Protein AF-A0A845B8J0-F1 (afdb_monomer_lite)

Organism: NCBI:txid2545983

Foldseek 3Di:
DDDDDDDDDDDDDDDDDDDDDDDDDDDDDDDDDPDVVVVVVVVVVVVVVVVVVVVVVVVVVVVVVVVVVVVVVVVVVVVVVVVVVVVVVVVVVVVVVVVVVVVVVVVVVVVVVVVVVVVVVVVVVVVVVVVVVVVVVVVVVVVVVVVVVVVVVVVVVVVVVVVVVVVVVVVVVVVVVVVVVVVVVVVVVVVVVVVVVVVVVVVVVVVVVVVVVVVVVVVVVVVVVVVVVVVVVVVVVVVVVVVVVVVVVVVVVVVVVVVVVVVVVVVVVVVVVVVVVVVVVVVVVVVVVVVVVVVVVVVVVVVVVVVVVVVVVVVVVVVVVVVVVVVVVVVVVVVVVVVVVVVVVVVVVVVVVVVVVVVVVVVVVVVVVVVVVVVVVVVVVVVVVVVVVVVVVVVVVVVVVVVVVVVVVVVVVVCVPPPVDPDDDDDDDDDDYYDYDDDDDDDYYDDDYYYDYDYDYDDDDDDDDDDDDYDDDDDDDDDDD

Structure (mmCIF, N/CA/C/O backbone):
data_AF-A0A845B8J0-F1
#
_entry.id   AF-A0A845B8J0-F1
#
loop_
_atom_site.group_PDB
_atom_site.id
_atom_site.type_symbol
_atom_site.label_atom_id
_atom_site.label_alt_id
_atom_site.label_comp_id
_atom_site.label_asym_id
_atom_site.label_entity_id
_atom_site.label_seq_id
_atom_site.pdbx_PDB_ins_code
_atom_site.Cartn_x
_atom_site.Cartn_y
_atom_site.Cartn_z
_atom_site.occupancy
_atom_site.B_iso_or_equiv
_atom_site.auth_seq_id
_atom_site.auth_comp_id
_atom_site.auth_asym_id
_atom_site.auth_atom_id
_atom_site.pdbx_PDB_model_num
ATOM 1 N N . MET A 1 1 ? 54.772 18.405 -142.970 1.00 37.75 1 MET A N 1
ATOM 2 C CA . MET A 1 1 ? 55.050 19.681 -143.664 1.00 37.75 1 MET A CA 1
ATOM 3 C C . MET A 1 1 ? 56.483 19.589 -144.185 1.00 37.75 1 MET A C 1
ATOM 5 O O . MET A 1 1 ? 57.363 19.385 -143.367 1.00 37.75 1 MET A O 1
ATOM 9 N N . THR A 1 2 ? 56.708 19.277 -145.472 1.00 41.03 2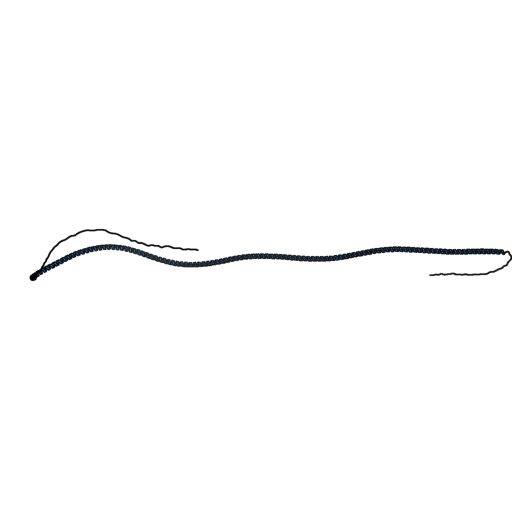 THR A N 1
ATOM 10 C CA . THR A 1 2 ? 56.729 20.192 -146.654 1.00 41.03 2 THR A CA 1
ATOM 11 C C . THR A 1 2 ? 57.967 21.106 -146.655 1.00 41.03 2 THR A C 1
ATOM 13 O O . THR A 1 2 ? 58.135 21.832 -145.686 1.00 41.03 2 THR A O 1
ATOM 16 N N . ALA A 1 3 ? 58.836 21.151 -147.679 1.00 41.59 3 ALA A N 1
ATOM 17 C CA . ALA A 1 3 ? 58.868 20.474 -148.996 1.00 41.59 3 ALA A CA 1
ATOM 18 C C . ALA A 1 3 ? 60.341 20.161 -149.427 1.00 41.59 3 ALA A C 1
ATOM 20 O O . ALA A 1 3 ? 61.255 20.481 -148.677 1.00 41.59 3 ALA A O 1
ATOM 21 N N . GLN A 1 4 ? 60.637 19.333 -150.449 1.00 42.75 4 GLN A N 1
ATOM 22 C CA . GLN A 1 4 ? 61.038 19.704 -151.844 1.00 42.75 4 GLN A CA 1
ATOM 23 C C . GLN A 1 4 ? 61.938 20.964 -151.936 1.00 42.75 4 GLN A C 1
ATOM 25 O O . GLN A 1 4 ? 61.665 21.944 -151.256 1.00 42.75 4 GLN A O 1
ATOM 30 N N . TRP A 1 5 ? 63.027 21.035 -152.721 1.00 42.34 5 TRP A N 1
ATOM 31 C CA . TRP A 1 5 ? 63.264 20.649 -154.137 1.00 42.34 5 TRP A CA 1
ATOM 32 C C . TRP A 1 5 ? 64.575 19.828 -154.324 1.00 42.34 5 TRP A C 1
ATOM 34 O O . TRP A 1 5 ? 65.455 19.907 -153.478 1.00 42.34 5 TRP A O 1
ATOM 44 N N . LEU A 1 6 ? 64.748 18.883 -155.272 1.00 43.59 6 LEU A N 1
ATOM 45 C CA . LEU A 1 6 ? 64.781 18.930 -156.762 1.00 43.59 6 LEU A CA 1
ATOM 46 C C . LEU A 1 6 ? 65.999 19.707 -157.340 1.00 43.59 6 LEU A C 1
ATOM 48 O O . LEU A 1 6 ? 66.120 20.894 -157.091 1.00 43.59 6 LEU A O 1
ATOM 52 N N . ARG A 1 7 ? 66.995 19.038 -157.971 1.00 35.97 7 ARG A N 1
ATOM 53 C CA . ARG A 1 7 ? 67.117 18.608 -159.409 1.00 35.97 7 ARG A CA 1
ATOM 54 C C . ARG A 1 7 ? 67.628 19.738 -160.351 1.00 35.97 7 ARG A C 1
ATOM 56 O O . ARG A 1 7 ? 67.207 20.862 -160.157 1.00 35.97 7 ARG A O 1
ATOM 63 N N . LYS A 1 8 ? 68.402 19.533 -161.445 1.00 34.25 8 LYS A N 1
ATOM 64 C CA . LYS A 1 8 ? 69.294 18.440 -161.950 1.00 34.25 8 LYS A CA 1
ATOM 65 C C . LYS A 1 8 ? 70.208 19.019 -163.116 1.00 34.25 8 LYS A C 1
ATOM 67 O O . LYS A 1 8 ? 70.608 20.154 -162.897 1.00 34.25 8 LYS A O 1
ATOM 72 N N . PRO A 1 9 ? 70.634 18.371 -164.250 1.00 63.19 9 PRO A N 1
ATOM 73 C CA . PRO A 1 9 ? 71.937 18.658 -164.915 1.00 63.19 9 PRO A CA 1
ATOM 74 C C . PRO A 1 9 ? 71.845 19.096 -166.421 1.00 63.19 9 PRO A C 1
ATOM 76 O O . PRO A 1 9 ? 70.956 19.877 -166.732 1.00 63.19 9 PRO A O 1
ATOM 79 N N . LEU A 1 10 ? 72.689 18.516 -167.319 1.00 37.22 10 LEU A N 1
ATOM 80 C CA . LEU A 1 10 ? 72.887 18.676 -168.799 1.00 37.22 10 LEU A CA 1
ATOM 81 C C . LEU A 1 10 ? 74.040 19.642 -169.225 1.00 37.22 10 LEU A C 1
ATOM 83 O O . LEU A 1 10 ? 74.292 20.597 -168.504 1.00 37.22 10 LEU A O 1
ATOM 87 N N . SER A 1 11 ? 74.766 19.492 -170.363 1.00 37.72 11 SER A N 1
ATOM 88 C CA . SER A 1 11 ? 74.989 18.330 -171.277 1.00 37.72 11 SER A CA 1
ATOM 89 C C . SER A 1 11 ? 76.085 18.521 -172.371 1.00 37.72 11 SER A C 1
ATOM 91 O O . SER A 1 11 ? 76.237 19.609 -172.905 1.00 37.72 11 SER A O 1
ATOM 93 N N . LEU A 1 12 ? 76.724 17.400 -172.763 1.00 36.91 12 LEU A N 1
ATOM 94 C CA . LEU A 1 12 ? 77.147 16.918 -174.114 1.00 36.91 12 LEU A CA 1
ATOM 95 C C . LEU A 1 12 ? 77.903 17.773 -175.195 1.00 36.91 12 LEU A C 1
ATOM 97 O O . LEU A 1 12 ? 77.286 18.560 -175.899 1.00 36.91 12 LEU A O 1
ATOM 101 N N . THR A 1 13 ? 79.111 17.283 -175.568 1.00 35.00 13 THR A N 1
ATOM 102 C CA . THR A 1 13 ? 79.609 16.965 -176.961 1.00 35.00 13 THR A CA 1
ATOM 103 C C . THR A 1 13 ? 79.869 18.098 -178.002 1.00 35.00 13 THR A C 1
ATOM 105 O O . THR A 1 13 ? 79.576 19.243 -177.700 1.00 35.00 13 THR A O 1
ATOM 108 N N . LEU A 1 14 ? 80.446 17.915 -179.222 1.00 37.06 14 LEU A N 1
ATOM 109 C CA . LEU A 1 14 ? 80.930 16.760 -180.045 1.00 37.06 14 LEU A CA 1
ATOM 110 C C . LEU A 1 14 ? 81.992 17.225 -181.110 1.00 37.06 14 LEU A C 1
ATOM 112 O O . LEU A 1 14 ? 81.955 18.396 -181.449 1.00 37.06 14 LEU A O 1
ATOM 116 N N . ALA A 1 15 ? 82.816 16.307 -181.679 1.00 35.22 15 ALA A N 1
ATOM 117 C CA . ALA A 1 15 ? 83.323 16.184 -183.095 1.00 35.22 15 ALA A CA 1
ATOM 118 C C . ALA A 1 15 ? 83.875 17.395 -183.934 1.00 35.22 15 ALA A C 1
ATOM 120 O O . ALA A 1 15 ? 83.558 18.538 -183.654 1.00 35.22 15 ALA A O 1
ATOM 121 N N . LEU A 1 16 ? 84.591 17.269 -185.081 1.00 45.09 16 LEU A N 1
ATOM 122 C CA . LEU A 1 16 ? 85.515 16.283 -185.729 1.00 45.09 16 LEU A CA 1
ATOM 123 C C . LEU A 1 16 ? 85.966 16.858 -187.124 1.00 45.09 16 LEU A C 1
ATOM 125 O O . LEU A 1 16 ? 85.193 17.606 -187.713 1.00 45.09 16 LEU A O 1
ATOM 129 N N . SER A 1 17 ? 87.098 16.410 -187.721 1.00 40.00 17 SER A N 1
ATOM 130 C CA . SER A 1 17 ? 87.455 16.429 -189.190 1.00 40.00 17 SER A CA 1
ATOM 131 C C . SER A 1 17 ? 87.693 17.781 -189.935 1.00 40.00 17 SER A C 1
ATOM 133 O O . SER A 1 17 ? 87.207 18.801 -189.472 1.00 40.00 17 SER A O 1
ATOM 135 N N . LEU A 1 18 ? 88.349 17.903 -191.122 1.00 46.78 18 LEU A N 1
ATOM 136 C CA . LEU A 1 18 ? 89.453 17.198 -191.859 1.00 46.78 18 LEU A CA 1
ATOM 137 C C . LEU A 1 18 ? 89.789 17.983 -193.188 1.00 46.78 18 LEU A C 1
ATOM 139 O O . LEU A 1 18 ? 88.925 18.719 -193.653 1.00 46.78 18 LEU A O 1
ATOM 143 N N . SER A 1 19 ? 90.948 17.741 -193.851 1.00 45.97 19 SER A N 1
ATOM 144 C CA . SER A 1 19 ? 91.262 18.033 -195.299 1.00 45.97 19 SER A CA 1
ATOM 145 C C . SER A 1 19 ? 91.548 19.508 -195.723 1.00 45.97 19 SER A C 1
ATOM 147 O O . SER A 1 19 ? 91.133 20.415 -195.017 1.00 45.97 19 SER A O 1
ATOM 149 N N . LEU A 1 20 ? 92.233 19.882 -196.837 1.00 42.78 20 LEU A N 1
ATOM 150 C CA . LEU A 1 20 ? 93.058 19.206 -197.888 1.00 42.78 20 LEU A CA 1
ATOM 151 C C . LEU A 1 20 ? 94.166 20.177 -198.447 1.00 42.78 20 LEU A C 1
ATOM 153 O O . LEU A 1 20 ? 94.406 21.210 -197.829 1.00 42.78 20 LEU A O 1
ATOM 157 N N . ALA A 1 21 ? 94.853 19.886 -199.577 1.00 52.12 21 ALA A N 1
ATOM 158 C CA . ALA A 1 21 ? 96.097 20.575 -200.016 1.00 52.12 21 ALA A CA 1
ATOM 159 C C . ALA A 1 21 ? 96.243 20.920 -201.531 1.00 52.12 21 ALA A C 1
ATOM 161 O O . ALA A 1 21 ? 95.619 20.279 -202.372 1.00 52.12 21 ALA A O 1
ATOM 162 N N . THR A 1 22 ? 97.155 21.865 -201.852 1.00 44.00 22 THR A N 1
ATOM 163 C CA . THR A 1 22 ? 97.703 22.285 -203.184 1.00 44.00 22 THR A CA 1
ATOM 164 C C . THR A 1 22 ? 98.947 23.195 -202.984 1.00 44.00 22 THR A C 1
ATOM 166 O O . THR A 1 22 ? 99.033 23.789 -201.915 1.00 44.00 22 THR A O 1
ATOM 169 N N . ALA A 1 23 ? 99.867 23.513 -203.920 1.00 44.72 23 ALA A N 1
ATOM 170 C CA . ALA A 1 23 ? 100.452 22.881 -205.130 1.00 44.72 23 ALA A CA 1
ATOM 171 C C . ALA A 1 23 ? 101.560 23.827 -205.723 1.00 44.72 23 ALA A C 1
ATOM 173 O O . ALA A 1 23 ? 101.481 25.031 -205.493 1.00 44.72 23 ALA A O 1
ATOM 174 N N . GLY A 1 24 ? 102.550 23.346 -206.509 1.00 34.59 24 GLY A N 1
ATOM 175 C CA . GLY A 1 24 ? 103.478 24.208 -207.298 1.00 34.59 24 GLY A CA 1
ATOM 176 C C . GLY A 1 24 ? 104.902 23.656 -207.571 1.00 34.59 24 GLY A C 1
ATOM 177 O O . GLY A 1 24 ? 105.481 22.994 -206.716 1.00 34.59 24 GLY A O 1
ATOM 178 N N . CYS A 1 25 ? 105.487 23.940 -208.748 1.00 39.56 25 CYS A N 1
ATOM 179 C CA . CYS A 1 25 ? 106.816 23.468 -209.223 1.00 39.56 25 CYS A CA 1
ATOM 180 C C . CYS A 1 25 ? 107.710 24.655 -209.684 1.00 39.56 25 CYS A C 1
ATOM 182 O O . CYS A 1 25 ? 107.174 25.736 -209.897 1.00 39.56 25 CYS A O 1
ATOM 184 N N . GLY A 1 26 ? 109.034 24.555 -209.913 1.00 34.03 26 GLY A N 1
ATOM 185 C CA . GLY A 1 26 ? 110.012 23.463 -209.723 1.00 34.03 26 GLY A CA 1
ATOM 186 C C . GLY A 1 26 ? 111.363 23.730 -210.448 1.00 34.03 26 GLY A C 1
ATOM 187 O O . GLY A 1 26 ? 111.505 24.769 -211.076 1.00 34.03 26 GLY A O 1
ATOM 188 N N . ILE A 1 27 ? 112.291 22.750 -210.402 1.00 42.03 27 ILE A N 1
ATOM 189 C CA . ILE A 1 27 ? 113.369 22.430 -211.391 1.00 42.03 27 ILE A CA 1
ATOM 190 C C . ILE A 1 27 ? 114.502 23.472 -211.645 1.00 42.03 27 ILE A C 1
ATOM 192 O O . ILE A 1 27 ? 114.238 24.558 -212.143 1.00 42.03 27 ILE A O 1
ATOM 196 N N . THR A 1 28 ? 115.810 23.189 -211.446 1.00 42.31 28 THR A N 1
ATOM 197 C CA . THR A 1 28 ? 116.534 22.083 -210.739 1.00 42.31 28 THR A CA 1
ATOM 198 C C . THR A 1 28 ? 117.655 22.588 -209.785 1.00 42.31 28 THR A C 1
ATOM 200 O O . THR A 1 28 ? 117.278 22.960 -208.680 1.00 42.31 28 THR A O 1
ATOM 203 N N . ILE A 1 29 ? 118.995 22.640 -209.985 1.00 37.69 29 ILE A N 1
ATOM 204 C CA . ILE A 1 29 ? 120.000 22.322 -211.046 1.00 37.69 29 ILE A CA 1
ATOM 205 C C . ILE A 1 29 ? 121.294 21.753 -210.358 1.00 37.69 29 ILE A C 1
ATOM 207 O O . ILE A 1 29 ? 121.442 21.850 -209.141 1.00 37.69 29 ILE A O 1
ATOM 211 N N . GLU A 1 30 ? 122.213 21.124 -211.110 1.00 34.41 30 GLU A N 1
ATOM 212 C CA . GLU A 1 30 ? 123.516 20.543 -210.683 1.00 34.41 30 GLU A CA 1
ATOM 213 C C . GLU A 1 30 ? 124.599 21.580 -210.239 1.00 34.41 30 GLU A C 1
ATOM 215 O O . GLU A 1 30 ? 124.538 22.729 -210.662 1.00 34.41 30 GLU A O 1
ATOM 220 N N . ARG A 1 31 ? 125.650 21.278 -209.437 1.00 45.62 31 ARG A N 1
ATOM 221 C CA . ARG A 1 31 ? 126.139 19.992 -208.868 1.00 45.62 31 ARG A CA 1
ATOM 222 C C . ARG A 1 31 ? 126.934 20.147 -207.536 1.00 45.62 31 ARG A C 1
ATOM 224 O O . ARG A 1 31 ? 127.690 21.093 -207.337 1.00 45.62 31 ARG A O 1
ATOM 231 N N . THR A 1 32 ? 126.827 19.133 -206.669 1.00 50.75 32 THR A N 1
ATOM 232 C CA . THR A 1 32 ? 127.817 18.652 -205.658 1.00 50.75 32 THR A CA 1
ATOM 233 C C . THR A 1 32 ? 128.305 19.478 -204.445 1.00 50.75 32 THR A C 1
ATOM 235 O O . THR A 1 32 ? 128.959 18.872 -203.604 1.00 50.75 32 THR A O 1
ATOM 238 N N . ALA A 1 33 ? 127.992 20.766 -204.242 1.00 50.78 33 ALA A N 1
ATOM 239 C CA . ALA A 1 33 ? 128.523 21.506 -203.067 1.00 50.78 33 ALA A CA 1
ATOM 240 C C . ALA A 1 33 ? 127.580 21.633 -201.842 1.00 50.78 33 ALA A C 1
ATOM 242 O O . ALA A 1 33 ? 128.042 21.722 -200.707 1.00 50.78 33 ALA A O 1
ATOM 243 N N . THR A 1 34 ? 126.260 21.678 -202.042 1.00 53.84 34 THR A N 1
ATOM 244 C CA . THR A 1 34 ? 125.302 22.212 -201.045 1.00 53.84 34 THR A CA 1
ATOM 245 C C . THR A 1 34 ? 124.528 21.170 -200.227 1.00 53.84 34 THR A C 1
ATOM 247 O O . THR A 1 34 ? 123.725 21.547 -199.373 1.00 53.84 34 THR A O 1
ATOM 250 N N . VAL A 1 35 ? 124.753 19.870 -200.456 1.00 57.25 35 VAL A N 1
ATOM 251 C CA . VAL A 1 35 ? 123.979 18.783 -199.820 1.00 57.25 35 VAL A CA 1
ATOM 252 C C . VAL A 1 35 ? 124.444 18.511 -198.384 1.00 57.25 35 VAL A C 1
ATOM 254 O O . VAL A 1 35 ? 123.647 18.656 -197.458 1.00 57.25 35 VAL A O 1
ATOM 257 N N . ASN A 1 36 ? 125.737 18.235 -198.170 1.00 56.22 36 ASN A N 1
ATOM 258 C CA . ASN A 1 36 ? 126.291 17.850 -196.857 1.00 56.22 36 ASN A CA 1
ATOM 259 C C . ASN A 1 36 ? 126.011 18.877 -195.737 1.00 56.22 36 ASN A C 1
ATOM 261 O O . ASN A 1 36 ? 125.877 18.513 -194.569 1.00 56.22 36 ASN A O 1
ATOM 265 N N . ALA A 1 37 ? 125.889 20.164 -196.083 1.00 56.22 37 ALA A N 1
ATOM 266 C CA . ALA A 1 37 ? 125.570 21.228 -195.129 1.00 56.22 37 ALA A CA 1
ATOM 267 C C . ALA A 1 37 ? 124.138 21.130 -194.559 1.00 56.22 37 ALA A C 1
ATOM 269 O O . ALA A 1 37 ? 123.887 21.588 -193.444 1.00 56.22 37 ALA A O 1
ATOM 270 N N . ARG A 1 38 ? 123.191 20.532 -195.298 1.00 58.62 38 ARG A N 1
ATOM 271 C CA . ARG A 1 38 ? 121.798 20.363 -194.846 1.00 58.62 38 ARG A CA 1
ATOM 272 C C . ARG A 1 38 ? 121.626 19.166 -193.916 1.00 58.62 38 ARG A C 1
ATOM 274 O O . ARG A 1 38 ? 120.865 19.262 -192.960 1.00 58.62 38 ARG A O 1
ATOM 281 N N . GLU A 1 39 ? 122.360 18.081 -194.141 1.00 61.97 39 GLU A N 1
ATOM 282 C CA . GLU A 1 39 ? 122.271 16.868 -193.315 1.00 61.97 39 GLU A CA 1
ATOM 283 C C . GLU A 1 39 ? 122.804 17.103 -191.892 1.00 61.97 39 GLU A C 1
ATOM 285 O O . GLU A 1 39 ? 122.157 16.724 -190.917 1.00 61.97 39 GLU A O 1
ATOM 290 N N . GLN A 1 40 ? 123.916 17.838 -191.743 1.00 61.34 40 GLN A N 1
ATOM 291 C CA . GLN A 1 40 ? 124.403 18.251 -190.418 1.00 61.34 40 GLN A CA 1
ATOM 292 C C . GLN A 1 40 ? 123.428 19.192 -189.692 1.00 61.34 40 GLN A C 1
ATOM 294 O O . GLN A 1 40 ? 123.273 19.095 -188.471 1.00 61.34 40 GLN A O 1
ATOM 299 N N . ALA A 1 41 ? 122.745 20.080 -190.422 1.00 63.16 41 ALA A N 1
ATOM 300 C CA . ALA A 1 41 ? 121.713 20.938 -189.847 1.00 63.16 41 ALA A CA 1
ATOM 301 C C . ALA A 1 41 ? 120.505 20.119 -189.357 1.00 63.16 41 ALA A C 1
ATOM 303 O O . ALA A 1 41 ? 120.009 20.378 -188.260 1.00 63.16 41 ALA A O 1
ATOM 304 N N . LEU A 1 42 ? 120.086 19.096 -190.116 1.00 66.56 42 LEU A N 1
ATOM 305 C CA . LEU A 1 42 ? 118.988 18.201 -189.742 1.00 66.56 42 LEU A CA 1
ATOM 306 C C . LEU A 1 42 ? 119.327 17.389 -188.483 1.00 66.56 42 LEU A C 1
ATOM 308 O O . LEU A 1 42 ? 118.612 17.494 -187.492 1.00 66.56 42 LEU A O 1
ATOM 312 N N . ALA A 1 43 ? 120.478 16.711 -188.450 1.00 69.44 43 ALA A N 1
ATOM 313 C CA . ALA A 1 43 ? 120.919 15.939 -187.282 1.00 69.44 43 ALA A CA 1
ATOM 314 C C . ALA A 1 43 ? 121.113 16.807 -186.017 1.00 69.44 43 ALA A C 1
ATOM 316 O O . ALA A 1 43 ? 120.961 16.340 -184.885 1.00 69.44 43 ALA A O 1
ATOM 317 N N . THR A 1 44 ? 121.433 18.095 -186.186 1.00 71.81 44 THR A N 1
ATOM 318 C CA . THR A 1 44 ? 121.506 19.064 -185.077 1.00 71.81 44 THR A CA 1
ATOM 319 C C . THR A 1 44 ? 120.114 19.514 -184.615 1.00 71.81 44 THR A C 1
ATOM 321 O O . THR A 1 44 ? 119.909 19.738 -183.419 1.00 71.81 44 THR A O 1
ATOM 324 N N . ALA A 1 45 ? 119.145 19.617 -185.528 1.00 68.31 45 ALA A N 1
ATOM 325 C CA . ALA A 1 45 ? 117.747 19.878 -185.199 1.00 68.31 45 ALA A CA 1
ATOM 326 C C . ALA A 1 45 ? 117.097 18.676 -184.493 1.00 68.31 45 ALA A C 1
ATOM 328 O O . ALA A 1 45 ? 116.483 18.864 -183.449 1.00 68.31 45 ALA A O 1
ATOM 329 N N . GLU A 1 46 ? 117.308 17.451 -184.974 1.00 75.44 46 GLU A N 1
ATOM 330 C CA . GLU A 1 46 ? 116.799 16.208 -184.370 1.00 75.44 46 GLU A CA 1
ATOM 331 C C . GLU A 1 46 ? 117.296 16.025 -182.930 1.00 75.44 46 GLU A C 1
ATOM 333 O O . GLU A 1 46 ? 116.504 15.779 -182.023 1.00 75.44 46 GLU A O 1
ATOM 338 N N . ARG A 1 47 ? 118.592 16.260 -182.669 1.00 73.69 47 ARG A N 1
ATOM 339 C CA . ARG A 1 47 ? 119.133 16.257 -181.296 1.00 73.69 47 ARG A CA 1
ATOM 340 C C . ARG A 1 47 ? 118.498 17.331 -180.411 1.00 73.69 47 ARG A C 1
ATOM 342 O O . ARG A 1 47 ? 118.287 17.090 -179.224 1.00 73.69 47 ARG A O 1
ATOM 349 N N . ARG A 1 48 ? 118.172 18.508 -180.961 1.00 73.69 48 ARG A N 1
ATOM 350 C CA . ARG A 1 48 ? 117.433 19.555 -180.232 1.00 73.69 48 ARG A CA 1
ATOM 351 C C . ARG A 1 48 ? 115.983 19.155 -179.965 1.00 73.69 48 ARG A C 1
ATOM 353 O O . ARG A 1 48 ? 115.518 19.426 -178.866 1.00 73.69 48 ARG A O 1
ATOM 360 N N . VAL A 1 49 ? 115.308 18.493 -180.907 1.00 74.81 49 VAL A N 1
ATOM 361 C CA . VAL A 1 49 ? 113.960 17.935 -180.714 1.00 74.81 49 VAL A CA 1
ATOM 362 C C . VAL A 1 49 ? 113.986 16.901 -179.591 1.00 74.81 49 VAL A C 1
ATOM 364 O O . VAL A 1 49 ? 113.326 17.130 -178.588 1.00 74.81 49 VAL A O 1
ATOM 367 N N . ALA A 1 50 ? 114.854 15.888 -179.652 1.00 74.50 50 ALA A N 1
ATOM 368 C CA . ALA A 1 50 ? 114.981 14.883 -178.591 1.00 74.50 50 ALA A CA 1
ATOM 369 C C . ALA A 1 50 ? 115.328 15.491 -177.211 1.00 74.50 50 ALA A C 1
ATOM 371 O O . ALA A 1 50 ? 114.799 15.069 -176.185 1.00 74.50 50 ALA A O 1
ATOM 372 N N . THR A 1 51 ? 116.171 16.532 -177.167 1.00 78.69 51 THR A N 1
ATOM 373 C CA . THR A 1 51 ? 116.487 17.254 -175.914 1.00 78.69 51 THR A CA 1
ATOM 374 C C . THR A 1 51 ? 115.284 18.048 -175.383 1.00 78.69 51 THR A C 1
ATOM 376 O O . THR A 1 51 ? 115.098 18.167 -174.171 1.00 78.69 51 THR A O 1
ATOM 379 N N . LEU A 1 52 ? 114.460 18.612 -176.273 1.00 75.31 52 LEU A N 1
ATOM 380 C CA . LEU A 1 52 ? 113.227 19.310 -175.906 1.00 75.31 52 LEU A CA 1
ATOM 381 C C . LEU A 1 52 ? 112.134 18.329 -175.479 1.00 75.31 52 LEU A C 1
ATOM 383 O O . LEU A 1 52 ? 111.474 18.596 -174.486 1.00 75.31 52 LEU A O 1
ATOM 387 N N . GLU A 1 53 ? 111.989 17.187 -176.148 1.00 76.62 53 GLU A N 1
ATOM 388 C CA . GLU A 1 53 ? 111.081 16.099 -175.767 1.00 76.62 53 GLU A CA 1
ATOM 389 C C . GLU A 1 53 ? 111.447 15.530 -174.393 1.00 76.62 53 GLU A C 1
ATOM 391 O O . GLU A 1 53 ? 110.573 15.395 -173.541 1.00 76.62 53 GLU A O 1
ATOM 396 N N . GLN A 1 54 ? 112.738 15.303 -174.116 1.00 79.19 54 GLN A N 1
ATOM 397 C CA . GLN A 1 54 ? 113.197 14.897 -172.785 1.00 79.19 54 GLN A CA 1
ATOM 398 C C . GLN A 1 54 ? 112.858 15.954 -171.720 1.00 79.19 54 GLN A C 1
ATOM 400 O O . GLN A 1 54 ? 112.365 15.604 -170.649 1.00 79.19 54 GLN A O 1
ATOM 405 N N . ARG A 1 55 ? 113.053 17.248 -172.015 1.00 78.38 55 ARG A N 1
ATOM 406 C CA . ARG A 1 55 ? 112.646 18.341 -171.112 1.00 78.38 55 ARG A CA 1
ATOM 407 C C . ARG A 1 55 ? 111.133 18.469 -170.960 1.00 78.38 55 ARG A C 1
ATOM 409 O O . ARG A 1 55 ? 110.680 18.844 -169.886 1.00 78.38 55 ARG A O 1
ATOM 416 N N . VAL A 1 56 ? 110.347 18.179 -171.995 1.00 79.69 56 VAL A N 1
ATOM 417 C CA . VAL A 1 56 ? 108.881 18.152 -171.913 1.00 79.69 56 VAL A CA 1
ATOM 418 C C . VAL A 1 56 ? 108.440 16.988 -171.035 1.00 79.69 56 VAL A C 1
ATOM 420 O O . VAL A 1 56 ? 107.690 17.231 -170.103 1.00 79.69 56 VAL A O 1
ATOM 423 N N . ALA A 1 57 ? 108.985 15.783 -171.211 1.00 76.69 57 ALA A N 1
ATOM 424 C CA . ALA A 1 57 ? 108.710 14.643 -170.333 1.00 76.69 57 ALA A CA 1
ATOM 425 C C . ALA A 1 57 ? 109.136 14.902 -168.870 1.00 76.69 57 ALA A C 1
ATOM 427 O O . ALA A 1 57 ? 108.442 14.506 -167.936 1.00 76.69 57 ALA A O 1
ATOM 428 N N . GLU A 1 58 ? 110.244 15.613 -168.644 1.00 79.75 58 GLU A N 1
ATOM 429 C CA . GLU A 1 58 ? 110.702 16.029 -167.309 1.00 79.75 58 GLU A CA 1
ATOM 430 C C . GLU A 1 58 ? 109.799 17.120 -166.689 1.00 79.75 58 GLU A C 1
ATOM 432 O O . GLU A 1 58 ? 109.495 17.079 -165.492 1.00 79.75 58 GLU A O 1
ATOM 437 N N . MET A 1 59 ? 109.284 18.052 -167.502 1.00 78.19 59 MET A N 1
ATOM 438 C CA . MET A 1 59 ? 108.266 19.030 -167.091 1.00 78.19 59 MET A CA 1
ATOM 439 C C . MET A 1 59 ? 106.890 18.392 -166.863 1.00 78.19 59 MET A C 1
ATOM 441 O O . MET A 1 59 ? 106.194 18.779 -165.932 1.00 78.19 59 MET A O 1
ATOM 445 N N . GLU A 1 60 ? 106.490 17.395 -167.649 1.00 80.19 60 GLU A N 1
ATOM 446 C CA . GLU A 1 60 ? 105.254 16.632 -167.450 1.00 80.19 60 GLU A CA 1
ATOM 447 C C . GLU A 1 60 ? 105.343 15.754 -166.200 1.00 80.19 60 GLU A C 1
ATOM 449 O O . GLU A 1 60 ? 104.388 15.700 -165.429 1.00 80.19 60 GLU A O 1
ATOM 454 N N . SER A 1 61 ? 106.506 15.149 -165.943 1.00 81.19 61 SER A N 1
ATOM 455 C CA . SER A 1 61 ? 106.814 14.421 -164.708 1.00 81.19 61 SER A CA 1
ATOM 456 C C . SER A 1 61 ? 106.755 15.336 -163.480 1.00 81.19 61 SER A C 1
ATOM 458 O O . SER A 1 61 ? 106.062 15.029 -162.509 1.00 81.19 61 SER A O 1
ATOM 460 N N . THR A 1 62 ? 107.387 16.514 -163.525 1.00 80.50 62 THR A N 1
ATOM 461 C CA . THR A 1 62 ? 107.307 17.482 -162.415 1.00 80.50 62 THR A CA 1
ATOM 462 C C . THR A 1 62 ? 105.923 18.121 -162.277 1.00 80.50 62 THR A C 1
ATOM 464 O O . THR A 1 62 ? 105.490 18.357 -161.152 1.00 80.50 62 THR A O 1
ATOM 467 N N . LEU A 1 63 ? 105.168 18.318 -163.362 1.00 80.62 63 LEU A N 1
ATOM 468 C CA . LEU A 1 63 ? 103.770 18.762 -163.313 1.00 80.62 63 LEU A CA 1
ATOM 469 C C . LEU A 1 63 ? 102.841 17.669 -162.757 1.00 80.62 63 LEU A C 1
ATOM 471 O O . LEU A 1 63 ? 101.897 17.978 -162.030 1.00 80.62 63 LEU A O 1
ATOM 475 N N . ALA A 1 64 ? 103.104 16.393 -163.051 1.00 78.75 64 ALA A N 1
ATOM 476 C CA . ALA A 1 64 ? 102.417 15.259 -162.439 1.00 78.75 64 ALA A CA 1
ATOM 477 C C . ALA A 1 64 ? 102.742 15.160 -160.941 1.00 78.75 64 ALA A C 1
ATOM 479 O O . ALA A 1 64 ? 101.824 15.033 -160.137 1.00 78.75 64 ALA A O 1
ATOM 480 N N . ALA A 1 65 ? 104.008 15.331 -160.549 1.00 80.56 65 ALA A N 1
ATOM 481 C CA . ALA A 1 65 ? 104.419 15.390 -159.147 1.00 80.56 65 ALA A CA 1
ATOM 482 C C . ALA A 1 65 ? 103.814 16.597 -158.404 1.00 80.56 65 ALA A C 1
ATOM 484 O O . ALA A 1 65 ? 103.391 16.456 -157.261 1.00 80.56 65 ALA A O 1
ATOM 485 N N . GLN A 1 66 ? 103.691 17.766 -159.046 1.00 83.12 66 GLN A N 1
ATOM 486 C CA . GLN A 1 66 ? 102.988 18.925 -158.480 1.00 83.12 66 GLN A CA 1
ATOM 487 C C . GLN A 1 66 ? 101.479 18.685 -158.350 1.00 83.12 66 GLN A C 1
ATOM 489 O O . GLN A 1 66 ? 100.890 19.072 -157.344 1.00 83.12 66 GLN A O 1
ATOM 494 N N . ARG A 1 67 ? 100.845 18.018 -159.324 1.00 82.12 67 ARG A N 1
ATOM 495 C CA . ARG A 1 67 ? 99.435 17.599 -159.231 1.00 82.12 67 ARG A CA 1
ATOM 496 C C . ARG A 1 67 ? 99.222 16.575 -158.117 1.00 82.12 67 ARG A C 1
ATOM 498 O O . ARG A 1 67 ? 98.239 16.696 -157.396 1.00 82.12 67 ARG A O 1
ATOM 505 N N . GLN A 1 68 ? 100.144 15.627 -157.944 1.00 86.25 68 GLN A N 1
ATOM 506 C CA . GLN A 1 68 ? 100.118 14.672 -156.837 1.00 86.25 68 GLN A CA 1
ATOM 507 C C . GLN A 1 68 ? 100.286 15.395 -155.496 1.00 86.25 68 GLN A C 1
ATOM 509 O O . GLN A 1 68 ? 99.432 15.260 -154.635 1.00 86.25 68 GLN A O 1
ATOM 514 N N . ALA A 1 69 ? 101.291 16.264 -155.354 1.00 83.06 69 ALA A N 1
ATOM 515 C CA . ALA A 1 69 ? 101.500 17.049 -154.137 1.00 83.06 69 ALA A CA 1
ATOM 516 C C . ALA A 1 69 ? 100.317 17.984 -153.813 1.00 83.06 69 ALA A C 1
ATOM 518 O O . ALA A 1 69 ? 100.012 18.199 -152.643 1.00 83.06 69 ALA A O 1
ATOM 519 N N . ALA A 1 70 ? 99.619 18.516 -154.823 1.00 84.06 70 ALA A N 1
ATOM 520 C CA . ALA A 1 70 ? 98.377 19.263 -154.631 1.00 84.06 70 ALA A CA 1
ATOM 521 C C . ALA A 1 70 ? 97.234 18.359 -154.133 1.00 84.06 70 ALA A C 1
ATOM 523 O O . ALA A 1 70 ? 96.555 18.722 -153.179 1.00 84.06 70 ALA A O 1
ATOM 524 N N . GLN A 1 71 ? 97.065 17.162 -154.708 1.00 86.00 71 GLN A N 1
ATOM 525 C CA . GLN A 1 71 ? 96.092 16.168 -154.231 1.00 86.00 71 GLN A CA 1
ATOM 526 C C . GLN A 1 71 ? 96.411 15.677 -152.811 1.00 86.00 71 GLN A C 1
ATOM 528 O O . GLN A 1 71 ? 95.498 15.519 -152.003 1.00 86.00 71 GLN A O 1
ATOM 533 N N . ASP A 1 72 ? 97.688 15.496 -152.477 1.00 87.56 72 ASP A N 1
ATOM 534 C CA . ASP A 1 72 ? 98.147 15.106 -151.144 1.00 87.56 72 ASP A CA 1
ATOM 535 C C . ASP A 1 72 ? 97.923 16.244 -150.130 1.00 87.56 72 ASP A C 1
ATOM 537 O O . ASP A 1 72 ? 97.501 15.993 -149.001 1.00 87.56 72 ASP A O 1
ATOM 541 N N . LEU A 1 73 ? 98.125 17.508 -150.529 1.00 87.12 73 LEU A N 1
ATOM 542 C CA . LEU A 1 73 ? 97.779 18.685 -149.723 1.00 87.12 73 LEU A CA 1
ATOM 543 C C . LEU A 1 73 ? 96.265 18.831 -149.529 1.00 87.12 73 LEU A C 1
ATOM 545 O O . LEU A 1 73 ? 95.833 19.133 -148.418 1.00 87.12 73 LEU A O 1
ATOM 549 N N . ASP A 1 74 ? 95.451 18.585 -150.554 1.00 88.88 74 ASP A N 1
ATOM 550 C CA . ASP A 1 74 ? 93.989 18.577 -150.437 1.00 88.88 74 ASP A CA 1
ATOM 551 C C . ASP A 1 74 ? 93.503 17.422 -149.547 1.00 88.88 74 ASP A C 1
ATOM 553 O O . ASP A 1 74 ? 92.624 17.618 -148.704 1.00 88.88 74 ASP A O 1
ATOM 557 N N . ALA A 1 75 ? 94.127 16.244 -149.638 1.00 88.50 75 ALA A N 1
ATOM 558 C CA . ALA A 1 75 ? 93.865 15.111 -148.754 1.00 88.50 75 ALA A CA 1
ATOM 559 C C . ALA A 1 75 ? 94.263 15.411 -147.298 1.00 88.50 75 ALA A C 1
ATOM 561 O O . ALA A 1 75 ? 93.49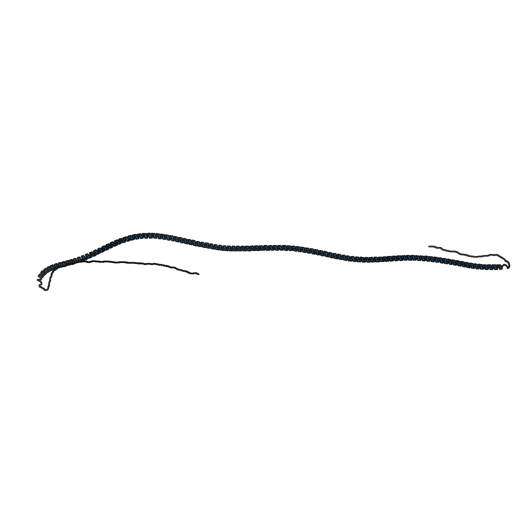0 15.125 -146.382 1.00 88.50 75 ALA A O 1
ATOM 562 N N . LEU A 1 76 ? 95.419 16.042 -147.065 1.00 89.69 76 LEU A N 1
ATOM 563 C CA . LEU A 1 76 ? 95.846 16.499 -145.738 1.00 89.69 76 LEU A CA 1
ATOM 564 C C . LEU A 1 76 ? 94.930 17.602 -145.194 1.00 89.69 76 LEU A C 1
ATOM 566 O O . LEU A 1 76 ? 94.566 17.562 -144.020 1.00 89.69 76 LEU A O 1
ATOM 570 N N . ASN A 1 77 ? 94.488 18.548 -146.026 1.00 90.75 77 ASN A N 1
ATOM 571 C CA . ASN A 1 77 ? 93.506 19.565 -145.644 1.00 90.75 77 ASN A CA 1
ATOM 572 C C . ASN A 1 77 ? 92.154 18.933 -145.279 1.00 90.75 77 ASN A C 1
ATOM 574 O O . ASN A 1 77 ? 91.556 19.318 -144.272 1.00 90.75 77 ASN A O 1
ATOM 578 N N . ALA A 1 78 ? 91.697 17.929 -146.033 1.00 89.25 78 ALA A N 1
ATOM 579 C CA . ALA A 1 78 ? 90.483 17.173 -145.736 1.00 89.25 78 ALA A CA 1
ATOM 580 C C . ALA A 1 78 ? 90.604 16.374 -144.426 1.00 89.25 78 ALA A C 1
ATOM 582 O O . ALA A 1 78 ? 89.717 16.462 -143.575 1.00 89.25 78 ALA A O 1
ATOM 583 N N . GLN A 1 79 ? 91.720 15.669 -144.205 1.00 92.31 79 GLN A N 1
ATOM 584 C CA . GLN A 1 79 ? 92.005 14.975 -142.943 1.00 92.31 79 GLN A CA 1
ATOM 585 C C . GLN A 1 79 ? 92.084 15.950 -141.762 1.00 92.31 79 GLN A C 1
ATOM 587 O O . GLN A 1 79 ? 91.518 15.693 -140.702 1.00 92.31 79 GLN A O 1
A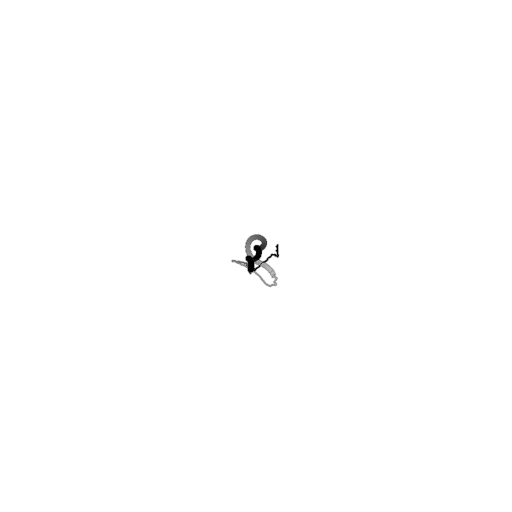TOM 592 N N . LEU A 1 80 ? 92.740 17.098 -141.922 1.00 92.88 80 LEU A N 1
ATOM 593 C CA . LEU A 1 80 ? 92.909 18.076 -140.849 1.00 92.88 80 LEU A CA 1
ATOM 594 C C . LEU A 1 80 ? 91.585 18.805 -140.549 1.00 92.88 80 LEU A C 1
ATOM 596 O O . LEU A 1 80 ? 91.281 19.075 -139.385 1.00 92.88 80 LEU A O 1
ATOM 600 N N . ALA A 1 81 ? 90.734 19.030 -141.555 1.00 91.19 81 ALA A N 1
ATOM 601 C CA . ALA A 1 81 ? 89.343 19.438 -141.362 1.00 91.19 81 ALA A CA 1
ATOM 602 C C . ALA A 1 81 ? 88.518 18.353 -140.642 1.00 91.19 81 ALA A C 1
ATOM 604 O O . ALA A 1 81 ? 87.789 18.670 -139.702 1.00 91.19 81 ALA A O 1
ATOM 605 N N . GLN A 1 82 ? 88.675 17.075 -141.000 1.00 93.38 82 GLN A N 1
ATOM 606 C CA . GLN A 1 82 ? 88.032 15.948 -140.316 1.00 93.38 82 GLN A CA 1
ATOM 607 C C . GLN A 1 82 ? 88.468 15.852 -138.843 1.00 93.38 82 GLN A C 1
ATOM 609 O O . GLN A 1 82 ? 87.614 15.698 -137.972 1.00 93.38 82 GLN A O 1
ATOM 614 N N . VAL A 1 83 ? 89.759 16.023 -138.540 1.00 93.50 83 VAL A N 1
ATOM 615 C CA . VAL A 1 83 ? 90.301 16.041 -137.169 1.00 93.50 83 VAL A CA 1
ATOM 616 C C . VAL A 1 83 ? 89.804 17.258 -136.384 1.00 93.50 83 VAL A C 1
ATOM 618 O O . VAL A 1 83 ? 89.394 17.103 -135.234 1.00 93.50 83 VAL A O 1
ATOM 621 N N . ARG A 1 84 ? 89.753 18.457 -136.987 1.00 94.38 84 ARG A N 1
ATOM 622 C CA . ARG A 1 84 ? 89.125 19.648 -136.375 1.00 94.38 84 ARG A CA 1
ATOM 623 C C . ARG A 1 84 ? 87.647 19.402 -136.060 1.00 94.38 84 ARG A C 1
ATOM 625 O O . ARG A 1 84 ? 87.201 19.702 -134.954 1.00 94.38 84 ARG A O 1
ATOM 632 N N . ASN A 1 85 ? 86.901 18.811 -136.992 1.00 92.94 85 ASN A N 1
ATOM 633 C CA . ASN A 1 85 ? 85.486 18.492 -136.813 1.00 92.94 85 ASN A CA 1
ATOM 634 C C . ASN A 1 85 ? 85.280 17.449 -135.706 1.00 92.94 85 ASN A C 1
ATOM 636 O O . ASN A 1 85 ? 84.474 17.684 -134.805 1.00 92.94 85 ASN A O 1
ATOM 640 N N . ALA A 1 86 ? 86.052 16.358 -135.714 1.00 92.81 86 ALA A N 1
ATOM 641 C CA . ALA A 1 86 ? 86.027 15.317 -134.688 1.00 92.81 86 ALA A CA 1
ATOM 642 C C . ALA A 1 86 ? 86.397 15.866 -133.301 1.00 92.81 86 ALA A C 1
ATOM 644 O O . ALA A 1 86 ? 85.701 15.579 -132.329 1.00 92.81 86 ALA A O 1
ATOM 645 N N . ARG A 1 87 ? 87.420 16.727 -133.210 1.00 94.62 87 ARG A N 1
ATOM 646 C CA . ARG A 1 87 ? 87.770 17.440 -131.974 1.00 94.62 87 ARG A CA 1
ATOM 647 C C . ARG A 1 87 ? 86.633 18.347 -131.499 1.00 94.62 87 ARG A C 1
ATOM 649 O O . ARG A 1 87 ? 86.279 18.298 -130.329 1.00 94.62 87 ARG A O 1
ATOM 656 N N . SER A 1 88 ? 86.003 19.113 -132.393 1.00 93.50 88 SER A N 1
ATOM 657 C CA . SER A 1 88 ? 84.848 19.945 -132.020 1.00 93.50 88 SER A CA 1
ATOM 658 C C . SER A 1 88 ? 83.658 19.104 -131.532 1.00 93.50 88 SER A C 1
ATOM 660 O O . SER A 1 88 ? 82.897 19.543 -130.674 1.00 93.50 88 SER A O 1
ATOM 662 N N . ALA A 1 89 ? 83.504 17.878 -132.045 1.00 93.38 89 ALA A N 1
ATOM 663 C CA . ALA A 1 89 ? 82.478 16.942 -131.605 1.00 93.38 89 ALA A CA 1
ATOM 664 C C . ALA A 1 89 ? 82.803 16.325 -130.234 1.00 93.38 89 ALA A C 1
ATOM 666 O O . ALA A 1 89 ? 81.902 16.217 -129.406 1.00 93.38 89 ALA A O 1
ATOM 667 N N . THR A 1 90 ? 84.064 15.978 -129.945 1.00 94.62 90 THR A N 1
ATOM 668 C CA . THR A 1 90 ? 84.459 15.479 -128.615 1.00 94.62 90 THR A CA 1
ATOM 669 C C . THR A 1 90 ? 84.492 16.581 -127.558 1.00 94.62 90 THR A C 1
ATOM 671 O O . THR A 1 90 ? 84.143 16.318 -126.410 1.00 94.62 90 THR A O 1
ATOM 674 N N . GLU A 1 91 ? 84.818 17.824 -127.921 1.00 95.19 91 GLU A N 1
ATOM 675 C CA . GLU A 1 91 ? 84.700 18.989 -127.034 1.00 95.19 91 GLU A CA 1
ATOM 676 C C . GLU A 1 91 ? 83.229 19.280 -126.683 1.00 95.19 91 GLU A C 1
ATOM 678 O O . GLU A 1 91 ? 82.923 19.457 -125.502 1.00 95.19 91 GLU A O 1
ATOM 683 N N . ARG A 1 92 ? 82.299 19.213 -127.653 1.00 94.50 92 ARG A N 1
ATOM 684 C CA . ARG A 1 92 ? 80.844 19.270 -127.385 1.00 94.50 92 ARG A CA 1
ATOM 685 C C . ARG A 1 92 ? 80.375 18.105 -126.514 1.00 94.50 92 ARG A C 1
ATOM 687 O O . ARG A 1 92 ? 79.802 18.345 -125.462 1.00 94.50 92 ARG A O 1
ATOM 694 N N . ALA A 1 93 ? 80.700 16.862 -126.873 1.00 93.75 93 ALA A N 1
ATOM 695 C CA . ALA A 1 93 ? 80.301 15.687 -126.093 1.00 93.75 93 ALA A CA 1
ATOM 696 C C . ALA A 1 93 ? 80.857 15.714 -124.654 1.00 93.75 93 ALA A C 1
ATOM 698 O O . ALA A 1 93 ? 80.205 15.238 -123.725 1.00 93.75 93 ALA A O 1
ATOM 699 N N . ARG A 1 94 ? 82.041 16.308 -124.440 1.00 94.31 94 ARG A N 1
ATOM 700 C CA . ARG A 1 94 ? 82.608 16.545 -123.105 1.00 94.31 94 ARG A CA 1
ATOM 701 C C . ARG A 1 94 ? 81.870 17.652 -122.348 1.00 94.31 94 ARG A C 1
ATOM 703 O O . ARG A 1 94 ? 81.706 17.513 -121.138 1.00 94.31 94 ARG A O 1
ATOM 710 N N . ALA A 1 95 ? 81.417 18.709 -123.022 1.00 93.88 95 ALA A N 1
ATOM 711 C CA . ALA A 1 95 ? 80.556 19.731 -122.424 1.00 93.88 95 ALA A CA 1
ATOM 712 C C . ALA A 1 95 ? 79.184 19.148 -122.036 1.00 93.88 95 ALA A C 1
ATOM 714 O O . ALA A 1 95 ? 78.772 19.299 -120.888 1.00 93.88 95 ALA A O 1
ATOM 715 N N . ASP A 1 96 ? 78.546 18.382 -122.927 1.00 94.69 96 ASP A N 1
ATOM 716 C CA . ASP A 1 96 ? 77.285 17.675 -122.663 1.00 94.69 96 ASP A CA 1
ATOM 717 C C . ASP A 1 96 ? 77.427 16.700 -121.481 1.00 94.69 96 ASP A C 1
ATOM 719 O O . ASP A 1 96 ? 76.573 16.646 -120.595 1.00 94.69 96 ASP A O 1
ATOM 723 N N . ALA A 1 97 ? 78.527 15.939 -121.429 1.00 92.94 97 ALA A N 1
ATOM 724 C CA . ALA A 1 97 ? 78.824 15.038 -120.318 1.00 92.94 97 ALA A CA 1
ATOM 725 C C . ALA A 1 97 ? 79.075 15.797 -119.004 1.00 92.94 97 ALA A C 1
ATOM 727 O O . ALA A 1 97 ? 78.576 15.382 -117.959 1.00 92.94 97 ALA A O 1
ATOM 728 N N . ALA A 1 98 ? 79.792 16.925 -119.039 1.00 94.31 98 ALA A N 1
ATOM 729 C CA . ALA A 1 98 ? 79.998 17.773 -117.867 1.00 94.31 98 ALA A CA 1
ATOM 730 C C . ALA A 1 98 ? 78.679 18.385 -117.363 1.00 94.31 98 ALA A C 1
ATOM 732 O O . ALA A 1 98 ? 78.437 18.389 -116.157 1.00 94.31 98 ALA A O 1
ATOM 733 N N . GLN A 1 99 ? 77.795 18.819 -118.266 1.00 94.25 99 GLN A N 1
ATOM 734 C CA . GLN A 1 99 ? 76.459 19.314 -117.929 1.00 94.25 99 GLN A CA 1
ATOM 735 C C . GLN A 1 99 ? 75.578 18.208 -117.328 1.00 94.25 99 GLN A C 1
ATOM 737 O O . GLN A 1 99 ? 74.906 18.447 -116.327 1.00 94.25 99 GLN A O 1
ATOM 742 N N . ARG A 1 100 ? 75.627 16.978 -117.861 1.00 95.50 100 ARG A N 1
ATOM 743 C CA . ARG A 1 100 ? 74.942 15.814 -117.266 1.00 95.50 100 ARG A CA 1
ATOM 744 C C . ARG A 1 100 ? 75.475 15.484 -115.871 1.00 95.50 100 ARG A C 1
ATOM 746 O O . ARG A 1 100 ? 74.682 15.263 -114.966 1.00 95.50 100 ARG A O 1
ATOM 753 N N . VAL A 1 101 ? 76.794 15.502 -115.667 1.00 95.75 101 VAL A N 1
ATOM 754 C CA . VAL A 1 101 ? 77.407 15.297 -114.340 1.00 95.75 101 VAL A CA 1
ATOM 755 C C . VAL A 1 101 ? 77.034 16.423 -113.368 1.00 95.75 101 VAL A C 1
ATOM 757 O O . VAL A 1 101 ? 76.830 16.153 -112.188 1.00 95.75 101 VAL A O 1
ATOM 760 N N . ALA A 1 102 ? 76.899 17.667 -113.836 1.00 94.62 102 ALA A N 1
ATOM 761 C CA . ALA A 1 102 ? 76.406 18.776 -113.020 1.00 94.62 102 ALA A CA 1
ATOM 762 C C . ALA A 1 102 ? 74.923 18.602 -112.638 1.00 94.62 102 ALA A C 1
ATOM 764 O O . ALA A 1 102 ? 74.591 18.768 -111.466 1.00 94.62 102 ALA A O 1
ATOM 765 N N . SER A 1 103 ? 74.064 18.199 -113.584 1.00 95.38 103 SER A N 1
ATOM 766 C CA . SER A 1 103 ? 72.647 17.888 -113.327 1.00 95.38 103 SER A CA 1
ATOM 767 C C . SER A 1 103 ? 72.509 16.769 -112.297 1.00 95.38 103 SER A C 1
ATOM 769 O O . SER A 1 103 ? 71.924 16.980 -111.241 1.00 95.38 103 SER A O 1
ATOM 771 N N . LEU A 1 104 ? 73.175 15.632 -112.524 1.00 95.81 104 LEU A N 1
ATOM 772 C CA . LEU A 1 104 ? 73.143 14.486 -111.614 1.00 95.81 104 LEU A CA 1
ATOM 773 C C . LEU A 1 104 ? 73.675 14.833 -110.216 1.00 95.81 104 LEU A C 1
ATOM 775 O O . LEU A 1 104 ? 73.138 14.345 -109.230 1.00 95.81 104 LEU A O 1
ATOM 779 N N . ARG A 1 105 ? 74.685 15.706 -110.092 1.00 95.94 105 ARG A N 1
ATOM 780 C CA . ARG A 1 105 ? 75.149 16.199 -108.780 1.00 95.94 105 ARG A CA 1
ATOM 781 C C . ARG A 1 105 ? 74.123 17.095 -108.087 1.00 95.94 105 ARG A C 1
ATOM 783 O O . ARG A 1 105 ? 73.969 16.985 -106.876 1.00 95.94 105 ARG A O 1
ATOM 790 N N . ALA A 1 106 ? 73.424 17.955 -108.827 1.00 95.06 106 ALA A N 1
ATOM 791 C CA . ALA A 1 106 ? 72.347 18.780 -108.279 1.00 95.06 106 ALA A CA 1
ATOM 792 C C . ALA A 1 106 ? 71.127 17.931 -107.873 1.00 95.06 106 ALA A C 1
ATOM 794 O O . ALA A 1 106 ? 70.538 18.166 -106.822 1.00 95.06 106 ALA A O 1
ATOM 795 N N . GLU A 1 107 ? 70.788 16.911 -108.664 1.00 95.94 107 GLU A N 1
ATOM 796 C CA . GLU A 1 107 ? 69.748 15.925 -108.362 1.00 95.94 107 GLU A CA 1
ATOM 797 C C . GLU A 1 107 ? 70.105 15.102 -107.116 1.00 95.94 107 GLU A C 1
ATOM 799 O O . GLU A 1 107 ? 69.285 15.012 -106.205 1.00 95.94 107 GLU A O 1
ATOM 804 N N . ILE A 1 108 ? 71.339 14.585 -107.023 1.00 95.56 108 ILE A N 1
ATOM 805 C CA . ILE A 1 108 ? 71.843 13.869 -105.840 1.00 95.56 108 ILE A CA 1
ATOM 806 C C . ILE A 1 108 ? 71.754 14.764 -104.602 1.00 95.56 108 ILE A C 1
ATOM 808 O O . ILE A 1 108 ? 71.063 14.390 -103.657 1.00 95.56 108 ILE A O 1
ATOM 812 N N . ALA A 1 109 ? 72.325 15.973 -104.632 1.00 95.50 109 ALA A N 1
ATOM 813 C CA . ALA A 1 109 ? 72.274 16.903 -103.501 1.00 95.50 109 ALA A CA 1
ATOM 814 C C . ALA A 1 109 ? 70.829 17.257 -103.089 1.00 95.50 109 ALA A C 1
ATOM 816 O O . ALA A 1 109 ? 70.516 17.333 -101.901 1.00 95.50 109 ALA A O 1
ATOM 817 N N . ALA A 1 110 ? 69.912 17.407 -104.053 1.00 95.50 110 ALA A N 1
ATOM 818 C CA . ALA A 1 110 ? 68.493 17.613 -103.771 1.00 95.50 110 ALA A CA 1
ATOM 819 C C . ALA A 1 110 ? 67.820 16.368 -103.158 1.00 95.50 110 ALA A C 1
ATOM 821 O O . ALA A 1 110 ? 66.940 16.508 -102.307 1.00 95.50 110 ALA A O 1
ATOM 822 N N . THR A 1 111 ? 68.214 15.149 -103.547 1.00 95.62 111 THR A N 1
ATOM 823 C CA . THR A 1 111 ? 67.730 13.912 -102.906 1.00 95.62 111 THR A CA 1
ATOM 824 C C . THR A 1 111 ? 68.323 13.689 -101.517 1.00 95.62 111 THR A C 1
ATOM 826 O O . THR A 1 111 ? 67.584 13.288 -100.625 1.00 95.62 111 THR A O 1
ATOM 829 N N . GLU A 1 112 ? 69.594 14.025 -101.290 1.00 96.31 112 GLU A N 1
ATOM 830 C CA . GLU A 1 112 ? 70.248 13.987 -99.976 1.00 96.31 112 GLU A CA 1
ATOM 831 C C . GLU A 1 112 ? 69.606 14.997 -99.016 1.00 96.31 112 GLU A C 1
ATOM 833 O O . GLU A 1 112 ? 69.270 14.649 -97.884 1.00 96.31 112 GLU A O 1
ATOM 838 N N . GLN A 1 113 ? 69.331 16.221 -99.483 1.00 95.69 113 GLN A N 1
ATOM 839 C CA . GLN A 1 113 ? 68.596 17.221 -98.708 1.00 95.69 113 GLN A CA 1
ATOM 840 C C . GLN A 1 113 ? 67.180 16.734 -98.361 1.00 95.69 113 GLN A C 1
ATOM 842 O O . GLN A 1 113 ? 66.776 16.816 -97.203 1.00 95.69 113 GLN A O 1
ATOM 847 N N . ARG A 1 114 ? 66.440 16.172 -99.331 1.00 95.62 114 ARG A N 1
ATOM 848 C CA . ARG A 1 114 ? 65.109 15.583 -99.088 1.00 95.62 114 ARG A CA 1
ATOM 849 C C . ARG A 1 114 ? 65.164 14.425 -98.091 1.00 95.62 114 ARG A C 1
ATOM 851 O O . ARG A 1 114 ? 64.312 14.363 -97.212 1.00 95.62 114 ARG A O 1
ATOM 858 N N . LEU A 1 115 ? 66.151 13.535 -98.202 1.00 96.75 115 LEU A N 1
ATOM 859 C CA . LEU A 1 115 ? 66.337 12.408 -97.287 1.00 96.75 115 LEU A CA 1
ATOM 860 C C . LEU A 1 115 ? 66.661 12.889 -95.866 1.00 96.75 115 LEU A C 1
ATOM 862 O O . LEU A 1 115 ? 66.085 12.379 -94.912 1.00 96.75 115 LEU A O 1
ATOM 866 N N . SER A 1 116 ? 67.503 13.916 -95.731 1.00 96.25 116 SER A N 1
ATOM 867 C CA . SER A 1 116 ? 67.807 14.566 -94.451 1.00 96.25 116 SER A CA 1
ATOM 868 C C . SER A 1 116 ? 66.554 15.180 -93.811 1.00 96.25 116 SER A C 1
ATOM 870 O O . SER A 1 116 ? 66.243 14.887 -92.657 1.00 96.25 116 SER A O 1
ATOM 872 N N . THR A 1 117 ? 65.753 15.937 -94.575 1.00 96.25 117 THR A N 1
ATOM 873 C CA . THR A 1 117 ? 64.467 16.479 -94.098 1.00 96.25 117 THR A CA 1
ATOM 874 C C . THR A 1 117 ? 63.470 15.377 -93.714 1.00 96.25 117 THR A C 1
ATOM 876 O O . THR A 1 117 ? 62.760 15.516 -92.720 1.00 96.25 117 THR A O 1
ATOM 879 N N . LEU A 1 118 ? 63.425 14.264 -94.456 1.00 96.19 118 LEU A N 1
ATOM 880 C CA . LEU A 1 118 ? 62.576 13.113 -94.130 1.00 96.19 118 LEU A CA 1
ATOM 881 C C . LEU A 1 118 ? 63.054 12.364 -92.874 1.00 96.19 118 LEU A C 1
ATOM 883 O O . LEU A 1 118 ? 62.210 11.956 -92.079 1.00 96.19 118 LEU A O 1
ATOM 887 N N . SER A 1 119 ? 64.368 12.233 -92.651 1.00 95.69 119 SER A N 1
ATOM 888 C CA . SER A 1 119 ? 64.929 11.655 -91.417 1.00 95.69 119 SER A CA 1
ATOM 889 C C . SER A 1 119 ? 64.568 12.513 -90.208 1.00 95.69 119 SER A C 1
ATOM 891 O O . SER A 1 119 ? 63.928 12.026 -89.283 1.00 95.69 119 SER A O 1
ATOM 893 N N . GLN A 1 120 ? 64.834 13.822 -90.275 1.00 96.06 120 GLN A N 1
ATOM 894 C CA . GLN A 1 120 ? 64.489 14.781 -89.217 1.00 96.06 120 GLN A CA 1
ATOM 895 C C . GLN A 1 120 ? 62.980 14.801 -88.919 1.00 96.06 120 GLN A C 1
ATOM 897 O O . GLN A 1 120 ? 62.573 14.862 -87.757 1.00 96.06 120 GLN A O 1
ATOM 902 N N . GLY A 1 121 ? 62.135 14.701 -89.952 1.00 96.81 121 GLY A N 1
ATOM 903 C CA . GLY A 1 121 ? 60.686 14.551 -89.797 1.00 96.81 121 GLY A CA 1
ATOM 904 C C . GLY A 1 121 ? 60.293 13.238 -89.111 1.00 96.81 121 GLY A C 1
ATOM 905 O O . GLY A 1 121 ? 59.480 13.251 -88.189 1.00 96.81 121 GLY A O 1
ATOM 906 N N . SER A 1 122 ? 60.907 12.118 -89.505 1.00 96.06 122 SER A N 1
ATOM 907 C CA . SER A 1 122 ? 60.690 10.802 -88.889 1.00 96.06 122 SER A CA 1
ATOM 908 C C . SER A 1 122 ? 61.137 10.769 -87.426 1.00 96.06 122 SER A C 1
ATOM 910 O O . SER A 1 122 ? 60.399 10.279 -86.580 1.00 96.06 122 SER A O 1
ATOM 912 N N . GLU A 1 123 ? 62.308 11.314 -87.102 1.00 96.44 123 GLU A N 1
ATOM 913 C CA . GLU A 1 123 ? 62.827 11.436 -85.732 1.00 96.44 123 GLU A CA 1
ATOM 914 C C . GLU A 1 123 ? 61.907 12.311 -84.863 1.00 96.44 123 GLU A C 1
ATOM 916 O O . GLU A 1 123 ? 61.596 11.962 -83.721 1.00 96.44 123 GLU A O 1
ATOM 921 N N . THR A 1 124 ? 61.393 13.411 -85.425 1.00 96.62 124 THR A N 1
ATOM 922 C CA . THR A 1 124 ? 60.441 14.306 -84.745 1.00 96.62 124 THR A CA 1
ATOM 923 C C . THR A 1 124 ? 59.113 13.604 -84.451 1.00 96.62 124 THR A C 1
ATOM 925 O O . THR A 1 124 ? 58.617 13.676 -83.324 1.00 96.62 124 THR A O 1
ATOM 928 N N . GLU A 1 125 ? 58.539 12.888 -85.422 1.00 96.00 125 GLU A N 1
ATOM 929 C CA . GLU A 1 125 ? 57.289 12.143 -85.223 1.00 96.00 125 GLU A CA 1
ATOM 930 C C . GLU A 1 125 ? 57.481 10.893 -84.347 1.00 96.00 125 GLU A C 1
ATOM 932 O O . GLU A 1 125 ? 56.601 10.582 -83.549 1.00 96.00 125 GLU A O 1
ATOM 937 N N . GLN A 1 126 ? 58.643 10.230 -84.368 1.00 96.62 126 GLN A N 1
ATOM 938 C CA . GLN A 1 126 ? 58.985 9.182 -83.394 1.00 96.62 126 GLN A CA 1
ATOM 939 C C . GLN A 1 126 ? 59.032 9.744 -81.965 1.00 96.62 126 GLN A C 1
ATOM 941 O O . GLN A 1 126 ? 58.388 9.196 -81.070 1.00 96.62 126 GLN A O 1
ATOM 946 N N . GLY A 1 127 ? 59.708 10.879 -81.751 1.00 96.56 127 GLY A N 1
ATOM 947 C CA . GLY A 1 127 ? 59.729 11.562 -80.453 1.00 96.56 127 GLY A CA 1
ATOM 948 C C . GLY A 1 127 ? 58.342 12.040 -80.001 1.00 96.56 127 GLY A C 1
ATOM 949 O O . GLY A 1 127 ? 58.027 12.011 -78.810 1.00 96.56 127 GLY A O 1
ATOM 950 N N . ARG A 1 128 ? 57.474 12.430 -80.942 1.00 96.56 128 ARG A N 1
ATOM 951 C CA . ARG A 1 128 ? 56.068 12.774 -80.682 1.00 96.56 128 ARG A CA 1
ATOM 952 C C . ARG A 1 128 ? 55.240 11.548 -80.290 1.00 96.56 128 ARG A C 1
ATOM 954 O O . ARG A 1 128 ? 54.496 11.619 -79.314 1.00 96.56 128 ARG A O 1
ATOM 961 N N . LEU A 1 129 ? 55.383 10.432 -81.005 1.00 96.75 129 LEU A N 1
ATOM 962 C CA . LEU A 1 129 ? 54.708 9.167 -80.701 1.00 96.75 129 LEU A CA 1
ATOM 963 C C . LEU A 1 129 ? 55.153 8.595 -79.350 1.00 96.75 129 LEU A C 1
ATOM 965 O O . LEU A 1 129 ? 54.304 8.126 -78.596 1.00 96.75 129 LEU A O 1
ATOM 969 N N . GLN A 1 130 ? 56.441 8.701 -78.999 1.00 97.25 130 GLN A N 1
ATOM 970 C CA . GLN A 1 130 ? 56.925 8.324 -77.669 1.00 97.25 130 GLN A CA 1
ATOM 971 C C . GLN A 1 130 ? 56.243 9.159 -76.576 1.00 97.25 130 GLN A C 1
ATOM 973 O O . GLN A 1 130 ? 55.682 8.585 -75.645 1.00 97.25 130 GLN A O 1
ATOM 978 N N . ARG A 1 131 ? 56.220 10.495 -76.706 1.00 97.50 131 ARG A N 1
ATOM 979 C CA . ARG A 1 131 ? 55.544 11.381 -75.737 1.00 97.50 131 ARG A CA 1
ATOM 980 C C . ARG A 1 131 ? 54.057 11.054 -75.600 1.00 97.50 131 ARG A C 1
ATOM 982 O O . ARG A 1 131 ? 53.572 10.928 -74.484 1.00 97.50 131 ARG A O 1
ATOM 989 N N . LEU A 1 132 ? 53.355 10.828 -76.714 1.00 96.81 132 LEU A N 1
ATOM 990 C CA . LEU A 1 132 ? 51.949 10.405 -76.700 1.00 96.81 132 LEU A CA 1
ATOM 991 C C . LEU A 1 132 ? 51.750 9.034 -76.029 1.00 96.81 132 LEU A C 1
ATOM 993 O O . LEU A 1 132 ? 50.734 8.826 -75.371 1.00 96.81 132 LEU A O 1
ATOM 997 N N . GLY A 1 133 ? 52.710 8.112 -76.154 1.00 97.06 133 GLY A N 1
ATOM 998 C CA . GLY A 1 133 ? 52.717 6.837 -75.431 1.00 97.06 133 GLY A CA 1
ATOM 999 C C . GLY A 1 133 ? 52.937 7.003 -73.923 1.00 97.06 133 GLY A C 1
ATOM 1000 O O . GLY A 1 133 ? 52.224 6.392 -73.128 1.00 97.06 133 GLY A O 1
ATOM 1001 N N . GLU A 1 134 ? 53.871 7.867 -73.520 1.00 97.56 134 GLU A N 1
ATOM 1002 C CA . GLU A 1 134 ? 54.108 8.212 -72.114 1.00 97.56 134 GLU A CA 1
ATOM 1003 C C . GLU A 1 134 ? 52.894 8.907 -71.481 1.00 97.56 134 GLU A C 1
ATOM 1005 O O . GLU A 1 134 ? 52.449 8.503 -70.409 1.00 97.56 134 GLU A O 1
ATOM 1010 N N . ASP A 1 135 ? 52.320 9.909 -72.150 1.00 97.12 135 ASP A N 1
ATOM 1011 C CA . ASP A 1 135 ? 51.144 10.643 -71.671 1.00 97.12 135 ASP A CA 1
ATOM 1012 C C . ASP A 1 135 ? 49.894 9.758 -71.626 1.00 97.12 135 ASP A C 1
ATOM 1014 O O . ASP A 1 135 ? 49.112 9.844 -70.677 1.00 97.12 135 ASP A O 1
ATOM 1018 N N . ARG A 1 136 ? 49.737 8.832 -72.583 1.00 97.94 136 ARG A N 1
ATOM 1019 C CA . ARG A 1 136 ? 48.708 7.787 -72.515 1.00 97.94 136 ARG A CA 1
ATOM 1020 C C . ARG A 1 136 ? 48.906 6.882 -71.298 1.00 97.94 136 ARG A C 1
ATOM 1022 O O . ARG A 1 136 ? 47.941 6.636 -70.584 1.00 97.94 136 ARG A O 1
ATOM 1029 N N . SER A 1 137 ? 50.127 6.410 -71.046 1.00 97.62 137 SER A N 1
ATOM 1030 C CA . SER A 1 137 ? 50.438 5.542 -69.900 1.00 97.62 137 SER A CA 1
ATOM 1031 C C . SER A 1 137 ? 50.177 6.249 -68.561 1.00 97.62 137 SER A C 1
ATOM 1033 O O . SER A 1 137 ? 49.546 5.685 -67.665 1.00 97.62 137 SER A O 1
ATOM 1035 N N . ARG A 1 138 ? 50.553 7.535 -68.454 1.00 98.06 138 ARG A N 1
ATOM 1036 C CA . ARG A 1 138 ? 50.196 8.409 -67.320 1.00 98.06 138 ARG A CA 1
ATOM 1037 C C . ARG A 1 138 ? 48.676 8.496 -67.148 1.00 98.06 138 ARG A C 1
ATOM 1039 O O . ARG A 1 138 ? 48.183 8.254 -66.053 1.00 98.06 138 ARG A O 1
ATOM 1046 N N . ALA A 1 139 ? 47.931 8.769 -68.221 1.00 96.31 139 ALA A N 1
ATOM 1047 C CA . ALA A 1 139 ? 46.472 8.874 -68.178 1.00 96.31 139 ALA A CA 1
ATOM 1048 C C . ALA A 1 139 ? 45.774 7.547 -67.819 1.00 96.31 139 ALA A C 1
ATOM 1050 O O . ALA A 1 139 ? 44.796 7.557 -67.074 1.00 96.31 139 ALA A O 1
ATOM 1051 N N . GLU A 1 140 ? 46.268 6.403 -68.303 1.00 97.69 140 GLU A N 1
ATOM 1052 C CA . GLU A 1 140 ? 45.745 5.075 -67.951 1.00 97.69 140 GLU A CA 1
ATOM 1053 C C . GLU A 1 140 ? 46.006 4.739 -66.469 1.00 97.69 140 GLU A C 1
ATOM 1055 O O . GLU A 1 140 ? 45.102 4.240 -65.793 1.00 97.69 140 GLU A O 1
ATOM 1060 N N . SER A 1 141 ? 47.182 5.097 -65.939 1.00 97.44 141 SER A N 1
ATOM 1061 C CA . SER A 1 141 ? 47.529 4.978 -64.512 1.00 97.44 141 SER A CA 1
ATOM 1062 C C . SER A 1 141 ? 46.666 5.879 -63.615 1.00 97.44 141 SER A C 1
ATOM 1064 O O . SER A 1 141 ? 46.066 5.410 -62.645 1.00 97.44 141 SER A O 1
ATOM 1066 N N . ASP A 1 142 ? 46.512 7.158 -63.974 1.00 97.19 142 ASP A N 1
ATOM 1067 C CA . ASP A 1 142 ? 45.646 8.113 -63.269 1.00 97.19 142 ASP A CA 1
ATOM 1068 C C . ASP A 1 142 ? 44.185 7.644 -63.241 1.00 97.19 142 ASP A C 1
ATOM 1070 O O . ASP A 1 142 ? 43.485 7.800 -62.238 1.00 97.19 142 ASP A O 1
ATOM 1074 N N . LEU A 1 143 ? 43.704 7.062 -64.342 1.00 97.75 143 LEU A N 1
ATOM 1075 C CA . LEU A 1 143 ? 42.338 6.560 -64.464 1.00 97.75 143 LEU A CA 1
ATOM 1076 C C . LEU A 1 143 ? 42.138 5.282 -63.630 1.00 97.75 143 LEU A C 1
ATOM 1078 O O . LEU A 1 143 ? 41.098 5.147 -62.984 1.00 97.75 143 LEU A O 1
ATOM 1082 N N . ALA A 1 144 ? 43.132 4.389 -63.566 1.00 97.00 144 ALA A N 1
ATOM 1083 C CA . ALA A 1 144 ? 43.130 3.253 -62.640 1.00 97.00 144 ALA A CA 1
ATOM 1084 C C . ALA A 1 144 ? 43.087 3.721 -61.173 1.00 97.00 144 ALA A C 1
ATOM 1086 O O . ALA A 1 144 ? 42.155 3.373 -60.451 1.00 97.00 144 ALA A O 1
ATOM 1087 N N . SER A 1 145 ? 43.993 4.619 -60.774 1.00 97.88 145 SER A N 1
ATOM 1088 C CA . SER A 1 145 ? 44.030 5.218 -59.430 1.00 97.88 145 SER A CA 1
ATOM 1089 C C . SER A 1 145 ? 42.696 5.880 -59.038 1.00 97.88 145 SER A C 1
ATOM 1091 O O . SER A 1 145 ? 42.189 5.691 -57.929 1.00 97.88 145 SER A O 1
ATOM 1093 N N . ARG A 1 146 ? 42.048 6.590 -59.974 1.00 97.62 146 ARG A N 1
ATOM 1094 C CA . ARG A 1 146 ? 40.710 7.176 -59.770 1.00 97.62 146 ARG A CA 1
ATOM 1095 C C . ARG A 1 146 ? 39.608 6.123 -59.612 1.00 97.62 146 ARG A C 1
ATOM 1097 O O . ARG A 1 146 ? 38.711 6.338 -58.799 1.00 97.62 146 ARG A O 1
ATOM 1104 N N . ARG A 1 147 ? 39.651 5.002 -60.344 1.00 98.12 147 ARG A N 1
ATOM 1105 C CA . ARG A 1 147 ? 38.706 3.878 -60.162 1.00 98.12 147 ARG A CA 1
ATOM 1106 C C . ARG A 1 147 ? 38.866 3.238 -58.787 1.00 98.12 147 ARG A C 1
ATOM 1108 O O . ARG A 1 147 ? 37.866 3.029 -58.103 1.00 98.12 147 ARG A O 1
ATOM 1115 N N . ASP A 1 148 ? 40.102 3.003 -58.357 1.00 97.62 148 ASP A N 1
ATOM 1116 C CA . ASP A 1 148 ? 40.389 2.428 -57.042 1.00 97.62 148 ASP A CA 1
ATOM 1117 C C . ASP A 1 148 ? 39.905 3.362 -55.925 1.00 97.62 148 ASP A C 1
ATOM 1119 O O . ASP A 1 148 ? 39.182 2.927 -55.026 1.00 97.62 148 ASP A O 1
ATOM 1123 N N . ALA A 1 149 ? 40.194 4.665 -56.025 1.00 97.50 149 ALA A N 1
ATOM 1124 C CA . ALA A 1 149 ? 39.700 5.675 -55.090 1.00 97.50 149 ALA A CA 1
ATOM 1125 C C . ALA A 1 149 ? 38.161 5.741 -55.041 1.00 97.50 149 ALA A C 1
ATOM 1127 O O . ALA A 1 149 ? 37.589 5.793 -53.951 1.00 97.50 149 ALA A O 1
ATOM 1128 N N . LEU A 1 150 ? 37.477 5.682 -56.192 1.00 97.69 150 LEU A N 1
ATOM 1129 C CA . LEU A 1 150 ? 36.012 5.621 -56.251 1.00 97.69 150 LEU A CA 1
ATOM 1130 C C . LEU A 1 150 ? 35.470 4.355 -55.573 1.00 97.69 150 LEU A C 1
ATOM 1132 O O . LEU A 1 150 ? 34.566 4.460 -54.749 1.00 97.69 150 LEU A O 1
ATOM 1136 N N . SER A 1 151 ? 36.064 3.184 -55.827 1.00 97.69 151 SER A N 1
ATOM 1137 C CA . SER A 1 151 ? 35.641 1.928 -55.187 1.00 97.69 151 SER A CA 1
ATOM 1138 C C . SER A 1 151 ? 35.789 1.965 -53.656 1.00 97.69 151 SER A C 1
ATOM 1140 O O . SER A 1 151 ? 34.916 1.485 -52.931 1.00 97.69 151 SER A O 1
ATOM 1142 N N . GLN A 1 152 ? 36.843 2.614 -53.144 1.00 98.06 152 GLN A N 1
ATOM 1143 C CA . GLN A 1 152 ? 37.043 2.823 -51.708 1.00 98.06 152 GLN A CA 1
ATOM 1144 C C . GLN A 1 152 ? 36.033 3.818 -51.119 1.00 98.06 152 GLN A C 1
ATOM 1146 O O . GLN A 1 152 ? 35.574 3.625 -49.992 1.00 98.06 152 GLN A O 1
ATOM 1151 N N . ILE A 1 153 ? 35.665 4.867 -51.861 1.00 97.69 153 ILE A N 1
ATOM 1152 C CA . ILE A 1 153 ? 34.624 5.823 -51.455 1.00 97.69 153 ILE A CA 1
ATOM 1153 C C . ILE A 1 153 ? 33.252 5.137 -51.424 1.00 97.69 153 ILE A C 1
ATOM 1155 O O . ILE A 1 153 ? 32.533 5.288 -50.440 1.00 97.69 153 ILE A O 1
ATOM 1159 N N . GLU A 1 154 ? 32.910 4.324 -52.427 1.00 97.44 154 GLU A N 1
ATOM 1160 C CA . GLU A 1 154 ? 31.678 3.526 -52.432 1.00 97.44 154 GLU A CA 1
ATOM 1161 C C . GLU A 1 154 ? 31.622 2.529 -51.269 1.00 97.44 154 GLU A C 1
ATOM 1163 O O . GLU A 1 154 ? 30.591 2.421 -50.604 1.00 97.44 154 GLU A O 1
ATOM 1168 N N . ALA A 1 155 ? 32.720 1.824 -50.982 1.00 97.50 155 ALA A N 1
ATOM 1169 C CA . ALA A 1 155 ? 32.794 0.902 -49.850 1.00 97.50 155 ALA A CA 1
ATOM 1170 C C . ALA A 1 155 ? 32.577 1.629 -48.509 1.00 97.50 155 ALA A C 1
ATOM 1172 O O . ALA A 1 155 ? 31.773 1.184 -47.688 1.00 97.50 155 ALA A O 1
ATOM 1173 N N . ARG A 1 156 ? 33.225 2.787 -48.316 1.00 97.81 156 ARG A N 1
ATOM 1174 C CA . ARG A 1 156 ? 33.037 3.642 -47.129 1.00 97.81 156 ARG A CA 1
ATOM 1175 C C . ARG A 1 156 ? 31.616 4.199 -47.034 1.00 97.81 156 ARG A C 1
ATOM 1177 O O . ARG A 1 156 ? 31.074 4.257 -45.935 1.00 97.81 156 ARG A O 1
ATOM 1184 N N . LEU A 1 157 ? 30.996 4.570 -48.156 1.00 97.69 157 LEU A N 1
ATOM 1185 C CA . LEU A 1 157 ? 29.611 5.048 -48.193 1.00 97.69 157 LEU A CA 1
ATOM 1186 C C . LEU A 1 157 ? 28.628 3.946 -47.777 1.00 97.69 157 LEU A C 1
ATOM 1188 O O . LEU A 1 157 ? 27.781 4.193 -46.923 1.00 97.69 157 LEU A O 1
ATOM 1192 N N . ARG A 1 158 ? 28.783 2.722 -48.302 1.00 98.25 158 ARG A N 1
ATOM 1193 C CA . ARG A 1 158 ? 27.957 1.564 -47.909 1.00 98.25 158 ARG A CA 1
ATOM 1194 C C . ARG A 1 158 ? 28.134 1.223 -46.425 1.00 98.25 158 ARG A C 1
ATOM 1196 O O . ARG A 1 158 ? 27.148 0.989 -45.734 1.00 98.25 158 ARG A O 1
ATOM 1203 N N . GLN A 1 159 ? 29.367 1.268 -45.913 1.00 97.81 159 GLN A N 1
ATOM 1204 C CA . GLN A 1 159 ? 29.648 1.081 -44.484 1.00 97.81 159 GLN A CA 1
ATOM 1205 C C . GLN A 1 159 ? 28.997 2.178 -43.621 1.00 97.81 159 GLN A C 1
ATOM 1207 O O . GLN A 1 159 ? 28.410 1.879 -42.581 1.00 97.81 159 GLN A O 1
ATOM 1212 N N . ALA A 1 160 ? 29.055 3.441 -44.057 1.00 96.00 160 ALA A N 1
ATOM 1213 C CA . ALA A 1 160 ? 28.414 4.557 -43.366 1.00 96.00 160 ALA A CA 1
ATOM 1214 C C . ALA A 1 160 ? 26.881 4.410 -43.349 1.00 96.00 160 ALA A C 1
ATOM 1216 O O . ALA A 1 160 ? 26.276 4.565 -42.289 1.00 96.00 160 ALA A O 1
ATOM 1217 N N . GLN A 1 161 ? 26.269 4.030 -44.477 1.00 97.69 161 GLN A N 1
ATOM 1218 C CA . GLN A 1 161 ? 24.832 3.743 -44.587 1.00 97.69 161 GLN A CA 1
ATOM 1219 C C . GLN A 1 161 ? 24.405 2.630 -43.620 1.00 97.69 161 GLN A C 1
ATOM 1221 O O . GLN A 1 161 ? 23.534 2.859 -42.785 1.00 97.69 161 GLN A O 1
ATOM 1226 N N . GLN A 1 162 ? 25.095 1.485 -43.629 1.00 97.62 162 GLN A N 1
ATOM 1227 C CA . GLN A 1 162 ? 24.835 0.377 -42.699 1.00 97.62 162 GLN A CA 1
ATOM 1228 C C . GLN A 1 162 ? 24.983 0.796 -41.226 1.00 97.62 162 GLN A C 1
ATOM 1230 O O . GLN A 1 162 ? 24.186 0.393 -40.378 1.00 97.62 162 GLN A O 1
ATOM 1235 N N . SER A 1 163 ? 25.971 1.640 -40.902 1.00 97.50 163 SER A N 1
ATOM 1236 C CA . SER A 1 163 ? 26.144 2.156 -39.537 1.00 97.50 163 SER A CA 1
ATOM 1237 C C . SER A 1 163 ? 25.026 3.120 -39.115 1.00 97.50 163 SER A C 1
ATOM 1239 O O . SER A 1 163 ? 24.606 3.095 -37.958 1.00 97.50 163 SER A O 1
ATOM 1241 N N . ALA A 1 164 ? 24.496 3.919 -40.048 1.00 96.06 164 ALA A N 1
ATOM 1242 C CA . ALA A 1 164 ? 23.376 4.823 -39.806 1.00 96.06 164 ALA A CA 1
ATOM 1243 C C . ALA A 1 164 ? 22.052 4.057 -39.640 1.00 96.06 164 ALA A C 1
ATOM 1245 O O . ALA A 1 164 ? 21.284 4.359 -38.729 1.00 96.06 164 ALA A O 1
ATOM 1246 N N . GLU A 1 165 ? 21.814 3.023 -40.451 1.00 97.31 165 GLU A N 1
ATOM 1247 C CA . GLU A 1 165 ? 20.667 2.114 -40.315 1.00 97.31 165 GLU A CA 1
ATOM 1248 C C . GLU A 1 165 ? 20.689 1.381 -38.964 1.00 97.31 165 GLU A C 1
ATOM 1250 O O . GLU A 1 165 ? 19.685 1.364 -38.248 1.00 97.31 165 GLU A O 1
ATOM 1255 N N . ALA A 1 166 ? 21.849 0.852 -38.558 1.00 97.19 166 ALA A N 1
ATOM 1256 C CA . ALA A 1 166 ? 22.024 0.214 -37.253 1.00 97.19 166 ALA A CA 1
ATOM 1257 C C . ALA A 1 166 ? 21.808 1.196 -36.084 1.00 97.19 166 ALA A C 1
ATOM 1259 O O . ALA A 1 166 ? 21.133 0.858 -35.108 1.00 97.19 166 ALA A O 1
ATOM 1260 N N . ALA A 1 167 ? 22.323 2.426 -36.191 1.00 95.75 167 ALA A N 1
ATOM 1261 C CA . ALA A 1 167 ? 22.104 3.474 -35.195 1.00 95.75 167 ALA A CA 1
ATOM 1262 C C . ALA A 1 167 ? 20.625 3.892 -35.105 1.00 95.75 167 ALA A C 1
ATOM 1264 O O . ALA A 1 167 ? 20.108 4.073 -34.003 1.00 95.75 167 ALA A O 1
ATOM 1265 N N . GLN A 1 168 ? 19.920 3.985 -36.237 1.00 97.69 168 GLN A N 1
ATOM 1266 C CA . GLN A 1 168 ? 18.491 4.302 -36.284 1.00 97.69 168 GLN A CA 1
ATOM 1267 C C . GLN A 1 168 ? 17.630 3.177 -35.685 1.00 97.69 168 GLN A C 1
ATOM 1269 O O . GLN A 1 168 ? 16.651 3.453 -34.983 1.00 97.69 168 GLN A O 1
ATOM 1274 N N . ALA A 1 169 ? 18.001 1.912 -35.904 1.00 96.88 169 ALA A N 1
ATOM 1275 C CA . ALA A 1 169 ? 17.339 0.761 -35.292 1.00 96.88 169 ALA A CA 1
ATOM 1276 C C . ALA A 1 169 ? 17.524 0.737 -33.762 1.00 96.88 169 ALA A C 1
ATOM 1278 O O . ALA A 1 169 ? 16.550 0.582 -33.023 1.00 96.88 169 ALA A O 1
ATOM 1279 N N . GLU A 1 170 ? 18.746 0.965 -33.270 1.00 97.44 170 GLU A N 1
ATOM 1280 C CA . GLU A 1 170 ? 19.037 1.050 -31.832 1.00 97.44 170 GLU A CA 1
ATOM 1281 C C . GLU A 1 170 ? 18.377 2.281 -31.180 1.00 97.44 170 GLU A C 1
ATOM 1283 O O . GLU A 1 170 ? 17.839 2.172 -30.078 1.00 97.44 170 GLU A O 1
ATOM 1288 N N . LEU A 1 171 ? 18.323 3.432 -31.862 1.00 97.06 171 LEU A N 1
ATOM 1289 C CA . LEU A 1 171 ? 17.577 4.608 -31.397 1.00 97.06 171 LEU A CA 1
ATOM 1290 C C . LEU A 1 171 ? 16.079 4.298 -31.263 1.00 97.06 171 LEU A C 1
ATOM 1292 O O . LEU A 1 171 ? 15.482 4.587 -30.228 1.00 97.06 171 LEU A O 1
ATOM 1296 N N . SER A 1 172 ? 15.488 3.644 -32.265 1.00 97.81 172 SER A N 1
ATOM 1297 C CA . SER A 1 172 ? 14.078 3.228 -32.241 1.00 97.81 172 SER A CA 1
ATOM 1298 C C . SER A 1 172 ? 13.797 2.256 -31.087 1.00 97.81 172 SER A C 1
ATOM 1300 O O . SER A 1 172 ? 12.820 2.418 -30.352 1.00 97.81 172 SER A O 1
ATOM 1302 N N . ARG A 1 173 ? 14.698 1.290 -30.862 1.00 98.31 173 ARG A N 1
ATOM 1303 C CA . ARG A 1 173 ? 14.642 0.338 -29.743 1.00 98.31 173 ARG A CA 1
ATOM 1304 C C . ARG A 1 173 ? 14.748 1.031 -28.381 1.00 98.31 173 ARG A C 1
ATOM 1306 O O . ARG A 1 173 ? 14.006 0.683 -27.462 1.00 98.31 173 ARG A O 1
ATOM 1313 N N . ARG A 1 174 ? 15.634 2.023 -28.240 1.00 97.38 174 ARG A N 1
ATOM 1314 C CA . ARG A 1 174 ? 15.763 2.832 -27.015 1.00 97.38 174 ARG A CA 1
ATOM 1315 C C . ARG A 1 174 ? 14.515 3.662 -26.754 1.00 97.38 174 ARG A C 1
ATOM 1317 O O . ARG A 1 174 ? 14.040 3.658 -25.624 1.00 97.38 174 ARG A O 1
ATOM 1324 N N . THR A 1 175 ? 13.943 4.297 -27.775 1.00 97.50 175 THR A N 1
ATOM 1325 C CA . THR A 1 175 ? 12.687 5.052 -27.645 1.00 97.50 175 THR A CA 1
ATOM 1326 C C . THR A 1 175 ? 11.533 4.150 -27.194 1.00 97.50 175 THR A C 1
ATOM 1328 O O . THR A 1 175 ? 10.808 4.517 -26.271 1.00 97.50 175 THR A O 1
ATOM 1331 N N . ALA A 1 176 ? 11.405 2.939 -27.753 1.00 97.44 176 ALA A N 1
ATOM 1332 C CA . ALA A 1 176 ? 10.420 1.955 -27.293 1.00 97.44 176 ALA A CA 1
ATOM 1333 C C . ALA A 1 176 ? 10.648 1.536 -25.825 1.00 97.44 176 ALA A C 1
ATOM 1335 O O . ALA A 1 176 ? 9.714 1.560 -25.025 1.00 97.44 176 ALA A O 1
ATOM 1336 N N . SER A 1 177 ? 11.896 1.238 -25.445 1.00 97.38 177 SER A N 1
ATOM 1337 C CA . SER A 1 177 ? 12.277 0.880 -24.068 1.00 97.38 177 SER A CA 1
ATOM 1338 C C . SER A 1 177 ? 11.993 2.002 -23.054 1.00 97.38 177 SER A C 1
ATOM 1340 O O . SER A 1 177 ? 11.495 1.746 -21.957 1.00 97.38 177 SER A O 1
ATOM 1342 N N . VAL A 1 178 ? 12.226 3.266 -23.430 1.00 97.75 178 VAL A N 1
ATOM 1343 C CA . VAL A 1 178 ? 11.868 4.437 -22.610 1.00 97.75 178 VAL A CA 1
ATOM 1344 C C . VAL A 1 178 ? 10.349 4.567 -22.465 1.00 97.75 178 VAL A C 1
ATOM 1346 O O . VAL A 1 178 ? 9.875 4.798 -21.354 1.00 97.75 178 VAL A O 1
ATOM 1349 N N . GLY A 1 179 ? 9.577 4.355 -23.536 1.00 97.44 179 GLY A N 1
ATOM 1350 C CA . GLY A 1 179 ? 8.111 4.334 -23.475 1.00 97.44 179 GLY A CA 1
ATOM 1351 C C . GLY A 1 179 ? 7.569 3.220 -22.569 1.00 97.44 179 GLY A C 1
ATOM 1352 O O . GLY A 1 179 ? 6.695 3.461 -21.738 1.00 97.44 179 GLY A O 1
ATOM 1353 N N . GLU A 1 180 ? 8.137 2.013 -22.645 1.00 97.25 180 GLU A N 1
ATOM 1354 C CA . GLU A 1 180 ? 7.826 0.930 -21.705 1.00 97.25 180 GLU A CA 1
ATOM 1355 C C . GLU A 1 180 ? 8.139 1.306 -20.252 1.00 97.25 180 GLU A C 1
ATOM 1357 O O . GLU A 1 180 ? 7.327 1.042 -19.365 1.00 97.25 180 GLU A O 1
ATOM 1362 N N . ALA A 1 181 ? 9.305 1.906 -19.994 1.00 96.12 181 ALA A N 1
ATOM 1363 C CA . ALA A 1 181 ? 9.708 2.325 -18.655 1.00 96.12 181 ALA A CA 1
ATOM 1364 C C . ALA A 1 181 ? 8.781 3.418 -18.094 1.00 96.12 181 ALA A C 1
ATOM 1366 O O . ALA A 1 181 ? 8.399 3.355 -16.927 1.00 96.12 181 ALA A O 1
ATOM 1367 N N . GLN A 1 182 ? 8.353 4.370 -18.929 1.00 97.81 182 GLN A N 1
ATOM 1368 C CA . GLN A 1 182 ? 7.367 5.393 -18.568 1.00 97.81 182 GLN A CA 1
ATOM 1369 C C . GLN A 1 182 ? 5.998 4.780 -18.242 1.00 97.81 182 GLN A C 1
ATOM 1371 O O . GLN A 1 182 ? 5.404 5.135 -17.225 1.00 97.81 182 GLN A O 1
ATOM 1376 N N . ASN A 1 183 ? 5.522 3.817 -19.037 1.00 97.56 183 ASN A N 1
ATOM 1377 C CA . ASN A 1 183 ? 4.263 3.114 -18.771 1.00 97.56 183 ASN A CA 1
ATOM 1378 C C . ASN A 1 183 ? 4.324 2.305 -17.461 1.00 97.56 183 ASN A C 1
ATOM 1380 O O . ASN A 1 183 ? 3.404 2.377 -16.647 1.00 97.56 183 ASN A O 1
ATOM 1384 N N . LYS A 1 184 ? 5.433 1.589 -17.221 1.00 97.12 184 LYS A N 1
ATOM 1385 C CA . LYS A 1 184 ? 5.690 0.849 -15.971 1.00 97.12 184 LYS A CA 1
ATOM 1386 C C . LYS A 1 184 ? 5.745 1.786 -14.755 1.00 97.12 184 LYS A C 1
ATOM 1388 O O . LYS A 1 184 ? 5.201 1.447 -13.709 1.00 97.12 184 LYS A O 1
ATOM 1393 N N . LEU A 1 185 ? 6.338 2.975 -14.902 1.00 97.06 185 LEU A N 1
ATOM 1394 C CA . LEU A 1 185 ? 6.381 3.999 -13.854 1.00 97.06 185 LEU A CA 1
ATOM 1395 C C . LEU A 1 185 ? 4.988 4.570 -13.544 1.00 97.06 185 LEU A C 1
ATOM 1397 O O . LEU A 1 185 ? 4.618 4.640 -12.378 1.00 97.06 185 LEU A O 1
ATOM 1401 N N . GLN A 1 186 ? 4.198 4.935 -14.562 1.00 97.69 186 GLN A N 1
ATOM 1402 C CA . GLN A 1 186 ? 2.828 5.434 -14.363 1.00 97.69 186 GLN A CA 1
ATOM 1403 C C . GLN A 1 186 ? 1.939 4.411 -13.646 1.00 97.69 186 GLN A C 1
ATOM 1405 O O . GLN A 1 186 ? 1.153 4.780 -12.775 1.00 97.69 186 GLN A O 1
ATOM 1410 N N . GLU A 1 187 ? 2.068 3.131 -13.995 1.00 97.69 187 GLU A N 1
ATOM 1411 C CA . GLU A 1 187 ? 1.306 2.062 -13.354 1.00 97.69 187 GLU A CA 1
ATOM 1412 C C . GLU A 1 187 ? 1.736 1.844 -11.894 1.00 97.69 187 GLU A C 1
ATOM 1414 O O . GLU A 1 187 ? 0.884 1.764 -11.010 1.00 97.69 187 GLU A O 1
ATOM 1419 N N . ALA A 1 188 ? 3.042 1.867 -11.604 1.00 96.75 188 ALA A N 1
ATOM 1420 C CA . ALA A 1 188 ? 3.542 1.828 -10.229 1.00 96.75 188 ALA A CA 1
ATOM 1421 C C . ALA A 1 188 ? 3.034 3.018 -9.387 1.00 96.75 188 ALA A C 1
ATOM 1423 O O . ALA A 1 188 ? 2.614 2.821 -8.246 1.00 96.75 188 ALA A O 1
ATOM 1424 N N . THR A 1 189 ? 2.994 4.233 -9.949 1.00 97.12 189 THR A N 1
ATOM 1425 C CA . THR A 1 189 ? 2.421 5.414 -9.279 1.00 97.12 189 THR A CA 1
ATOM 1426 C C . THR A 1 189 ? 0.948 5.200 -8.920 1.00 97.12 189 THR A C 1
ATOM 1428 O O . THR A 1 189 ? 0.578 5.391 -7.763 1.00 97.12 189 THR A O 1
ATOM 1431 N N . ARG A 1 190 ? 0.117 4.711 -9.854 1.00 97.94 190 ARG A N 1
ATOM 1432 C CA . ARG A 1 190 ? -1.306 4.414 -9.584 1.00 97.94 190 ARG A CA 1
ATOM 1433 C C . ARG A 1 190 ? -1.489 3.370 -8.485 1.00 97.94 190 ARG A C 1
ATOM 1435 O O . ARG A 1 190 ? -2.381 3.501 -7.651 1.00 97.94 190 ARG A O 1
ATOM 1442 N N . GLN A 1 191 ? -0.652 2.334 -8.462 1.00 97.19 191 GLN A N 1
ATOM 1443 C CA . GLN A 1 191 ? -0.707 1.294 -7.430 1.00 97.19 191 GLN A CA 1
ATOM 1444 C C . GLN A 1 191 ? -0.313 1.837 -6.047 1.00 97.19 191 GLN A C 1
ATOM 1446 O O . GLN A 1 191 ? -0.905 1.437 -5.040 1.00 97.19 191 GLN A O 1
ATOM 1451 N N . ILE A 1 192 ? 0.618 2.795 -5.986 1.00 97.19 192 ILE A N 1
ATOM 1452 C CA . ILE A 1 192 ? 0.955 3.531 -4.759 1.00 97.19 192 ILE A CA 1
ATOM 1453 C C . ILE A 1 192 ? -0.227 4.409 -4.319 1.00 97.19 192 ILE A C 1
ATOM 1455 O O . ILE A 1 192 ? -0.647 4.302 -3.172 1.00 97.19 192 ILE A O 1
ATOM 1459 N N . GLU A 1 193 ? -0.837 5.190 -5.216 1.00 97.50 193 GLU A N 1
ATOM 1460 C CA . GLU A 1 193 ? -2.010 6.036 -4.920 1.00 97.50 193 GLU A CA 1
ATOM 1461 C C . GLU A 1 193 ? -3.207 5.224 -4.386 1.00 97.50 193 GLU A C 1
ATOM 1463 O O . GLU A 1 193 ? -3.825 5.586 -3.377 1.00 97.50 193 GLU A O 1
ATOM 1468 N N . GLN A 1 194 ? -3.505 4.081 -5.014 1.00 97.88 194 GLN A N 1
ATOM 1469 C CA . GLN A 1 194 ? -4.530 3.137 -4.553 1.00 97.88 194 GLN A CA 1
ATOM 1470 C C . GLN A 1 194 ? -4.190 2.562 -3.170 1.00 97.88 194 GLN A C 1
ATOM 1472 O O . GLN A 1 194 ? -5.058 2.491 -2.296 1.00 97.88 194 GLN A O 1
ATOM 1477 N N . SER A 1 195 ? -2.927 2.189 -2.943 1.00 96.56 195 SER A N 1
ATOM 1478 C CA . SER A 1 195 ? -2.461 1.652 -1.659 1.00 96.56 195 SER A CA 1
ATOM 1479 C C . SER A 1 195 ? -2.535 2.697 -0.542 1.00 96.56 195 SER A C 1
ATOM 1481 O O . SER A 1 195 ? -3.034 2.396 0.540 1.00 96.56 195 SER A O 1
ATOM 1483 N N . THR A 1 196 ? -2.136 3.944 -0.809 1.00 97.69 196 THR A N 1
ATOM 1484 C CA . THR A 1 196 ? -2.266 5.078 0.119 1.00 97.69 196 THR A CA 1
ATOM 1485 C C . THR A 1 196 ? -3.732 5.354 0.457 1.00 97.69 196 THR A C 1
ATOM 1487 O O . THR A 1 196 ? -4.074 5.495 1.631 1.00 97.69 196 THR A O 1
ATOM 1490 N N . THR A 1 197 ? -4.618 5.349 -0.543 1.00 97.62 197 THR A N 1
ATOM 1491 C CA . THR A 1 197 ? -6.070 5.517 -0.347 1.00 97.62 197 THR A CA 1
ATOM 1492 C C . THR A 1 197 ? -6.645 4.401 0.534 1.00 97.62 197 THR A C 1
ATOM 1494 O O . THR A 1 197 ? -7.435 4.662 1.443 1.00 97.62 197 THR A O 1
ATOM 1497 N N . ARG A 1 198 ? -6.206 3.152 0.323 1.00 97.81 198 ARG A N 1
ATOM 1498 C CA . ARG A 1 198 ? -6.609 1.995 1.135 1.00 97.81 198 ARG A CA 1
ATOM 1499 C C . ARG A 1 198 ? -6.090 2.076 2.573 1.00 97.81 198 ARG A C 1
ATOM 1501 O O . ARG A 1 198 ? -6.836 1.736 3.487 1.00 97.81 198 ARG A O 1
ATOM 1508 N N . LEU A 1 199 ? -4.859 2.544 2.786 1.00 97.81 199 LEU A N 1
ATOM 1509 C CA . LEU A 1 199 ? -4.303 2.763 4.126 1.00 97.81 199 LEU A CA 1
ATOM 1510 C C . LEU A 1 199 ? -5.094 3.834 4.890 1.00 97.81 199 LEU A C 1
ATOM 1512 O O . LEU A 1 199 ? -5.530 3.567 6.004 1.00 97.81 199 LEU A O 1
ATOM 1516 N N . GLN A 1 200 ? -5.389 4.980 4.267 1.00 97.38 200 GLN A N 1
ATOM 1517 C CA . GLN A 1 200 ? -6.226 6.026 4.876 1.00 97.38 200 GLN A CA 1
ATOM 1518 C C . GLN A 1 200 ? -7.649 5.537 5.200 1.00 97.38 200 GLN A C 1
ATOM 1520 O O . GLN A 1 200 ? -8.244 5.957 6.193 1.00 97.38 200 GLN A O 1
ATOM 1525 N N . ALA A 1 201 ? -8.220 4.648 4.381 1.00 97.44 201 ALA A N 1
ATOM 1526 C CA . ALA A 1 201 ? -9.518 4.038 4.670 1.00 97.44 201 ALA A CA 1
ATOM 1527 C C . ALA A 1 201 ? -9.456 3.094 5.887 1.00 97.44 201 ALA A C 1
ATOM 1529 O O . ALA A 1 201 ? -10.336 3.154 6.746 1.00 97.44 201 ALA A O 1
ATOM 1530 N N . LEU A 1 202 ? -8.406 2.272 5.992 1.00 97.12 202 LEU A N 1
ATOM 1531 C CA . LEU A 1 202 ? -8.170 1.381 7.135 1.00 97.12 202 LEU A CA 1
ATOM 1532 C C . LEU A 1 202 ? -7.881 2.158 8.429 1.00 97.12 202 LEU A C 1
ATOM 1534 O O . LEU A 1 202 ? -8.383 1.787 9.483 1.00 97.12 202 LEU A O 1
ATOM 1538 N N . GLU A 1 203 ? -7.135 3.259 8.355 1.00 97.62 203 GLU A N 1
ATOM 1539 C CA . GLU A 1 203 ? -6.842 4.147 9.487 1.00 97.62 203 GLU A CA 1
ATOM 1540 C C . GLU A 1 203 ? -8.118 4.808 10.036 1.00 97.62 203 GLU A C 1
ATOM 1542 O O . GLU A 1 203 ? -8.343 4.825 11.248 1.00 97.62 203 GLU A O 1
ATOM 1547 N N . ARG A 1 204 ? -9.023 5.259 9.153 1.00 97.38 204 ARG A N 1
ATOM 1548 C CA . ARG A 1 204 ? -10.354 5.758 9.549 1.00 97.38 204 ARG A CA 1
ATOM 1549 C C . ARG A 1 204 ? -11.208 4.658 10.181 1.00 97.38 204 ARG A C 1
ATOM 1551 O O . ARG A 1 204 ? -11.830 4.903 11.208 1.00 97.38 204 ARG A O 1
ATOM 1558 N N . GLN A 1 205 ? -11.213 3.452 9.607 1.00 97.69 205 GLN A N 1
ATOM 1559 C CA . GLN A 1 205 ? -11.927 2.299 10.175 1.00 97.69 205 GLN A CA 1
ATOM 1560 C C . GLN A 1 205 ? -11.384 1.899 11.552 1.00 97.69 205 GLN A C 1
ATOM 1562 O O . GLN A 1 205 ? -12.170 1.605 12.446 1.00 97.69 205 GLN A O 1
ATOM 1567 N N . TRP A 1 206 ? -10.063 1.918 11.746 1.00 96.75 206 TRP A N 1
ATOM 1568 C CA . TRP A 1 206 ? -9.446 1.640 13.042 1.00 96.75 206 TRP A CA 1
ATOM 1569 C C . TRP A 1 206 ? -9.806 2.715 14.073 1.00 96.75 206 TRP A C 1
ATOM 1571 O O . TRP A 1 206 ? -10.250 2.378 15.164 1.00 96.75 206 TRP A O 1
ATOM 1581 N N . THR A 1 207 ? -9.728 3.994 13.692 1.00 97.38 207 THR A N 1
ATOM 1582 C CA . THR A 1 207 ? -10.144 5.126 14.539 1.00 97.38 207 THR A CA 1
ATOM 1583 C C . THR A 1 207 ? -11.609 5.003 14.983 1.00 97.38 207 THR A C 1
ATOM 1585 O O . THR A 1 207 ? -11.911 5.143 16.168 1.00 97.38 207 THR A O 1
ATOM 1588 N N . GLU A 1 208 ? -12.512 4.683 14.051 1.00 97.00 208 GLU A N 1
ATOM 1589 C CA . GLU A 1 208 ? -13.937 4.450 14.319 1.00 97.00 208 GLU A CA 1
ATOM 1590 C C . GLU A 1 208 ? -14.148 3.256 15.265 1.00 97.00 208 GLU A C 1
ATOM 1592 O O . GLU A 1 208 ? -14.844 3.380 16.271 1.00 97.00 208 GLU A O 1
ATOM 1597 N N . LEU A 1 209 ? -13.497 2.115 15.008 1.00 96.50 209 LEU A N 1
ATOM 1598 C CA . LEU A 1 209 ? -13.577 0.927 15.868 1.00 96.50 209 LEU A CA 1
ATOM 1599 C C . LEU A 1 209 ? -13.038 1.190 17.282 1.00 96.50 209 LEU A C 1
ATOM 1601 O O . LEU A 1 209 ? -13.630 0.718 18.252 1.00 96.50 209 LEU A O 1
ATOM 1605 N N . THR A 1 210 ? -11.962 1.968 17.425 1.00 96.44 210 THR A N 1
ATOM 1606 C CA . THR A 1 210 ? -11.445 2.401 18.731 1.00 96.44 210 THR A CA 1
ATOM 1607 C C . THR A 1 210 ? -12.453 3.296 19.456 1.00 96.44 210 THR A C 1
ATOM 1609 O O . THR A 1 210 ? -12.731 3.060 20.631 1.00 96.44 210 THR A O 1
ATOM 1612 N N . GLY A 1 211 ? -13.072 4.258 18.763 1.00 96.94 211 GLY A N 1
ATOM 1613 C CA . GLY A 1 211 ? -14.138 5.097 19.325 1.00 96.94 211 GLY A CA 1
ATOM 1614 C C . GLY A 1 211 ? -15.365 4.292 19.770 1.00 96.94 211 GLY A C 1
ATOM 1615 O O . GLY A 1 211 ? -15.877 4.492 20.875 1.00 96.94 211 GLY A O 1
ATOM 1616 N N . GLN A 1 212 ? -15.798 3.323 18.958 1.00 96.88 212 GLN A N 1
ATOM 1617 C CA . GLN A 1 212 ? -16.875 2.393 19.306 1.00 96.88 212 GLN A CA 1
ATOM 1618 C C . GLN A 1 212 ? -16.508 1.533 20.523 1.00 96.88 212 GLN A C 1
ATOM 1620 O O . GLN A 1 212 ? -17.328 1.393 21.431 1.00 96.88 212 GLN A O 1
ATOM 1625 N N . ALA A 1 213 ? -15.283 1.004 20.593 1.00 95.88 213 ALA A N 1
ATOM 1626 C CA . ALA A 1 213 ? -14.811 0.227 21.739 1.00 95.88 213 ALA A CA 1
ATOM 1627 C C . ALA A 1 213 ? -14.837 1.058 23.034 1.00 95.88 213 ALA A C 1
ATOM 1629 O O . ALA A 1 213 ? -15.424 0.620 24.024 1.00 95.88 213 ALA A O 1
ATOM 1630 N N . SER A 1 214 ? -14.312 2.289 23.007 1.00 96.00 214 SER A N 1
ATOM 1631 C CA . SER A 1 214 ? -14.374 3.213 24.148 1.00 96.00 214 SER A CA 1
ATOM 1632 C C . SER A 1 214 ? -15.813 3.552 24.557 1.00 96.00 214 SER A C 1
ATOM 1634 O O . SER A 1 214 ? -16.109 3.607 25.750 1.00 96.00 214 SER A O 1
ATOM 1636 N N . GLN A 1 215 ? -16.738 3.725 23.605 1.00 97.12 215 GLN A N 1
ATOM 1637 C CA . GLN A 1 215 ? -18.153 3.957 23.918 1.00 97.12 215 GLN A CA 1
ATOM 1638 C C . GLN A 1 215 ? -18.810 2.730 24.577 1.00 97.12 215 GLN A C 1
ATOM 1640 O O . GLN A 1 215 ? -19.607 2.882 25.505 1.00 97.12 215 GLN A O 1
ATOM 1645 N N . GLN A 1 216 ? -18.489 1.511 24.132 1.00 96.00 216 GLN A N 1
ATOM 1646 C CA . GLN A 1 216 ? -19.010 0.288 24.751 1.00 96.00 216 GLN A CA 1
ATOM 1647 C C . GLN A 1 216 ? -18.404 0.054 26.144 1.00 96.00 216 GLN A C 1
ATOM 1649 O O . GLN A 1 216 ? -19.121 -0.366 27.049 1.00 96.00 216 GLN A O 1
ATOM 1654 N N . GLU A 1 217 ? -17.130 0.388 26.366 1.00 97.44 217 GLU A N 1
ATOM 1655 C CA . GLU A 1 217 ? -16.511 0.339 27.697 1.00 97.44 217 GLU A CA 1
ATOM 1656 C C . GLU A 1 217 ? -17.144 1.355 28.664 1.00 97.44 217 GLU A C 1
ATOM 1658 O O . GLU A 1 217 ? -17.481 1.004 29.797 1.00 97.44 217 GLU A O 1
ATOM 1663 N N . GLN A 1 218 ? -17.414 2.584 28.206 1.00 96.44 218 GLN A N 1
ATOM 1664 C CA . GLN A 1 218 ? -18.177 3.575 28.975 1.00 96.44 218 GLN A CA 1
ATOM 1665 C C . GLN A 1 218 ? -19.576 3.057 29.344 1.00 96.44 218 GLN A C 1
ATOM 1667 O O . GLN A 1 218 ? -19.969 3.144 30.508 1.00 96.44 218 GLN A O 1
ATOM 1672 N N . ARG A 1 219 ? -20.303 2.447 28.396 1.00 96.75 219 ARG A N 1
ATOM 1673 C CA . ARG A 1 219 ? -21.612 1.815 28.656 1.00 96.75 219 ARG A CA 1
ATOM 1674 C C . ARG A 1 219 ? -21.522 0.662 29.654 1.00 96.75 219 ARG A C 1
ATOM 1676 O O . ARG A 1 219 ? -22.392 0.543 30.509 1.00 96.75 219 ARG A O 1
ATOM 1683 N N . LEU A 1 220 ? -20.490 -0.179 29.577 1.00 97.25 220 LEU A N 1
ATOM 1684 C CA . LEU A 1 220 ? -20.277 -1.263 30.542 1.00 97.25 220 LEU A CA 1
ATOM 1685 C C . LEU A 1 220 ? -19.993 -0.725 31.950 1.00 97.25 220 LEU A C 1
ATOM 1687 O O . LEU A 1 220 ? -20.465 -1.307 32.924 1.00 97.25 220 LEU A O 1
ATOM 1691 N N . ASN A 1 221 ? -19.270 0.388 32.072 1.00 96.38 221 ASN A N 1
ATOM 1692 C CA . ASN A 1 221 ? -18.990 1.017 33.363 1.00 96.38 221 ASN A CA 1
ATOM 1693 C C . ASN A 1 221 ? -20.218 1.741 33.950 1.00 96.38 221 ASN A C 1
ATOM 1695 O O . ASN A 1 221 ? -20.475 1.597 35.142 1.00 96.38 221 ASN A O 1
ATOM 1699 N N . ASP A 1 222 ? -21.033 2.403 33.126 1.00 96.25 222 ASP A N 1
ATOM 1700 C CA . ASP A 1 222 ? -22.352 2.929 33.519 1.00 96.25 222 ASP A CA 1
ATOM 1701 C C . ASP A 1 222 ? -23.297 1.796 33.976 1.00 96.25 222 ASP A C 1
ATOM 1703 O O . ASP A 1 222 ? -23.860 1.841 35.068 1.00 96.25 222 ASP A O 1
ATOM 1707 N N . LEU A 1 223 ? -23.396 0.701 33.211 1.00 96.12 223 LEU A N 1
ATOM 1708 C CA . LEU A 1 223 ? -24.189 -0.475 33.595 1.00 96.12 223 LEU A CA 1
ATOM 1709 C C . LEU A 1 223 ? -23.699 -1.132 34.898 1.00 96.12 223 LEU A C 1
ATOM 1711 O O . LEU A 1 223 ? -24.530 -1.580 35.690 1.00 96.12 223 LEU A O 1
ATOM 1715 N N . ARG A 1 224 ? -22.383 -1.161 35.158 1.00 96.62 224 ARG A N 1
ATOM 1716 C CA . ARG A 1 224 ? -21.812 -1.605 36.445 1.00 96.62 224 ARG A CA 1
ATOM 1717 C C . ARG A 1 224 ? -22.243 -0.687 37.590 1.00 96.62 224 ARG A C 1
ATOM 1719 O O . ARG A 1 224 ? -22.831 -1.176 38.548 1.00 96.62 224 ARG A O 1
ATOM 1726 N N . GLN A 1 225 ? -22.053 0.628 37.454 1.00 96.19 225 GLN A N 1
ATOM 1727 C CA . GLN A 1 225 ? -22.459 1.611 38.469 1.00 96.19 225 GLN A CA 1
ATOM 1728 C C . GLN A 1 225 ? -23.963 1.539 38.778 1.00 96.19 225 GLN A C 1
ATOM 1730 O O . GLN A 1 225 ? -24.357 1.565 39.944 1.00 96.19 225 GLN A O 1
ATOM 1735 N N . ARG A 1 226 ? -24.812 1.366 37.755 1.00 96.06 226 ARG A N 1
ATOM 1736 C CA . ARG A 1 226 ? -26.255 1.133 37.935 1.00 96.06 226 ARG A CA 1
ATOM 1737 C C . ARG A 1 226 ? -26.544 -0.175 38.671 1.00 96.06 226 ARG A C 1
ATOM 1739 O O . ARG A 1 226 ? -27.394 -0.183 39.556 1.00 96.06 226 ARG A O 1
ATOM 1746 N N . ALA A 1 227 ? -25.856 -1.267 38.335 1.00 94.44 227 ALA A N 1
ATOM 1747 C CA . ALA A 1 227 ? -26.027 -2.550 39.017 1.00 94.44 227 ALA A CA 1
ATOM 1748 C C . ALA A 1 227 ? -25.610 -2.479 40.497 1.00 94.44 227 ALA A C 1
ATOM 1750 O O . ALA A 1 227 ? -26.297 -3.042 41.347 1.00 94.44 227 ALA A O 1
ATOM 1751 N N . ASP A 1 228 ? -24.540 -1.752 40.818 1.00 95.12 228 ASP A N 1
ATOM 1752 C CA . ASP A 1 228 ? -24.090 -1.545 42.197 1.00 95.12 228 ASP A CA 1
ATOM 1753 C C . ASP A 1 228 ? -25.035 -0.624 42.985 1.00 95.12 228 ASP A C 1
ATOM 1755 O O . ASP A 1 228 ? -25.392 -0.948 44.117 1.00 95.12 228 ASP A O 1
ATOM 1759 N N . GLY A 1 229 ? -25.565 0.438 42.369 1.00 95.75 229 GLY A N 1
ATOM 1760 C CA . GLY A 1 229 ? -26.630 1.254 42.967 1.00 95.75 229 GLY A CA 1
ATOM 1761 C C . GLY A 1 229 ? -27.933 0.475 43.209 1.00 95.75 229 GLY A C 1
ATOM 1762 O O . GLY A 1 229 ? -28.591 0.662 44.231 1.00 95.75 229 GLY A O 1
ATOM 1763 N N . VAL A 1 230 ? -28.294 -0.455 42.315 1.00 95.69 230 VAL A N 1
ATOM 1764 C CA . VAL A 1 230 ? -29.435 -1.369 42.517 1.00 95.69 230 VAL A CA 1
ATOM 1765 C C . VAL A 1 230 ? -29.169 -2.354 43.660 1.00 95.69 230 VAL A C 1
ATOM 1767 O O . VAL A 1 230 ? -30.074 -2.591 44.458 1.00 95.69 230 VAL A O 1
ATOM 1770 N N . ARG A 1 231 ? -27.944 -2.884 43.798 1.00 96.38 231 ARG A N 1
ATOM 1771 C CA . ARG A 1 231 ? -27.550 -3.728 44.945 1.00 96.38 231 ARG A CA 1
ATOM 1772 C C . ARG A 1 231 ? -27.641 -2.969 46.267 1.00 96.38 231 ARG A C 1
ATOM 1774 O O . ARG A 1 231 ? -28.180 -3.504 47.227 1.00 96.38 231 ARG A O 1
ATOM 1781 N N . GLU A 1 232 ? -27.153 -1.732 46.312 1.00 95.31 232 GLU A N 1
ATOM 1782 C CA . GLU A 1 232 ? -27.198 -0.902 47.521 1.00 95.31 232 GLU A CA 1
ATOM 1783 C C . GLU A 1 232 ? -28.638 -0.520 47.908 1.00 95.31 232 GLU A C 1
ATOM 1785 O O . GLU A 1 232 ? -28.994 -0.502 49.085 1.00 95.31 232 GLU A O 1
ATOM 1790 N N . ASN A 1 233 ? -29.509 -0.271 46.927 1.00 95.12 233 ASN A N 1
ATOM 1791 C CA . ASN A 1 233 ? -30.931 -0.055 47.192 1.00 95.12 233 ASN A CA 1
ATOM 1792 C C . ASN A 1 233 ? -31.640 -1.338 47.648 1.00 95.12 233 ASN A C 1
ATOM 1794 O O . ASN A 1 233 ? -32.478 -1.272 48.544 1.00 95.12 233 ASN A O 1
ATOM 1798 N N . LEU A 1 234 ? -31.275 -2.505 47.106 1.00 95.62 234 LEU A N 1
ATOM 1799 C CA . LEU A 1 234 ? -31.806 -3.788 47.567 1.00 95.62 234 LEU A CA 1
ATOM 1800 C C . LEU A 1 234 ? -31.433 -4.057 49.032 1.00 95.62 234 LEU A C 1
ATOM 1802 O O . LEU A 1 234 ? -32.317 -4.382 49.817 1.00 95.62 234 LEU A O 1
ATOM 1806 N N . THR A 1 235 ? -30.175 -3.854 49.439 1.00 95.31 235 THR A N 1
ATOM 1807 C CA . THR A 1 235 ? -29.769 -4.077 50.840 1.00 95.31 235 THR A CA 1
ATOM 1808 C C . THR A 1 235 ? -30.394 -3.067 51.810 1.00 95.31 235 THR A C 1
ATOM 1810 O O . THR A 1 235 ? -30.716 -3.432 52.943 1.00 95.31 235 THR A O 1
ATOM 1813 N N . ARG A 1 236 ? -30.648 -1.820 51.377 1.00 95.75 236 ARG A N 1
ATOM 1814 C CA . ARG A 1 236 ? -31.453 -0.837 52.133 1.00 95.75 236 ARG A CA 1
ATOM 1815 C C . ARG A 1 236 ? -32.900 -1.302 52.334 1.00 95.75 236 ARG A C 1
ATOM 1817 O O . ARG A 1 236 ? -33.418 -1.205 53.448 1.00 95.75 236 ARG A O 1
ATOM 1824 N N . GLU A 1 237 ? -33.551 -1.809 51.289 1.00 94.81 237 GLU A N 1
ATOM 1825 C CA . GLU A 1 237 ? -34.924 -2.330 51.368 1.00 94.81 237 GLU A CA 1
ATOM 1826 C C . GLU A 1 237 ? -34.999 -3.614 52.206 1.00 94.81 237 GLU A C 1
ATOM 1828 O O . GLU A 1 237 ? -35.885 -3.747 53.047 1.00 94.81 237 GLU A O 1
ATOM 1833 N N . GLU A 1 238 ? -34.034 -4.529 52.076 1.00 95.50 238 GLU A N 1
ATOM 1834 C CA . GLU A 1 238 ? -33.932 -5.729 52.917 1.00 95.50 238 GLU A CA 1
ATOM 1835 C C . GLU A 1 238 ? -33.766 -5.377 54.403 1.00 95.50 238 GLU A C 1
ATOM 1837 O O . GLU A 1 238 ? -34.462 -5.948 55.247 1.00 95.50 238 GLU A O 1
ATOM 1842 N N . ALA A 1 239 ? -32.918 -4.395 54.734 1.00 94.44 239 ALA A N 1
ATOM 1843 C CA . ALA A 1 239 ? -32.767 -3.888 56.099 1.00 94.44 239 ALA A CA 1
ATOM 1844 C C . ALA A 1 239 ? -34.056 -3.221 56.618 1.00 94.44 239 ALA A C 1
ATOM 1846 O O . ALA A 1 239 ? -34.500 -3.509 57.731 1.00 94.44 239 ALA A O 1
ATOM 1847 N N . THR A 1 240 ? -34.708 -2.395 55.795 1.00 95.94 240 THR A N 1
ATOM 1848 C CA . THR A 1 240 ? -35.994 -1.749 56.125 1.00 95.94 240 THR A CA 1
ATOM 1849 C C . THR A 1 240 ? -37.099 -2.786 56.361 1.00 95.94 240 THR A C 1
ATOM 1851 O O . THR A 1 240 ? -37.904 -2.664 57.287 1.00 95.94 240 THR A O 1
ATOM 1854 N N . LEU A 1 241 ? -37.130 -3.852 55.562 1.00 95.81 241 LEU A N 1
ATOM 1855 C CA . LEU A 1 241 ? -38.093 -4.942 55.673 1.00 95.81 241 LEU A CA 1
ATOM 1856 C C . LEU A 1 241 ? -37.795 -5.861 56.872 1.00 95.81 241 LEU A C 1
ATOM 1858 O O . LEU A 1 241 ? -38.727 -6.374 57.495 1.00 95.81 241 LEU A O 1
ATOM 1862 N N . ALA A 1 242 ? -36.524 -6.024 57.251 1.00 93.88 242 ALA A N 1
ATOM 1863 C CA . ALA A 1 242 ? -36.130 -6.671 58.501 1.00 93.88 242 ALA A CA 1
ATOM 1864 C C . ALA A 1 242 ? -36.577 -5.859 59.731 1.00 93.88 242 ALA A C 1
ATOM 1866 O O . ALA A 1 242 ? -37.190 -6.429 60.635 1.00 93.88 242 ALA A O 1
ATOM 1867 N N . GLN A 1 243 ? -36.376 -4.535 59.729 1.00 95.75 243 GLN A N 1
ATOM 1868 C CA . GLN A 1 243 ? -36.872 -3.646 60.785 1.00 95.75 243 GLN A CA 1
ATOM 1869 C C . GLN A 1 243 ? -38.400 -3.741 60.921 1.00 95.75 243 GLN A C 1
ATOM 1871 O O . GLN A 1 243 ? -38.901 -4.018 62.009 1.00 95.75 243 GLN A O 1
ATOM 1876 N N . ARG A 1 244 ? -39.153 -3.626 59.817 1.00 94.25 244 ARG A N 1
ATOM 1877 C CA . ARG A 1 244 ? -40.624 -3.753 59.840 1.00 94.25 244 ARG A CA 1
ATOM 1878 C C . ARG A 1 244 ? -41.107 -5.116 60.345 1.00 94.25 244 ARG A C 1
ATOM 1880 O O . ARG A 1 244 ? -42.139 -5.194 61.006 1.00 94.25 244 ARG A O 1
ATOM 1887 N N . ARG A 1 245 ? -40.374 -6.205 60.073 1.00 96.44 245 ARG A N 1
ATOM 1888 C CA . ARG A 1 245 ? -40.669 -7.532 60.651 1.00 96.44 245 ARG A CA 1
ATOM 1889 C C . ARG A 1 245 ? -40.483 -7.544 62.171 1.00 96.44 245 ARG A C 1
ATOM 1891 O O . ARG A 1 245 ? -41.317 -8.124 62.861 1.00 96.44 245 ARG A O 1
ATOM 1898 N N . GLN A 1 246 ? -39.442 -6.894 62.688 1.00 96.25 246 GLN A N 1
ATOM 1899 C CA . GLN A 1 246 ? -39.212 -6.756 64.128 1.00 96.25 246 GLN A CA 1
ATOM 1900 C C . GLN A 1 246 ? -40.287 -5.879 64.797 1.00 96.25 246 GLN A C 1
ATOM 1902 O O . GLN A 1 246 ? -40.817 -6.260 65.838 1.00 96.25 246 GLN A O 1
ATOM 1907 N N . GLU A 1 247 ? -40.670 -4.757 64.180 1.00 94.19 247 GLU A N 1
ATOM 1908 C CA . GLU A 1 247 ? -41.764 -3.889 64.646 1.00 94.19 247 GLU A CA 1
ATOM 1909 C C . GLU A 1 247 ? -43.101 -4.651 64.712 1.00 94.19 247 GLU A C 1
ATOM 1911 O O . GLU A 1 247 ? -43.806 -4.588 65.719 1.00 94.19 247 GLU A O 1
ATOM 1916 N N . LEU A 1 248 ? -43.426 -5.447 63.686 1.00 94.94 248 LEU A N 1
ATOM 1917 C CA . LEU A 1 248 ? -44.620 -6.303 63.680 1.00 94.94 248 LEU A CA 1
ATOM 1918 C C . LEU A 1 248 ? -44.577 -7.389 64.768 1.00 94.94 248 LEU A C 1
ATOM 1920 O O . LEU A 1 248 ? -45.596 -7.644 65.407 1.00 94.94 248 LEU A O 1
ATOM 1924 N N . GLN A 1 249 ? -43.416 -8.002 65.024 1.00 95.31 249 GLN A N 1
ATOM 1925 C CA . GLN A 1 249 ? -43.250 -8.966 66.120 1.00 95.31 249 GLN A CA 1
ATOM 1926 C C . GLN A 1 249 ? -43.447 -8.314 67.498 1.00 95.31 249 GLN A C 1
ATOM 1928 O O . GLN A 1 249 ? -44.098 -8.903 68.361 1.00 95.31 249 GLN A O 1
ATOM 1933 N N . GLN A 1 250 ? -42.937 -7.094 67.697 1.00 94.50 250 GLN A N 1
ATOM 1934 C CA . GLN A 1 250 ? -43.144 -6.319 6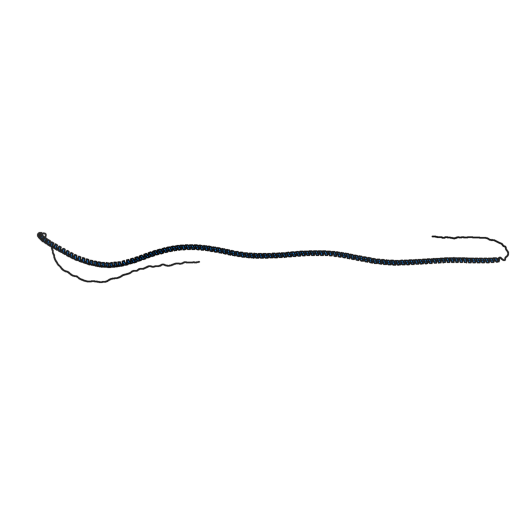8.924 1.00 94.50 250 GLN A CA 1
ATOM 1935 C C . GLN A 1 250 ? -44.626 -5.966 69.111 1.00 94.50 250 GLN A C 1
ATOM 1937 O O . GLN A 1 250 ? -45.202 -6.293 70.149 1.00 94.50 250 GLN A O 1
ATOM 1942 N N . LEU A 1 251 ? -45.279 -5.418 68.080 1.00 94.06 251 LEU A N 1
ATOM 1943 C CA . LEU A 1 251 ? -46.715 -5.117 68.097 1.00 94.06 251 LEU A CA 1
ATOM 1944 C C . LEU A 1 251 ? -47.567 -6.362 68.384 1.00 94.06 251 LEU A C 1
ATOM 1946 O O . LEU A 1 251 ? -48.521 -6.286 69.155 1.00 94.06 251 LEU A O 1
ATOM 1950 N N . GLN A 1 252 ? -47.226 -7.522 67.819 1.00 95.94 252 GLN A N 1
ATOM 1951 C CA . GLN A 1 252 ? -47.967 -8.761 68.065 1.00 95.94 252 GLN A CA 1
ATOM 1952 C C . GLN A 1 252 ? -47.740 -9.315 69.485 1.00 95.94 252 GLN A C 1
ATOM 1954 O O . GLN A 1 252 ? -48.675 -9.844 70.096 1.00 95.94 252 GLN A O 1
ATOM 1959 N N . ALA A 1 253 ? -46.544 -9.138 70.058 1.00 93.88 253 ALA A N 1
ATOM 1960 C CA . ALA A 1 253 ? -46.285 -9.431 71.467 1.00 93.88 253 ALA A CA 1
ATOM 1961 C C . ALA A 1 253 ? -47.071 -8.490 72.400 1.00 93.88 253 ALA A C 1
ATOM 1963 O O . ALA A 1 253 ? -47.667 -8.953 73.375 1.00 93.88 253 ALA A O 1
ATOM 1964 N N . ASP A 1 254 ? -47.152 -7.196 72.083 1.00 94.19 254 ASP A N 1
ATOM 1965 C CA . ASP A 1 254 ? -47.902 -6.220 72.879 1.00 94.19 254 ASP A CA 1
ATOM 1966 C C . ASP A 1 254 ? -49.423 -6.385 72.751 1.00 94.19 254 ASP A C 1
ATOM 1968 O O . ASP A 1 254 ? -50.120 -6.307 73.761 1.00 94.19 254 ASP A O 1
ATOM 1972 N N . ILE A 1 255 ? -49.951 -6.746 71.576 1.00 94.62 255 ILE A N 1
ATOM 1973 C CA . ILE A 1 255 ? -51.352 -7.180 71.415 1.00 94.62 255 ILE A CA 1
ATOM 1974 C C . ILE A 1 255 ? -51.636 -8.415 72.282 1.00 94.62 255 ILE A C 1
ATOM 1976 O O . ILE A 1 255 ? -52.679 -8.488 72.938 1.00 94.62 255 ILE A O 1
ATOM 1980 N N . THR A 1 256 ? -50.704 -9.372 72.343 1.00 94.75 256 THR A N 1
ATOM 1981 C CA . THR A 1 256 ? -50.840 -10.570 73.189 1.00 94.75 256 THR A CA 1
ATOM 1982 C C . THR A 1 256 ? -50.856 -10.197 74.678 1.00 94.75 256 THR A C 1
ATOM 1984 O O . THR A 1 256 ? -51.737 -10.646 75.413 1.00 94.75 256 THR A O 1
ATOM 1987 N N . ARG A 1 257 ? -49.954 -9.306 75.119 1.00 94.88 257 ARG A N 1
ATOM 1988 C CA . ARG A 1 257 ? -49.924 -8.763 76.491 1.00 94.88 257 ARG A CA 1
ATOM 1989 C C . ARG A 1 257 ? -51.198 -7.996 76.842 1.00 94.88 257 ARG A C 1
ATOM 1991 O O . ARG A 1 257 ? -51.780 -8.258 77.887 1.00 94.88 257 ARG A O 1
ATOM 1998 N N . GLN A 1 258 ? -51.662 -7.090 75.979 1.00 95.38 258 GLN A N 1
ATOM 1999 C CA . GLN A 1 258 ? -52.899 -6.333 76.204 1.00 95.38 258 GLN A CA 1
ATOM 2000 C C . GLN A 1 258 ? -54.128 -7.247 76.234 1.00 95.38 258 GLN A C 1
ATOM 2002 O O . GLN A 1 258 ? -55.035 -7.019 77.029 1.00 95.38 258 GLN A O 1
ATOM 2007 N N . THR A 1 259 ? -54.151 -8.313 75.430 1.00 95.50 259 THR A N 1
ATOM 2008 C CA . THR A 1 259 ? -55.222 -9.320 75.468 1.00 95.50 259 THR A CA 1
ATOM 2009 C C . THR A 1 259 ? -55.225 -10.081 76.797 1.00 95.50 259 THR A C 1
ATOM 2011 O O . THR A 1 259 ? -56.286 -10.249 77.398 1.00 95.50 259 THR A O 1
ATOM 2014 N N . ALA A 1 260 ? -54.049 -10.477 77.299 1.00 92.94 260 ALA A N 1
ATOM 2015 C CA . ALA A 1 260 ? -53.909 -11.113 78.608 1.00 92.94 260 ALA A CA 1
ATOM 2016 C C . ALA A 1 260 ? -54.309 -10.168 79.758 1.00 92.94 260 ALA A C 1
ATOM 2018 O O . ALA A 1 260 ? -55.162 -10.530 80.564 1.00 92.94 260 ALA A O 1
ATOM 2019 N N . ALA A 1 261 ? -53.790 -8.937 79.780 1.00 92.81 261 ALA A N 1
ATOM 2020 C CA . ALA A 1 261 ? -54.115 -7.930 80.793 1.00 92.81 261 ALA A CA 1
ATOM 2021 C C . ALA A 1 261 ? -55.602 -7.528 80.770 1.00 92.81 261 ALA A C 1
ATOM 2023 O O . ALA A 1 261 ? -56.217 -7.337 81.817 1.00 92.81 261 ALA A O 1
ATOM 2024 N N . ARG A 1 262 ? -56.228 -7.457 79.584 1.00 94.06 262 ARG A N 1
ATOM 2025 C CA . ARG A 1 262 ? -57.679 -7.253 79.452 1.00 94.06 262 ARG A CA 1
ATOM 2026 C C . ARG A 1 262 ? -58.467 -8.429 80.026 1.00 94.06 262 ARG A C 1
ATOM 2028 O O . ARG A 1 262 ? -59.502 -8.197 80.652 1.00 94.06 262 ARG A O 1
ATOM 2035 N N . LYS A 1 263 ? -58.012 -9.671 79.821 1.00 95.62 263 LYS A N 1
ATOM 2036 C CA . LYS A 1 263 ? -58.638 -10.843 80.445 1.00 95.62 263 LYS A CA 1
ATOM 2037 C C . LYS A 1 263 ? -58.504 -10.772 81.966 1.00 95.62 263 LYS A C 1
ATOM 2039 O O . LYS A 1 263 ? -59.520 -10.832 82.642 1.00 95.62 263 LYS A O 1
ATOM 2044 N N . GLU A 1 264 ? -57.300 -10.554 82.485 1.00 93.00 264 GLU A N 1
ATOM 2045 C CA . GLU A 1 264 ? -57.034 -10.420 83.924 1.00 93.00 264 GLU A CA 1
ATOM 2046 C C . GLU A 1 264 ? -57.891 -9.317 84.568 1.00 93.00 264 GLU A C 1
ATOM 2048 O O . GLU A 1 264 ? -58.527 -9.549 85.593 1.00 93.00 264 GLU A O 1
ATOM 2053 N N . ALA A 1 265 ? -58.021 -8.154 83.921 1.00 91.19 265 ALA A N 1
ATOM 2054 C CA . ALA A 1 265 ? -58.920 -7.089 84.364 1.00 91.19 265 ALA A CA 1
ATOM 2055 C C . ALA A 1 265 ? -60.409 -7.496 84.322 1.00 91.19 265 ALA A C 1
ATOM 2057 O O . ALA A 1 265 ? -61.180 -7.095 85.191 1.00 91.19 265 ALA A O 1
ATOM 2058 N N . THR A 1 266 ? -60.824 -8.309 83.344 1.00 94.62 266 THR A N 1
ATOM 2059 C CA . THR A 1 266 ? -62.200 -8.834 83.251 1.00 94.62 266 THR A CA 1
ATOM 2060 C C . THR A 1 266 ? -62.480 -9.844 84.368 1.00 94.62 266 THR A C 1
ATOM 2062 O O . THR A 1 266 ? -63.502 -9.742 85.046 1.00 94.62 266 THR A O 1
ATOM 2065 N N . ASP A 1 267 ? -61.547 -10.766 84.611 1.00 92.94 267 ASP A N 1
ATOM 2066 C CA . ASP A 1 267 ? -61.618 -11.767 85.679 1.00 92.94 267 ASP A CA 1
ATOM 2067 C C . ASP A 1 267 ? -61.597 -11.085 87.067 1.00 92.94 267 ASP A C 1
ATOM 2069 O O . ASP A 1 267 ? -62.370 -11.447 87.957 1.00 92.94 267 ASP A O 1
ATOM 2073 N N . ALA A 1 268 ? -60.801 -10.022 87.239 1.00 91.81 268 ALA A N 1
ATOM 2074 C CA . ALA A 1 268 ? -60.775 -9.198 88.449 1.00 91.81 268 ALA A CA 1
ATOM 2075 C C . ALA A 1 268 ? -62.087 -8.421 88.676 1.00 91.81 268 ALA A C 1
ATOM 2077 O O . ALA A 1 268 ? -62.570 -8.356 89.807 1.00 91.81 268 ALA A O 1
ATOM 2078 N N . VAL A 1 269 ? -62.706 -7.872 87.622 1.00 93.88 269 VAL A N 1
ATOM 2079 C CA . VAL A 1 269 ? -64.036 -7.234 87.701 1.00 93.88 269 VAL A CA 1
ATOM 2080 C C . VAL A 1 269 ? -65.119 -8.258 88.052 1.00 93.88 269 VAL A C 1
ATOM 2082 O O . VAL A 1 269 ? -65.989 -7.963 88.877 1.00 93.88 269 VAL A O 1
ATOM 2085 N N . ALA A 1 270 ? -65.054 -9.475 87.507 1.00 92.12 270 ALA A N 1
ATOM 2086 C CA . ALA A 1 270 ? -65.958 -10.560 87.883 1.00 92.12 270 ALA A CA 1
ATOM 2087 C C . ALA A 1 270 ? -65.790 -10.946 89.366 1.00 92.12 270 ALA A C 1
ATOM 2089 O O . ALA A 1 270 ? -66.779 -11.006 90.098 1.00 92.12 270 ALA A O 1
ATOM 2090 N N . ALA A 1 271 ? -64.552 -11.106 89.845 1.00 91.31 271 ALA A N 1
ATOM 2091 C CA . ALA A 1 271 ? -64.257 -11.405 91.248 1.00 91.31 271 ALA A CA 1
ATOM 2092 C C . ALA A 1 271 ? -64.680 -10.274 92.209 1.00 91.31 271 ALA A C 1
ATOM 2094 O O . ALA A 1 271 ? -65.215 -10.541 93.286 1.00 91.31 271 ALA A O 1
ATOM 2095 N N . ALA A 1 272 ? -64.503 -9.007 91.819 1.00 89.19 272 ALA A N 1
ATOM 2096 C CA . ALA A 1 272 ? -64.991 -7.856 92.580 1.00 89.19 272 ALA A CA 1
ATOM 2097 C C . ALA A 1 272 ? -66.529 -7.806 92.625 1.00 89.19 272 ALA A C 1
ATOM 2099 O O . ALA A 1 272 ? -67.108 -7.484 93.663 1.00 89.19 272 ALA A O 1
ATOM 2100 N N . THR A 1 273 ? -67.197 -8.179 91.530 1.00 94.25 273 THR A N 1
ATOM 2101 C CA . THR A 1 273 ? -68.665 -8.272 91.460 1.00 94.25 273 THR A CA 1
ATOM 2102 C C . THR A 1 273 ? -69.198 -9.409 92.337 1.00 94.25 273 THR A C 1
ATOM 2104 O O . THR A 1 273 ? -70.176 -9.215 93.056 1.00 94.25 273 THR A O 1
ATOM 2107 N N . ALA A 1 274 ? -68.520 -10.562 92.356 1.00 90.12 274 ALA A N 1
ATOM 2108 C CA . ALA A 1 274 ? -68.840 -11.672 93.253 1.00 90.12 274 ALA A CA 1
ATOM 2109 C C . ALA A 1 274 ? -68.683 -11.271 94.731 1.00 90.12 274 ALA A C 1
ATOM 2111 O O . ALA A 1 274 ? -69.642 -11.383 95.492 1.00 90.12 274 ALA A O 1
ATOM 2112 N N . ARG A 1 275 ? -67.535 -10.686 95.112 1.00 91.69 275 ARG A N 1
ATOM 2113 C CA . ARG A 1 275 ? -67.302 -10.147 96.467 1.00 91.69 275 ARG A CA 1
ATOM 2114 C C . ARG A 1 275 ? -68.329 -9.099 96.879 1.00 91.69 275 ARG A C 1
ATOM 2116 O O . ARG A 1 275 ? -68.731 -9.061 98.037 1.00 91.69 275 ARG A O 1
ATOM 2123 N N . ARG A 1 276 ? -68.783 -8.251 95.951 1.00 93.31 276 ARG A N 1
ATOM 2124 C CA . ARG A 1 276 ? -69.880 -7.317 96.224 1.00 93.31 276 ARG A CA 1
ATOM 2125 C C . ARG A 1 276 ? -71.175 -8.065 96.551 1.00 93.31 276 ARG A C 1
ATOM 2127 O O . ARG A 1 276 ? -71.809 -7.725 97.538 1.00 93.31 276 ARG A O 1
ATOM 2134 N N . GLY A 1 277 ? -71.535 -9.097 95.788 1.00 90.88 277 GLY A N 1
ATOM 2135 C CA . GLY A 1 277 ? -72.702 -9.936 96.087 1.00 90.88 277 GLY A CA 1
ATOM 2136 C C . GLY A 1 277 ? -72.599 -10.675 97.429 1.00 90.88 277 GLY A C 1
ATOM 2137 O O . GLY A 1 277 ? -73.588 -10.780 98.152 1.00 90.88 277 GLY A O 1
ATOM 2138 N N . GLU A 1 278 ? -71.403 -11.142 97.798 1.00 90.19 278 GLU A N 1
ATOM 2139 C CA . GLU A 1 278 ? -71.115 -11.716 99.121 1.00 90.19 278 GLU A CA 1
ATOM 2140 C C . GLU A 1 278 ? -71.313 -10.682 100.241 1.00 90.19 278 GLU A C 1
ATOM 2142 O O . GLU A 1 278 ? -71.986 -10.974 101.229 1.00 90.19 278 GLU A O 1
ATOM 2147 N N . LEU A 1 279 ? -70.792 -9.461 100.067 1.00 87.88 279 LEU A N 1
ATOM 2148 C CA . LEU A 1 279 ? -70.951 -8.355 101.017 1.00 87.88 279 LEU A CA 1
ATOM 2149 C C . LEU A 1 279 ? -72.409 -7.884 101.126 1.00 87.88 279 LEU A C 1
ATOM 2151 O O . LEU A 1 279 ? -72.902 -7.739 102.240 1.00 87.88 279 LEU A O 1
ATOM 2155 N N . ASP A 1 280 ? -73.125 -7.723 100.011 1.00 91.81 280 ASP A N 1
ATOM 2156 C CA . ASP A 1 280 ? -74.549 -7.361 99.991 1.00 91.81 280 ASP A CA 1
ATOM 2157 C C . ASP A 1 280 ? -75.397 -8.423 100.731 1.00 91.81 280 ASP A C 1
ATOM 2159 O O . ASP A 1 280 ? -76.339 -8.092 101.454 1.00 91.81 280 ASP A O 1
ATOM 2163 N N . ASN A 1 281 ? -75.044 -9.710 100.620 1.00 88.38 281 ASN A N 1
ATOM 2164 C CA . ASN A 1 281 ? -75.679 -10.789 101.386 1.00 88.38 281 ASN A CA 1
ATOM 2165 C C . ASN A 1 281 ? -75.274 -10.794 102.871 1.00 88.38 281 ASN A C 1
ATOM 2167 O O . ASN A 1 281 ? -76.122 -11.036 103.732 1.00 88.38 281 ASN A O 1
ATOM 2171 N N . ALA A 1 282 ? -74.011 -10.502 103.192 1.00 86.94 282 ALA A N 1
ATOM 2172 C CA . ALA A 1 282 ? -73.541 -10.371 104.570 1.00 86.94 282 ALA A CA 1
ATOM 2173 C C . ALA A 1 282 ? -74.202 -9.182 105.291 1.00 86.94 282 ALA A C 1
ATOM 2175 O O . ALA A 1 282 ? -74.555 -9.307 106.463 1.00 86.94 282 ALA A O 1
ATOM 2176 N N . ILE A 1 283 ? -74.438 -8.072 104.581 1.00 88.44 283 ILE A N 1
ATOM 2177 C CA . ILE A 1 283 ? -75.195 -6.911 105.063 1.00 88.44 283 ILE A CA 1
ATOM 2178 C C . ILE A 1 283 ? -76.637 -7.321 105.373 1.00 88.44 283 ILE A C 1
ATOM 2180 O O . ILE A 1 283 ? -77.046 -7.185 106.521 1.00 88.44 283 ILE A O 1
ATOM 2184 N N . ARG A 1 284 ? -77.366 -7.951 104.438 1.00 89.50 284 ARG A N 1
ATOM 2185 C CA . ARG A 1 284 ? -78.735 -8.460 104.694 1.00 89.50 284 ARG A CA 1
ATOM 2186 C C . ARG A 1 284 ? -78.808 -9.408 105.893 1.00 89.50 284 ARG A C 1
ATOM 2188 O O . ARG A 1 284 ? -79.753 -9.359 106.682 1.00 89.50 284 ARG A O 1
ATOM 2195 N N . ALA A 1 285 ? -77.809 -10.277 106.057 1.00 84.75 285 ALA A N 1
ATOM 2196 C CA . ALA A 1 285 ? -77.722 -11.178 107.203 1.00 84.75 285 ALA A CA 1
ATOM 2197 C C . ALA A 1 285 ? -77.439 -10.426 108.520 1.00 84.75 285 ALA A C 1
ATOM 2199 O O . ALA A 1 285 ? -77.977 -10.798 109.564 1.00 84.75 285 ALA A O 1
ATOM 2200 N N . ALA A 1 286 ? -76.633 -9.361 108.485 1.00 80.25 286 ALA A N 1
ATOM 2201 C CA . ALA A 1 286 ? -76.388 -8.483 109.625 1.00 80.25 286 ALA A CA 1
ATOM 2202 C C . ALA A 1 286 ? -77.623 -7.636 109.981 1.00 80.25 286 ALA A C 1
ATOM 2204 O O . ALA A 1 286 ? -77.966 -7.559 111.155 1.00 80.25 286 ALA A O 1
ATOM 2205 N N . GLU A 1 287 ? -78.339 -7.088 108.996 1.00 89.06 287 GLU A N 1
ATOM 2206 C CA . GLU A 1 287 ? -79.618 -6.381 109.165 1.00 89.06 287 GLU A CA 1
ATOM 2207 C C . GLU A 1 287 ? -80.682 -7.297 109.786 1.00 89.06 287 GLU A C 1
ATOM 2209 O O . GLU A 1 287 ? -81.333 -6.929 110.761 1.00 89.06 287 GLU A O 1
ATOM 2214 N N . THR A 1 288 ? -80.796 -8.537 109.296 1.00 86.50 288 THR A N 1
ATOM 2215 C CA . THR A 1 288 ? -81.712 -9.550 109.853 1.00 86.50 288 THR A CA 1
ATOM 2216 C C . THR A 1 288 ? -81.359 -9.888 111.307 1.00 86.50 288 THR A C 1
ATOM 2218 O O . THR A 1 288 ? -82.243 -9.984 112.160 1.00 86.50 288 THR A O 1
ATOM 2221 N N . ARG A 1 289 ? -80.063 -10.025 111.627 1.00 82.94 289 ARG A N 1
ATOM 2222 C CA . ARG A 1 289 ? -79.589 -10.213 113.010 1.00 82.94 289 ARG A CA 1
ATOM 2223 C C . ARG A 1 289 ? -79.851 -8.984 113.881 1.00 82.94 289 ARG A C 1
ATOM 2225 O O . ARG A 1 289 ? -80.229 -9.154 115.033 1.00 82.94 289 ARG A O 1
ATOM 2232 N N . LEU A 1 290 ? -79.683 -7.774 113.348 1.00 83.69 290 LEU A N 1
ATOM 2233 C CA . LEU A 1 290 ? -79.935 -6.522 114.060 1.00 83.69 290 LEU A CA 1
ATOM 2234 C C . LEU A 1 290 ? -81.421 -6.380 114.412 1.00 83.69 290 LEU A C 1
ATOM 2236 O O . LEU A 1 290 ? -81.734 -6.090 115.561 1.00 83.69 290 LEU A O 1
ATOM 2240 N N . ALA A 1 291 ? -82.324 -6.676 113.474 1.00 80.88 291 ALA A N 1
ATOM 2241 C CA . ALA A 1 291 ? -83.765 -6.708 113.724 1.00 80.88 291 ALA A CA 1
ATOM 2242 C C . ALA A 1 291 ? -84.145 -7.768 114.778 1.00 80.88 291 ALA A C 1
ATOM 2244 O O . ALA A 1 291 ? -84.936 -7.494 115.680 1.00 80.88 291 ALA A O 1
ATOM 2245 N N . GLY A 1 292 ? -83.529 -8.957 114.728 1.00 82.12 292 GLY A N 1
ATOM 2246 C CA . GLY A 1 292 ? -83.698 -9.985 115.762 1.00 82.12 292 GLY A CA 1
ATOM 2247 C C . GLY A 1 292 ? -83.200 -9.542 117.145 1.00 82.12 292 GLY A C 1
ATOM 2248 O O . GLY A 1 292 ? -83.880 -9.762 118.144 1.00 82.12 292 GLY A O 1
ATOM 2249 N N . LEU A 1 293 ? -82.051 -8.861 117.212 1.00 77.62 293 LEU A N 1
ATOM 2250 C CA . LEU A 1 293 ? -81.507 -8.288 118.449 1.00 77.62 293 LEU A CA 1
ATOM 2251 C C . LEU A 1 293 ? -82.367 -7.131 118.982 1.00 77.62 293 LEU A C 1
ATOM 2253 O O . LEU A 1 293 ? -82.531 -7.014 120.192 1.00 77.62 293 LEU A O 1
ATOM 2257 N N . GLN A 1 294 ? -82.961 -6.314 118.108 1.00 79.75 294 GLN A N 1
ATOM 2258 C CA . GLN A 1 294 ? -83.923 -5.275 118.491 1.00 79.75 294 GLN A CA 1
ATOM 2259 C C . GLN A 1 294 ? -85.187 -5.893 119.104 1.00 79.75 294 GLN A C 1
ATOM 2261 O O . GLN A 1 294 ? -85.579 -5.501 120.200 1.00 79.75 294 GLN A O 1
ATOM 2266 N N . GLN A 1 295 ? -85.764 -6.927 118.483 1.00 80.06 295 GLN A N 1
ATOM 2267 C CA . GLN A 1 295 ? -86.901 -7.661 119.057 1.00 80.06 295 GLN A CA 1
ATOM 2268 C C . GLN A 1 295 ? -86.553 -8.317 120.405 1.00 80.06 295 GLN A C 1
ATOM 2270 O O . GLN A 1 295 ? -87.357 -8.272 121.338 1.00 80.06 295 GLN A O 1
ATOM 2275 N N . GLN A 1 296 ? -85.346 -8.877 120.546 1.00 74.75 296 GLN A N 1
ATOM 2276 C CA . GLN A 1 296 ? -84.856 -9.403 121.826 1.00 74.75 296 GLN A CA 1
ATOM 2277 C C . GLN A 1 296 ? -84.682 -8.299 122.879 1.00 74.75 296 GLN A C 1
ATOM 2279 O O . GLN A 1 296 ? -85.051 -8.512 124.032 1.00 74.75 296 GLN A O 1
ATOM 2284 N N . ALA A 1 297 ? -84.189 -7.117 122.501 1.00 72.69 297 ALA A N 1
ATOM 2285 C CA . ALA A 1 297 ? -84.065 -5.970 123.398 1.00 72.69 297 ALA A CA 1
ATOM 2286 C C . ALA A 1 297 ? -85.438 -5.441 123.848 1.00 72.69 297 ALA A C 1
ATOM 2288 O O . ALA A 1 297 ? -85.636 -5.209 125.037 1.00 72.69 297 ALA A O 1
ATOM 2289 N N . GLU A 1 298 ? -86.423 -5.332 122.951 1.00 78.62 298 GLU A N 1
ATOM 2290 C CA . GLU A 1 298 ? -87.793 -4.957 123.324 1.00 78.62 298 GLU A CA 1
ATOM 2291 C C . GLU A 1 298 ? -88.486 -6.009 124.209 1.00 78.62 298 GLU A C 1
ATOM 2293 O O . GLU A 1 298 ? -89.345 -5.668 125.024 1.00 78.62 298 GLU A O 1
ATOM 2298 N N . ALA A 1 299 ? -88.173 -7.296 124.031 1.00 74.81 299 ALA A N 1
ATOM 2299 C CA . ALA A 1 299 ? -88.676 -8.367 124.889 1.00 74.81 299 ALA A CA 1
ATOM 2300 C C . ALA A 1 299 ? -88.003 -8.338 126.273 1.00 74.81 299 ALA A C 1
ATOM 2302 O O . ALA A 1 299 ? -88.679 -8.467 127.292 1.00 74.81 299 ALA A O 1
ATOM 2303 N N . ALA A 1 300 ? -86.689 -8.097 126.322 1.00 71.00 300 ALA A N 1
ATOM 2304 C CA . ALA A 1 300 ? -85.939 -7.916 127.561 1.00 71.00 300 ALA A CA 1
ATOM 2305 C C . ALA A 1 300 ? -86.405 -6.673 128.335 1.00 71.00 300 ALA A C 1
ATOM 2307 O O . ALA A 1 300 ? -86.600 -6.758 129.544 1.00 71.00 300 ALA A O 1
ATOM 2308 N N . GLN A 1 301 ? -86.665 -5.557 127.647 1.00 80.38 301 GLN A N 1
ATOM 2309 C CA . GLN A 1 301 ? -87.222 -4.338 128.238 1.00 80.38 301 GLN A CA 1
ATOM 2310 C C . GLN A 1 301 ? -88.600 -4.607 128.861 1.00 80.38 301 GLN A C 1
ATOM 2312 O O . GLN A 1 301 ? -88.794 -4.347 130.045 1.00 80.38 301 GLN A O 1
ATOM 2317 N N . ARG A 1 302 ? -89.518 -5.244 128.117 1.00 75.56 302 ARG A N 1
ATOM 2318 C CA . ARG A 1 302 ? -90.839 -5.651 128.638 1.00 75.56 302 ARG A CA 1
ATOM 2319 C C . ARG A 1 302 ? -90.741 -6.592 129.847 1.00 75.56 302 ARG A C 1
ATOM 2321 O O . ARG A 1 302 ? -91.515 -6.441 130.790 1.00 75.56 302 ARG A O 1
ATOM 2328 N N . ASN A 1 303 ? -89.776 -7.515 129.862 1.00 75.12 303 ASN A N 1
ATOM 2329 C CA . ASN A 1 303 ? -89.500 -8.352 131.034 1.00 75.12 303 ASN A CA 1
ATOM 2330 C C . ASN A 1 303 ? -88.964 -7.539 132.224 1.00 75.12 303 ASN A C 1
ATOM 2332 O O . ASN A 1 303 ? -89.394 -7.780 133.349 1.00 75.12 303 ASN A O 1
ATOM 2336 N N . LEU A 1 304 ? -88.057 -6.582 132.007 1.00 71.56 304 LEU A N 1
ATOM 2337 C CA . LEU A 1 304 ? -87.525 -5.720 133.069 1.00 71.56 304 LEU A CA 1
ATOM 2338 C C . LEU A 1 304 ? -88.615 -4.837 133.684 1.00 71.56 304 LEU A C 1
ATOM 2340 O O . LEU A 1 304 ? -88.688 -4.738 134.907 1.00 71.56 304 LEU A O 1
ATOM 2344 N N . ASP A 1 305 ? -89.494 -4.258 132.867 1.00 76.75 305 ASP A N 1
ATOM 2345 C CA . ASP A 1 305 ? -90.614 -3.445 133.346 1.00 76.75 305 ASP A CA 1
ATOM 2346 C C . ASP A 1 305 ? -91.640 -4.299 134.123 1.00 76.75 305 ASP A C 1
ATOM 2348 O O . ASP A 1 305 ? -92.117 -3.886 135.182 1.00 76.75 305 ASP A O 1
ATOM 2352 N N . GLY A 1 306 ? -91.894 -5.542 133.688 1.00 75.31 306 GLY A N 1
ATOM 2353 C CA . GLY A 1 306 ? -92.690 -6.517 134.445 1.00 75.31 306 GLY A CA 1
ATOM 2354 C C . GLY A 1 306 ? -92.054 -6.925 135.782 1.00 75.31 306 GLY A C 1
ATOM 2355 O O . GLY A 1 306 ? -92.722 -6.925 136.815 1.00 75.31 306 GLY A O 1
ATOM 2356 N N . ILE A 1 307 ? -90.745 -7.202 135.801 1.00 72.06 307 ILE A N 1
ATOM 2357 C CA . ILE A 1 307 ? -89.986 -7.490 137.033 1.00 72.06 307 ILE A CA 1
ATOM 2358 C C . ILE A 1 307 ? -90.038 -6.293 137.994 1.00 72.06 307 ILE A C 1
ATOM 2360 O O . ILE A 1 307 ? -90.180 -6.486 139.201 1.00 72.06 307 ILE A O 1
ATOM 2364 N N . ARG A 1 308 ? -89.973 -5.062 137.473 1.00 73.44 308 ARG A N 1
ATOM 2365 C CA . ARG A 1 308 ? -90.059 -3.827 138.262 1.00 73.44 308 ARG A CA 1
ATOM 2366 C C . ARG A 1 308 ? -91.426 -3.658 138.918 1.00 73.44 308 ARG A C 1
ATOM 2368 O O . ARG A 1 308 ? -91.482 -3.410 140.119 1.00 73.44 308 ARG A O 1
ATOM 2375 N N . SER A 1 309 ? -92.507 -3.882 138.168 1.00 72.25 309 SER A N 1
ATOM 2376 C CA . SER A 1 309 ? -93.872 -3.885 138.710 1.00 72.25 309 SER A CA 1
ATOM 2377 C C . SER A 1 309 ? -94.029 -4.915 139.837 1.00 72.25 309 SER A C 1
ATOM 2379 O O . SER A 1 309 ? -94.535 -4.591 140.911 1.00 72.25 309 SER A O 1
ATOM 2381 N N . ASN A 1 310 ? -93.524 -6.136 139.630 1.00 73.12 310 ASN A N 1
ATOM 2382 C CA . ASN A 1 310 ? -93.569 -7.198 140.638 1.00 73.12 310 ASN A CA 1
ATOM 2383 C C . ASN A 1 310 ? -92.736 -6.851 141.889 1.00 73.12 310 ASN A C 1
ATOM 2385 O O . ASN A 1 310 ? -93.108 -7.224 143.001 1.00 73.12 310 ASN A O 1
ATOM 2389 N N . ALA A 1 311 ? -91.619 -6.131 141.734 1.00 67.81 311 ALA A N 1
ATOM 2390 C CA . ALA A 1 311 ? -90.787 -5.685 142.851 1.00 67.81 311 ALA A CA 1
ATOM 2391 C C . ALA A 1 311 ? -91.478 -4.601 143.699 1.00 67.81 311 ALA A C 1
ATOM 2393 O O . ALA A 1 311 ? -91.440 -4.676 144.927 1.00 67.81 311 ALA A O 1
ATOM 2394 N N . GLU A 1 312 ? -92.158 -3.635 143.072 1.00 71.94 312 GLU A N 1
ATOM 2395 C CA . GLU A 1 312 ? -92.948 -2.623 143.789 1.00 71.94 312 GLU A CA 1
ATOM 2396 C C . GLU A 1 312 ? -94.127 -3.244 144.556 1.00 71.94 312 GLU A C 1
ATOM 2398 O O . GLU A 1 312 ? -94.408 -2.857 145.692 1.00 71.94 312 GLU A O 1
ATOM 2403 N N . GLU A 1 313 ? -94.799 -4.239 143.971 1.00 70.56 313 GLU A N 1
ATOM 2404 C CA . GLU A 1 313 ? -95.889 -4.973 144.625 1.00 70.56 313 GLU A CA 1
ATOM 2405 C C . GLU A 1 313 ? -95.383 -5.838 145.797 1.00 70.56 313 GLU A C 1
ATOM 2407 O O . GLU A 1 313 ? -95.966 -5.828 146.889 1.00 70.56 313 GLU A O 1
ATOM 2412 N N . ALA A 1 314 ? -94.240 -6.510 145.625 1.00 65.00 314 ALA A N 1
ATOM 2413 C CA . ALA A 1 314 ? -93.573 -7.247 146.696 1.00 65.00 314 ALA A CA 1
ATOM 2414 C C . ALA A 1 314 ? -93.134 -6.328 147.851 1.00 65.00 314 ALA A C 1
ATOM 2416 O O . ALA A 1 314 ? -93.304 -6.697 149.016 1.00 65.00 314 ALA A O 1
ATOM 2417 N N . GLN A 1 315 ? -92.628 -5.124 147.559 1.00 73.31 315 GLN A N 1
ATOM 2418 C CA . GLN A 1 315 ? -92.220 -4.168 148.591 1.00 73.31 315 GLN A CA 1
ATOM 2419 C C . GLN A 1 315 ? -93.418 -3.662 149.412 1.00 73.31 315 GLN A C 1
ATOM 2421 O O . GLN A 1 315 ? -93.373 -3.723 150.642 1.00 73.31 315 GLN A O 1
ATOM 2426 N N . ARG A 1 316 ? -94.528 -3.272 148.765 1.00 71.69 316 ARG A N 1
ATOM 2427 C CA . ARG A 1 316 ? -95.773 -2.894 149.470 1.00 71.69 316 ARG A CA 1
ATOM 2428 C C . ARG A 1 316 ? -96.281 -4.033 150.363 1.00 71.69 316 ARG A C 1
ATOM 2430 O O . ARG A 1 316 ? -96.694 -3.804 151.498 1.00 71.69 316 ARG A O 1
ATOM 2437 N N . THR A 1 317 ? -96.184 -5.275 149.884 1.00 74.06 317 THR A N 1
ATOM 2438 C CA . THR A 1 317 ? -96.557 -6.479 150.649 1.00 74.06 317 THR A CA 1
ATOM 2439 C C . THR A 1 317 ? -95.643 -6.708 151.864 1.00 74.06 317 THR A C 1
ATOM 2441 O O . THR A 1 317 ? -96.104 -7.168 152.913 1.00 74.06 317 THR A O 1
ATOM 2444 N N . ALA A 1 318 ? -94.352 -6.378 151.760 1.00 67.69 318 ALA A N 1
ATOM 2445 C CA . ALA A 1 318 ? -93.400 -6.466 152.867 1.00 67.69 318 ALA A CA 1
ATOM 2446 C C . ALA A 1 318 ? -93.664 -5.397 153.942 1.00 67.69 318 ALA A C 1
ATOM 2448 O O . ALA A 1 318 ? -93.732 -5.731 155.125 1.00 67.69 318 ALA A O 1
ATOM 2449 N N . GLU A 1 319 ? -93.896 -4.145 153.541 1.00 71.06 319 GLU A N 1
ATOM 2450 C CA . GLU A 1 319 ? -94.249 -3.034 154.439 1.00 71.06 319 GLU A CA 1
ATOM 2451 C C . GLU A 1 319 ? -95.552 -3.327 155.209 1.00 71.06 319 GLU A C 1
ATOM 2453 O O . GLU A 1 319 ? -95.623 -3.148 156.428 1.00 71.06 319 GLU A O 1
ATOM 2458 N N . GLN A 1 320 ? -96.555 -3.895 154.533 1.00 70.81 320 GLN A N 1
ATOM 2459 C CA . GLN A 1 320 ? -97.821 -4.298 155.153 1.00 70.81 320 GLN A CA 1
ATOM 2460 C C . GLN A 1 320 ? -97.649 -5.452 156.165 1.00 70.81 320 GLN A C 1
ATOM 2462 O O . GLN A 1 320 ? -98.290 -5.459 157.218 1.00 70.81 320 GLN A O 1
ATOM 2467 N N . ARG A 1 321 ? -96.741 -6.405 155.902 1.00 69.69 321 ARG A N 1
ATOM 2468 C CA . ARG A 1 321 ? -96.380 -7.473 156.858 1.00 69.69 321 ARG A CA 1
ATOM 2469 C C . ARG A 1 321 ? -95.553 -6.971 158.043 1.00 69.69 321 ARG A C 1
ATOM 2471 O O . ARG A 1 321 ? -95.677 -7.532 159.131 1.00 69.69 321 ARG A O 1
ATOM 2478 N N . GLN A 1 322 ? -94.737 -5.934 157.861 1.00 71.56 322 GLN A N 1
ATOM 2479 C CA . GLN A 1 322 ? -93.978 -5.312 158.948 1.00 71.56 322 GLN A CA 1
ATOM 2480 C C . GLN A 1 322 ? -94.922 -4.648 159.963 1.00 71.56 322 GLN A C 1
ATOM 2482 O O . GLN A 1 322 ? -94.833 -4.927 161.157 1.00 71.56 322 GLN A O 1
ATOM 2487 N N . GLN A 1 323 ? -95.913 -3.884 159.489 1.00 69.44 323 GLN A N 1
ATOM 2488 C CA . GLN A 1 323 ? -96.945 -3.284 160.348 1.00 69.44 323 GLN A CA 1
ATOM 2489 C C . GLN A 1 323 ? -97.740 -4.345 161.134 1.00 69.44 323 GLN A C 1
ATOM 2491 O O . GLN A 1 323 ? -97.982 -4.184 162.330 1.00 69.44 323 GLN A O 1
ATOM 2496 N N . GLN A 1 324 ? -98.081 -5.473 160.498 1.00 68.56 324 GLN A N 1
ATOM 2497 C CA . GLN A 1 324 ? -98.754 -6.597 161.167 1.00 68.56 324 GLN A CA 1
ATOM 2498 C C . GLN A 1 324 ? -97.897 -7.257 162.263 1.00 68.56 324 GLN A C 1
ATOM 2500 O O . GLN A 1 324 ? -98.451 -7.725 163.258 1.00 68.56 324 GLN A O 1
ATOM 2505 N N . ARG A 1 325 ? -96.562 -7.286 162.123 1.00 71.25 325 ARG A N 1
ATOM 2506 C CA . ARG A 1 325 ? -95.659 -7.780 163.181 1.00 71.25 325 ARG A CA 1
ATOM 2507 C C . ARG A 1 325 ? -95.631 -6.849 164.385 1.00 71.25 325 ARG A C 1
ATOM 2509 O O . ARG A 1 325 ? -95.807 -7.318 165.503 1.00 71.25 325 ARG A O 1
ATOM 2516 N N . GLU A 1 326 ? -95.484 -5.548 164.160 1.00 69.25 326 GLU A N 1
ATOM 2517 C CA . GLU A 1 326 ? -95.447 -4.556 165.243 1.00 69.25 326 GLU A CA 1
ATOM 2518 C C . GLU A 1 326 ? -96.765 -4.508 166.032 1.00 69.25 326 GLU A C 1
ATOM 2520 O O . GLU A 1 326 ? -96.759 -4.293 167.246 1.00 69.25 326 GLU A O 1
ATOM 2525 N N . GLU A 1 327 ? -97.906 -4.757 165.381 1.00 69.75 327 GLU A N 1
ATOM 2526 C CA . GLU A 1 327 ? -99.182 -4.903 166.084 1.00 69.75 327 GLU A CA 1
ATOM 2527 C C . GLU A 1 327 ? -99.285 -6.237 166.850 1.00 69.75 327 GLU A C 1
ATOM 2529 O O . GLU A 1 327 ? -99.785 -6.269 167.977 1.00 69.75 327 GLU A O 1
ATOM 2534 N N . ALA A 1 328 ? -98.772 -7.336 166.285 1.00 63.91 328 ALA A N 1
ATOM 2535 C CA . ALA A 1 328 ? -98.731 -8.634 166.959 1.00 63.91 328 ALA A CA 1
ATOM 2536 C C . ALA A 1 328 ? -97.830 -8.621 168.208 1.00 63.91 328 ALA A C 1
ATOM 2538 O O . ALA A 1 328 ? -98.215 -9.176 169.236 1.00 63.91 328 ALA A O 1
ATOM 2539 N N . GLU A 1 329 ? -96.681 -7.944 168.167 1.00 69.81 329 GLU A N 1
ATOM 2540 C CA . GLU A 1 329 ? -95.772 -7.802 169.314 1.00 69.81 329 GLU A CA 1
ATOM 2541 C C . GLU A 1 329 ? -96.399 -6.980 170.453 1.00 69.81 329 GLU A C 1
ATOM 2543 O O . GLU A 1 329 ? -96.291 -7.367 171.618 1.00 69.81 329 GLU A O 1
ATOM 2548 N N . ARG A 1 330 ? -97.145 -5.910 170.135 1.00 73.19 330 ARG A N 1
ATOM 2549 C CA . ARG A 1 330 ? -97.919 -5.135 171.131 1.00 73.19 330 ARG A CA 1
ATOM 2550 C C . ARG A 1 330 ? -99.047 -5.950 171.768 1.00 73.19 330 ARG A C 1
ATOM 2552 O O . ARG A 1 330 ? -99.340 -5.777 172.948 1.00 73.19 330 ARG A O 1
ATOM 2559 N N . ARG A 1 331 ? -99.681 -6.848 171.006 1.00 72.50 331 ARG A N 1
ATOM 2560 C CA . ARG A 1 331 ? -100.681 -7.790 171.538 1.00 72.50 331 ARG A CA 1
ATOM 2561 C C . ARG A 1 331 ? -100.019 -8.866 172.411 1.00 72.50 331 ARG A C 1
ATOM 2563 O O . ARG A 1 331 ? -100.574 -9.229 173.445 1.00 72.50 331 ARG A O 1
ATOM 2570 N N . LEU A 1 332 ? -98.826 -9.337 172.041 1.00 70.00 332 LEU A N 1
ATOM 2571 C CA . LEU A 1 332 ? -98.072 -10.342 172.795 1.00 70.00 332 LEU A CA 1
ATOM 2572 C C . LEU A 1 332 ? -97.611 -9.816 174.164 1.00 70.00 332 LEU A C 1
ATOM 2574 O O . LEU A 1 332 ? -97.759 -10.521 175.160 1.00 70.00 332 LEU A O 1
ATOM 2578 N N . SER A 1 333 ? -97.094 -8.584 174.237 1.00 68.44 333 SER A N 1
ATOM 2579 C CA . SER A 1 333 ? -96.650 -7.988 175.505 1.00 68.44 333 SER A CA 1
ATOM 2580 C C . SER A 1 333 ? -97.808 -7.732 176.475 1.00 68.44 333 SER A C 1
ATOM 2582 O O . SER A 1 333 ? -97.674 -8.033 177.660 1.00 68.44 333 SER A O 1
ATOM 2584 N N . ALA A 1 334 ? -98.969 -7.285 175.980 1.00 70.69 334 ALA A N 1
ATOM 2585 C CA . ALA A 1 334 ? -100.184 -7.156 176.787 1.00 70.69 334 ALA A CA 1
ATOM 2586 C C . ALA A 1 334 ? -100.627 -8.509 177.382 1.00 70.69 334 ALA A C 1
ATOM 2588 O O . ALA A 1 334 ? -100.822 -8.623 178.592 1.00 70.69 334 ALA A O 1
ATOM 2589 N N . VAL A 1 335 ? -100.689 -9.564 176.558 1.00 70.06 335 VAL A N 1
ATOM 2590 C CA . VAL A 1 335 ? -101.045 -10.923 177.010 1.00 70.06 335 VAL A CA 1
ATOM 2591 C C . VAL A 1 335 ? -100.041 -11.474 178.033 1.00 70.06 335 VAL A C 1
ATOM 2593 O O . VAL A 1 335 ? -100.447 -12.150 178.975 1.00 70.06 335 VAL A O 1
ATOM 2596 N N . GLN A 1 336 ? -98.746 -11.163 177.908 1.00 69.88 336 GLN A N 1
ATOM 2597 C CA . GLN A 1 336 ? -97.734 -11.549 178.903 1.00 69.88 336 GLN A CA 1
ATOM 2598 C C . GLN A 1 336 ? -97.886 -10.810 180.243 1.00 69.88 336 GLN A C 1
ATOM 2600 O O . GLN A 1 336 ? -97.576 -11.378 181.292 1.00 69.88 336 GLN A O 1
ATOM 2605 N N . GLU A 1 337 ? -98.355 -9.560 180.240 1.00 69.50 337 GLU A N 1
ATOM 2606 C CA . GLU A 1 337 ? -98.613 -8.817 181.477 1.00 69.50 337 GLU A CA 1
ATOM 2607 C C . GLU A 1 337 ? -99.877 -9.326 182.188 1.00 69.50 337 GLU A C 1
ATOM 2609 O O . GLU A 1 337 ? -99.874 -9.509 183.407 1.00 69.50 337 GLU A O 1
ATOM 2614 N N . ASP A 1 338 ? -100.933 -9.628 181.432 1.00 70.31 338 ASP A N 1
ATOM 2615 C CA . ASP A 1 338 ? -102.169 -10.192 181.981 1.00 70.31 338 ASP A CA 1
ATOM 2616 C C . ASP A 1 338 ? -101.991 -11.639 182.461 1.00 70.31 338 ASP A C 1
ATOM 2618 O O . ASP A 1 338 ? -102.549 -12.009 183.497 1.00 70.31 338 ASP A O 1
ATOM 2622 N N . LEU A 1 339 ? -101.136 -12.432 181.802 1.00 69.81 339 LEU A N 1
ATOM 2623 C CA . LEU A 1 339 ? -100.738 -13.756 182.289 1.00 69.81 339 LEU A CA 1
ATOM 2624 C C . LEU A 1 339 ? -100.056 -13.664 183.662 1.00 69.81 339 LEU A C 1
ATOM 2626 O O . LEU A 1 339 ? -100.468 -14.364 184.583 1.00 69.81 339 LEU A O 1
ATOM 2630 N N . ARG A 1 340 ? -99.102 -12.740 183.854 1.00 70.56 340 ARG A N 1
ATOM 2631 C CA . ARG A 1 340 ? -98.450 -12.529 185.164 1.00 70.56 340 ARG A CA 1
ATOM 2632 C C . ARG A 1 340 ? -99.434 -12.113 186.262 1.00 70.56 340 ARG A C 1
ATOM 2634 O O . ARG A 1 340 ? -99.301 -12.553 187.403 1.00 70.56 340 ARG A O 1
ATOM 2641 N N . LYS A 1 341 ? -100.441 -11.291 185.937 1.00 70.44 341 LYS A N 1
ATOM 2642 C CA . LYS A 1 341 ? -101.517 -10.920 186.881 1.00 70.44 341 LYS A CA 1
ATOM 2643 C C . LYS A 1 341 ? -102.392 -12.129 187.237 1.00 70.44 341 LYS A C 1
ATOM 2645 O O . LYS A 1 341 ? -102.766 -12.291 188.399 1.00 70.44 341 LYS A O 1
ATOM 2650 N N . ALA A 1 342 ? -102.689 -12.994 186.266 1.00 62.78 342 ALA A N 1
ATOM 2651 C CA . ALA A 1 342 ? -103.435 -14.231 186.488 1.00 62.78 342 ALA A CA 1
ATOM 2652 C C . ALA A 1 342 ? -102.644 -15.251 187.330 1.00 62.78 342 ALA A C 1
ATOM 2654 O O . ALA A 1 342 ? -103.208 -15.841 188.250 1.00 62.78 342 ALA A O 1
ATOM 2655 N N . GLU A 1 343 ? -101.343 -15.411 187.074 1.00 64.75 343 GLU A N 1
ATOM 2656 C CA . GLU A 1 343 ? -100.433 -16.275 187.840 1.00 64.75 343 GLU A CA 1
ATOM 2657 C C . GLU A 1 343 ? -100.308 -15.820 189.302 1.00 64.75 343 GLU A C 1
ATOM 2659 O O . GLU A 1 343 ? -100.449 -16.640 190.210 1.00 64.75 343 GLU A O 1
ATOM 2664 N N . ALA A 1 344 ? -100.145 -14.515 189.550 1.00 64.62 344 ALA A N 1
ATOM 2665 C CA . ALA A 1 344 ? -100.156 -13.958 190.905 1.00 64.62 344 ALA A CA 1
ATOM 2666 C C . ALA A 1 344 ? -101.499 -14.213 191.620 1.00 64.62 344 ALA A C 1
ATOM 2668 O O . ALA A 1 344 ? -101.523 -14.701 192.749 1.00 64.62 344 ALA A O 1
ATOM 2669 N N . SER A 1 345 ? -102.627 -13.981 190.935 1.00 64.62 345 SER A N 1
ATOM 2670 C CA . SER A 1 345 ? -103.961 -14.252 191.490 1.00 64.62 345 SER A CA 1
ATOM 2671 C C . SER A 1 345 ? -104.201 -15.742 191.778 1.00 64.62 345 SER A C 1
ATOM 2673 O O . SER A 1 345 ? -104.904 -16.078 192.733 1.00 64.62 345 SER A O 1
ATOM 2675 N N . LEU A 1 346 ? -103.608 -16.648 190.992 1.00 65.12 346 LEU A N 1
ATOM 2676 C CA . LEU A 1 346 ? -103.624 -18.091 191.246 1.00 65.12 346 LEU A CA 1
ATOM 2677 C C . LEU A 1 346 ? -102.749 -18.483 192.443 1.00 65.12 346 LEU A C 1
ATOM 2679 O O . LEU A 1 346 ? -103.173 -19.322 193.235 1.00 65.12 346 LEU A O 1
ATOM 2683 N N . ALA A 1 347 ? -101.580 -17.864 192.620 1.00 65.38 347 ALA A N 1
ATOM 2684 C CA . ALA A 1 347 ? -100.721 -18.101 193.780 1.00 65.38 347 ALA A CA 1
ATOM 2685 C C . ALA A 1 347 ? -101.421 -17.706 195.096 1.00 65.38 347 ALA A C 1
ATOM 2687 O O . ALA A 1 347 ? -101.495 -18.520 196.020 1.00 65.38 347 ALA A O 1
ATOM 2688 N N . ASP A 1 348 ? -102.020 -16.511 195.151 1.00 64.50 348 ASP A N 1
ATOM 2689 C CA . ASP A 1 348 ? -102.778 -16.048 196.322 1.00 64.50 348 ASP A CA 1
ATOM 2690 C C . ASP A 1 348 ? -104.014 -16.921 196.596 1.00 64.50 348 ASP A C 1
ATOM 2692 O O . ASP A 1 348 ? -104.300 -17.260 197.747 1.00 64.50 348 ASP A O 1
ATOM 2696 N N . ARG A 1 349 ? -104.730 -17.352 195.547 1.00 61.25 349 ARG A N 1
ATOM 2697 C CA . ARG A 1 349 ? -105.879 -18.265 195.684 1.00 61.25 349 ARG A CA 1
ATOM 2698 C C . ARG A 1 349 ? -105.473 -19.644 196.190 1.00 61.25 349 ARG A C 1
ATOM 2700 O O . ARG A 1 349 ? -106.125 -20.149 197.097 1.00 61.25 349 ARG A O 1
ATOM 2707 N N . ASN A 1 350 ? -104.397 -20.232 195.671 1.00 60.59 350 ASN A N 1
ATOM 2708 C CA . ASN A 1 350 ? -103.909 -21.533 196.136 1.00 60.59 350 ASN A CA 1
ATOM 2709 C C . ASN A 1 350 ? -103.435 -21.469 197.595 1.00 60.59 350 ASN A C 1
ATOM 2711 O O . ASN A 1 350 ? -103.694 -22.393 198.366 1.00 60.59 350 ASN A O 1
ATOM 2715 N N . LYS A 1 351 ? -102.824 -20.352 198.010 1.00 67.19 351 LYS A N 1
ATOM 2716 C CA . LYS A 1 351 ? -102.486 -20.108 199.417 1.00 67.19 351 LYS A CA 1
ATOM 2717 C C . LYS A 1 351 ? -103.739 -20.016 200.297 1.00 67.19 351 LYS A C 1
ATOM 2719 O O . LYS A 1 351 ? -103.814 -20.695 201.317 1.00 67.19 351 LYS A O 1
ATOM 2724 N N . ALA A 1 352 ? -104.750 -19.252 199.876 1.00 61.56 352 ALA A N 1
ATOM 2725 C CA . ALA A 1 352 ? -106.020 -19.140 200.597 1.00 61.56 352 ALA A CA 1
ATOM 2726 C C . ALA A 1 352 ? -106.788 -20.476 200.682 1.00 61.56 352 ALA A C 1
ATOM 2728 O O . ALA A 1 352 ? -107.397 -20.762 201.712 1.00 61.56 352 ALA A O 1
ATOM 2729 N N . VAL A 1 353 ? -106.730 -21.313 199.637 1.00 66.38 353 VAL A N 1
ATOM 2730 C CA . VAL A 1 353 ? -107.288 -22.677 199.648 1.00 66.38 353 VAL A CA 1
ATOM 2731 C C . VAL A 1 353 ? -106.531 -23.564 200.635 1.00 66.38 353 VAL A C 1
ATOM 2733 O O . VAL A 1 353 ? -107.171 -24.167 201.488 1.00 66.38 353 VAL A O 1
ATOM 2736 N N . SER A 1 354 ? -105.194 -23.573 200.612 1.00 62.56 354 SER A N 1
ATOM 2737 C CA . SER A 1 354 ? -104.389 -24.354 201.564 1.00 62.56 354 SER A CA 1
ATOM 2738 C C . SER A 1 354 ? -104.661 -23.957 203.025 1.00 62.56 354 SER A C 1
ATOM 2740 O O . SER A 1 354 ? -104.834 -24.817 203.891 1.00 62.56 354 SER A O 1
ATOM 2742 N N . GLU A 1 355 ? -104.789 -22.656 203.306 1.00 60.72 355 GLU A N 1
ATOM 2743 C CA . GLU A 1 355 ? -105.159 -22.161 204.637 1.00 60.72 355 GLU A CA 1
ATOM 2744 C C . GLU A 1 355 ? -106.606 -22.506 205.035 1.00 60.72 355 GLU A C 1
ATOM 2746 O O . GLU A 1 355 ? -106.889 -22.661 206.225 1.00 60.72 355 GLU A O 1
ATOM 2751 N N . ALA A 1 356 ? -107.529 -22.638 204.077 1.00 55.25 356 ALA A N 1
ATOM 2752 C CA . ALA A 1 356 ? -108.900 -23.081 204.330 1.00 55.25 356 ALA A CA 1
ATOM 2753 C C . ALA A 1 356 ? -108.977 -24.599 204.570 1.00 55.25 356 ALA A C 1
ATOM 2755 O O . ALA A 1 356 ? -109.644 -25.039 205.507 1.00 55.25 356 ALA A O 1
ATOM 2756 N N . GLU A 1 357 ? -108.251 -25.398 203.786 1.00 56.56 357 GLU A N 1
ATOM 2757 C CA . GLU A 1 357 ? -108.139 -26.851 203.950 1.00 56.56 357 GLU A CA 1
ATOM 2758 C C . GLU A 1 357 ? -107.530 -27.216 205.307 1.00 56.56 357 GLU A C 1
ATOM 2760 O O . GLU A 1 357 ? -108.056 -28.095 205.989 1.00 56.56 357 GLU A O 1
ATOM 2765 N N . ALA A 1 358 ? -106.505 -26.486 205.764 1.00 57.69 358 ALA A N 1
ATOM 2766 C CA . ALA A 1 358 ? -105.948 -26.643 207.107 1.00 57.69 358 ALA A CA 1
ATOM 2767 C C . ALA A 1 358 ? -107.003 -26.409 208.209 1.00 57.69 358 ALA A C 1
ATOM 2769 O O . ALA A 1 358 ? -107.131 -27.219 209.130 1.00 57.69 358 ALA A O 1
ATOM 2770 N N . ARG A 1 359 ? -107.816 -25.347 208.089 1.00 59.69 359 ARG A N 1
ATOM 2771 C CA . ARG A 1 359 ? -108.895 -25.033 209.048 1.00 59.69 359 ARG A CA 1
ATOM 2772 C C . ARG A 1 359 ? -110.002 -26.092 209.035 1.00 59.69 359 ARG A C 1
ATOM 2774 O O . ARG A 1 359 ? -110.472 -26.485 210.098 1.00 59.69 359 ARG A O 1
ATOM 2781 N N . VAL A 1 360 ? -110.382 -26.608 207.863 1.00 61.84 360 VAL A N 1
ATOM 2782 C CA . VAL A 1 360 ? -111.367 -27.703 207.734 1.00 61.84 360 VAL A CA 1
ATOM 2783 C C . VAL A 1 360 ? -110.817 -29.022 208.292 1.00 61.84 360 VAL A C 1
ATOM 2785 O O . VAL A 1 360 ? -111.540 -29.747 208.976 1.00 61.84 360 VAL A O 1
ATOM 2788 N N . ALA A 1 361 ? -109.539 -29.327 208.057 1.00 58.28 361 ALA A N 1
ATOM 2789 C CA . ALA A 1 361 ? -108.875 -30.519 208.582 1.00 58.28 361 ALA A CA 1
ATOM 2790 C C . ALA A 1 361 ? -108.681 -30.483 210.108 1.00 58.28 361 ALA A C 1
ATOM 2792 O O . ALA A 1 361 ? -108.611 -31.545 210.728 1.00 58.28 361 ALA A O 1
ATOM 2793 N N . GLN A 1 362 ? -108.605 -29.294 210.715 1.00 57.81 362 GLN A N 1
ATOM 2794 C CA . GLN A 1 362 ? -108.617 -29.130 212.168 1.00 57.81 362 GLN A CA 1
ATOM 2795 C C . GLN A 1 362 ? -110.043 -29.230 212.735 1.00 57.81 362 GLN A C 1
ATOM 2797 O O . GLN A 1 362 ? -110.284 -30.064 213.608 1.00 57.81 362 GLN A O 1
ATOM 2802 N N . ALA A 1 363 ? -111.006 -28.489 212.175 1.00 56.00 363 ALA A N 1
ATOM 2803 C CA . ALA A 1 363 ? -112.403 -28.518 212.618 1.00 56.00 363 ALA A CA 1
ATOM 2804 C C . ALA A 1 363 ? -113.037 -29.923 212.539 1.00 56.00 363 ALA A C 1
ATOM 2806 O O . ALA A 1 363 ? -113.882 -30.268 213.364 1.00 56.00 363 ALA A O 1
ATOM 2807 N N . ARG A 1 364 ? -112.609 -30.770 211.587 1.00 57.94 364 ARG A N 1
ATOM 2808 C CA . ARG A 1 364 ? -113.016 -32.186 211.543 1.00 57.94 364 ARG A CA 1
ATOM 2809 C C . ARG A 1 364 ? -112.515 -32.997 212.736 1.00 57.94 364 ARG A C 1
ATOM 2811 O O . ARG A 1 364 ? -113.311 -33.729 213.306 1.00 57.94 364 ARG A O 1
ATOM 2818 N N . ARG A 1 365 ? -111.256 -32.837 213.159 1.00 62.91 365 ARG A N 1
ATOM 2819 C CA . ARG A 1 365 ? -110.709 -33.556 214.330 1.00 62.91 365 ARG A CA 1
ATOM 2820 C C . ARG A 1 365 ? -111.428 -33.145 215.611 1.00 62.91 365 ARG A C 1
ATOM 2822 O O . ARG A 1 365 ? -111.799 -33.996 216.411 1.00 62.91 365 ARG A O 1
ATOM 2829 N N . GLU A 1 366 ? -111.685 -31.847 215.761 1.00 55.47 366 GLU A N 1
ATOM 2830 C CA . GLU A 1 366 ? -112.434 -31.290 216.892 1.00 55.47 366 GLU A CA 1
ATOM 2831 C C . GLU A 1 366 ? -113.880 -31.834 216.927 1.00 55.47 366 GLU A C 1
ATOM 2833 O O . GLU A 1 366 ? -114.365 -32.235 217.986 1.00 55.47 366 GLU A O 1
ATOM 2838 N N . ALA A 1 367 ? -114.542 -31.958 215.768 1.00 53.12 367 ALA A N 1
ATOM 2839 C CA . ALA A 1 367 ? -115.867 -32.576 215.654 1.00 53.12 367 ALA A CA 1
ATOM 2840 C C . ALA A 1 367 ? -115.864 -34.104 215.881 1.00 53.12 367 ALA A C 1
ATOM 2842 O O . ALA A 1 367 ? -116.791 -34.639 216.493 1.00 53.12 367 ALA A O 1
ATOM 2843 N N . GLU A 1 368 ? -114.838 -34.818 215.414 1.00 57.47 368 GLU A N 1
ATOM 2844 C CA . GLU A 1 368 ? -114.676 -36.266 215.602 1.00 57.47 368 GLU A CA 1
ATOM 2845 C C . GLU A 1 368 ? -114.437 -36.610 217.083 1.00 57.47 368 GLU A C 1
ATOM 2847 O O . GLU A 1 368 ? -115.086 -37.517 217.607 1.00 57.47 368 GLU A O 1
ATOM 2852 N N . GLN A 1 369 ? -113.616 -35.828 217.796 1.00 56.91 369 GLN A N 1
ATOM 2853 C CA . GLN A 1 369 ? -113.435 -35.964 219.248 1.00 56.91 369 GLN A CA 1
ATOM 2854 C C . GLN A 1 369 ? -114.728 -35.649 220.018 1.00 56.91 369 GLN A C 1
ATOM 2856 O O . GLN A 1 369 ? -115.172 -36.471 220.819 1.00 56.91 369 GLN A O 1
ATOM 2861 N N . ALA A 1 370 ? -115.407 -34.536 219.708 1.00 55.59 370 ALA A N 1
ATOM 2862 C CA . ALA A 1 370 ? -116.694 -34.207 220.330 1.00 55.59 370 ALA A CA 1
ATOM 2863 C C . ALA A 1 370 ? -117.770 -35.288 220.086 1.00 55.59 370 ALA A C 1
ATOM 2865 O O . ALA A 1 370 ? -118.625 -35.530 220.941 1.00 55.59 370 ALA A O 1
ATOM 2866 N N . THR A 1 371 ? -117.716 -35.976 218.941 1.00 57.56 371 THR A N 1
ATOM 2867 C CA . THR A 1 371 ? -118.617 -37.096 218.627 1.00 57.56 371 THR A CA 1
ATOM 2868 C C . THR A 1 371 ? -118.283 -38.346 219.447 1.00 57.56 371 THR A C 1
ATOM 2870 O O . THR A 1 371 ? -119.204 -39.014 219.919 1.00 57.56 371 THR A O 1
ATOM 2873 N N . ALA A 1 372 ? -117.000 -38.655 219.663 1.00 58.50 372 ALA A N 1
ATOM 2874 C CA . ALA A 1 372 ? -116.573 -39.779 220.501 1.00 58.50 372 ALA A CA 1
ATOM 2875 C C . ALA A 1 372 ? -116.973 -39.588 221.978 1.00 58.50 372 ALA A C 1
ATOM 2877 O O . ALA A 1 372 ? -117.530 -40.499 222.596 1.00 58.50 372 ALA A O 1
ATOM 2878 N N . ASP A 1 373 ? -116.783 -38.386 222.525 1.00 55.69 373 ASP A N 1
ATOM 2879 C CA . ASP A 1 373 ? -117.137 -38.083 223.917 1.00 55.69 373 ASP A CA 1
ATOM 2880 C C . ASP A 1 373 ? -118.658 -38.090 224.146 1.00 55.69 373 ASP A C 1
ATOM 2882 O O . ASP A 1 373 ? -119.142 -38.624 225.150 1.00 55.69 373 ASP A O 1
ATOM 2886 N N . LEU A 1 374 ? -119.443 -37.604 223.174 1.00 55.53 374 LEU A N 1
ATOM 2887 C CA . LEU A 1 374 ? -120.904 -37.735 223.198 1.00 55.53 374 LEU A CA 1
ATOM 2888 C C . LEU A 1 374 ? -121.373 -39.195 223.111 1.00 55.53 374 LEU A C 1
ATOM 2890 O O . LEU A 1 374 ? -122.398 -39.527 223.708 1.00 55.53 374 LEU A O 1
ATOM 2894 N N . GLN A 1 375 ? -120.653 -40.081 222.415 1.00 56.22 375 GLN A N 1
ATOM 2895 C CA . GLN A 1 375 ? -120.969 -41.515 222.411 1.00 56.22 375 GLN A CA 1
ATOM 2896 C C . GLN A 1 375 ? -120.675 -42.169 223.770 1.00 56.22 375 GLN A C 1
ATOM 2898 O O . GLN A 1 375 ? -121.519 -42.923 224.256 1.00 56.22 375 GLN A O 1
ATOM 2903 N N . ASN A 1 376 ? -119.559 -41.829 224.426 1.00 57.50 376 ASN A N 1
ATOM 2904 C CA . ASN A 1 376 ? -119.251 -42.293 225.788 1.00 57.50 376 ASN A CA 1
ATOM 2905 C C . ASN A 1 376 ? -120.328 -41.868 226.802 1.00 57.50 376 ASN A C 1
ATOM 2907 O O . ASN A 1 376 ? -120.867 -42.708 227.526 1.00 57.50 376 ASN A O 1
ATOM 2911 N N . LEU A 1 377 ? -120.704 -40.584 226.815 1.00 57.16 377 LEU A N 1
ATOM 2912 C CA . LEU A 1 377 ? -121.764 -40.066 227.693 1.00 57.16 377 LEU A CA 1
ATOM 2913 C C . LEU A 1 377 ? -123.122 -40.741 227.438 1.00 57.16 377 LEU A C 1
ATOM 2915 O O . LEU A 1 377 ? -123.879 -40.997 228.375 1.00 57.16 377 LEU A O 1
ATOM 2919 N N . ARG A 1 378 ? -123.429 -41.073 226.179 1.00 58.22 378 ARG A N 1
ATOM 2920 C CA . ARG A 1 378 ? -124.682 -41.745 225.812 1.00 58.22 378 ARG A CA 1
ATOM 2921 C C . ARG A 1 378 ? -124.706 -43.211 226.248 1.00 58.22 378 ARG A C 1
ATOM 2923 O O . ARG A 1 378 ? -125.707 -43.643 226.807 1.00 58.22 378 ARG A O 1
ATOM 2930 N N . GLN A 1 379 ? -123.593 -43.937 226.111 1.00 57.47 379 GLN A N 1
ATOM 2931 C CA . GLN A 1 379 ? -123.471 -45.300 226.644 1.00 57.47 379 GLN A CA 1
ATOM 2932 C C . GLN A 1 379 ? -123.625 -45.336 228.174 1.00 57.47 379 GLN A C 1
ATOM 2934 O O . GLN A 1 379 ? -124.296 -46.226 228.696 1.00 57.47 379 GLN A O 1
ATOM 2939 N N . GLN A 1 380 ? -123.087 -44.348 228.898 1.00 52.06 380 GLN A N 1
ATOM 2940 C CA . GLN A 1 380 ? -123.299 -44.221 230.348 1.00 52.06 380 GLN A CA 1
ATOM 2941 C C . GLN A 1 380 ? -124.775 -43.947 230.700 1.00 52.06 380 GLN A C 1
ATOM 2943 O O . GLN A 1 380 ? -125.305 -44.535 231.646 1.00 52.06 380 GLN A O 1
ATOM 2948 N N . ALA A 1 381 ? -125.474 -43.117 229.918 1.00 51.50 381 ALA A N 1
ATOM 2949 C CA . ALA A 1 381 ? -126.905 -42.862 230.101 1.00 51.50 381 ALA A CA 1
ATOM 2950 C C . ALA A 1 381 ? -127.777 -44.108 229.831 1.00 51.50 381 ALA A C 1
ATOM 2952 O O . ALA A 1 381 ? -128.702 -44.393 230.599 1.00 51.50 381 ALA A O 1
ATOM 2953 N N . ASP A 1 382 ? -127.466 -44.891 228.794 1.00 54.56 382 ASP A N 1
ATOM 2954 C CA . ASP A 1 382 ? -128.187 -46.130 228.471 1.00 54.56 382 ASP A CA 1
ATOM 2955 C C . ASP A 1 382 ? -127.944 -47.227 229.529 1.00 54.56 382 ASP A C 1
ATOM 2957 O O . ASP A 1 382 ? -128.873 -47.952 229.904 1.00 54.56 382 ASP A O 1
ATOM 2961 N N . GLN A 1 383 ? -126.736 -47.302 230.103 1.00 55.03 383 GLN A N 1
ATOM 2962 C CA . GLN A 1 383 ? -126.427 -48.177 231.244 1.00 55.03 383 GLN A CA 1
ATOM 2963 C C . GLN A 1 383 ? -127.245 -47.801 232.495 1.00 55.03 383 GLN A C 1
ATOM 2965 O O . GLN A 1 383 ? -127.899 -48.666 233.085 1.00 55.03 383 GLN A O 1
ATOM 2970 N N . LEU A 1 384 ? -127.295 -46.514 232.862 1.00 55.84 384 LEU A N 1
ATOM 2971 C CA . LEU A 1 384 ? -128.097 -46.016 233.994 1.00 55.84 384 LEU A CA 1
ATOM 2972 C C . LEU A 1 384 ? -129.610 -46.209 233.787 1.00 55.84 384 LEU A C 1
ATOM 2974 O O . LEU A 1 384 ? -130.343 -46.500 234.740 1.00 55.84 384 LEU A O 1
ATOM 2978 N N . THR A 1 385 ? -130.079 -46.0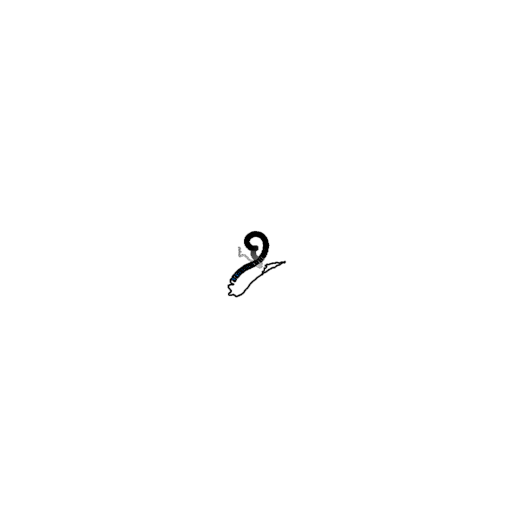90 232.542 1.00 58.69 385 THR A N 1
ATOM 2979 C CA . THR A 1 385 ? -131.481 -46.334 232.170 1.00 58.69 385 THR A CA 1
ATOM 2980 C C . THR A 1 385 ? -131.833 -47.818 232.287 1.00 58.69 385 THR A C 1
ATOM 2982 O O . THR A 1 385 ? -132.870 -48.167 232.857 1.00 58.69 385 THR A O 1
ATOM 2985 N N . THR A 1 386 ? -130.948 -48.703 231.823 1.00 60.72 386 THR A N 1
ATOM 2986 C CA . THR A 1 386 ? -131.123 -50.161 231.920 1.00 60.72 386 THR A CA 1
ATOM 2987 C C . THR A 1 386 ? -131.146 -50.625 233.380 1.00 60.72 386 THR A C 1
ATOM 2989 O O . THR A 1 386 ? -132.019 -51.408 233.760 1.00 60.72 386 THR A O 1
ATOM 2992 N N . ALA A 1 387 ? -130.262 -50.082 234.225 1.00 53.06 387 ALA A N 1
ATOM 2993 C CA . ALA A 1 387 ? -130.230 -50.370 235.661 1.00 53.06 387 ALA A CA 1
ATOM 2994 C C . ALA A 1 387 ? -131.529 -49.955 236.383 1.00 53.06 387 ALA A C 1
ATOM 2996 O O . ALA A 1 387 ? -132.080 -50.733 237.164 1.00 53.06 387 ALA A O 1
ATOM 2997 N N . ASN A 1 388 ? -132.077 -48.770 236.082 1.00 49.91 388 ASN A N 1
ATOM 2998 C CA . ASN A 1 388 ? -133.354 -48.329 236.660 1.00 49.91 388 ASN A CA 1
ATOM 2999 C C . ASN A 1 388 ? -134.532 -49.217 236.231 1.00 49.91 388 ASN A C 1
ATOM 3001 O O . ASN A 1 388 ? -135.366 -49.583 237.062 1.00 49.91 388 ASN A O 1
ATOM 3005 N N . GLN A 1 389 ? -134.596 -49.606 234.954 1.00 55.53 389 GLN A N 1
ATOM 3006 C CA . GLN A 1 389 ? -135.663 -50.485 234.466 1.00 55.53 389 GLN A CA 1
ATOM 3007 C C . GLN A 1 389 ? -135.591 -51.904 235.051 1.00 55.53 389 GLN A C 1
ATOM 3009 O O . GLN A 1 389 ? -136.634 -52.541 235.197 1.00 55.53 389 GLN A O 1
ATOM 3014 N N . ALA A 1 390 ? -134.402 -52.399 235.410 1.00 53.41 390 ALA A N 1
ATOM 3015 C CA . ALA A 1 390 ? -134.258 -53.667 236.123 1.00 53.41 390 ALA A CA 1
ATOM 3016 C C . ALA A 1 390 ? -134.870 -53.587 237.536 1.00 53.41 390 ALA A C 1
ATOM 3018 O O . ALA A 1 390 ? -135.777 -54.355 237.858 1.00 53.41 390 ALA A O 1
ATOM 3019 N N . LEU A 1 391 ? -134.463 -52.598 238.339 1.00 52.78 391 LEU A N 1
ATOM 3020 C CA . LEU A 1 391 ? -134.908 -52.446 239.734 1.00 52.78 391 LEU A CA 1
ATOM 3021 C C . LEU A 1 391 ? -136.404 -52.099 239.873 1.00 52.78 391 LEU A C 1
ATOM 3023 O O . LEU A 1 391 ? -137.045 -52.478 240.858 1.00 52.78 391 LEU A O 1
ATOM 3027 N N . GLN A 1 392 ? -136.994 -51.412 238.888 1.00 50.50 392 GLN A N 1
ATOM 3028 C CA . GLN A 1 392 ? -138.445 -51.179 238.854 1.00 50.50 392 GLN A CA 1
ATOM 3029 C C . GLN A 1 392 ? -139.241 -52.457 238.548 1.00 50.50 392 GLN A C 1
ATOM 3031 O O . GLN A 1 392 ? -140.307 -52.661 239.132 1.00 50.50 392 GLN A O 1
ATOM 3036 N N . ARG A 1 393 ? -138.723 -53.349 237.689 1.00 58.69 393 ARG A N 1
ATOM 3037 C CA . ARG A 1 393 ? -139.335 -54.670 237.450 1.00 58.69 393 ARG A CA 1
ATOM 3038 C C . ARG A 1 393 ? -139.224 -55.552 238.691 1.00 58.69 393 ARG A C 1
ATOM 3040 O O . ARG A 1 393 ? -140.218 -56.152 239.082 1.00 58.69 393 ARG A O 1
ATOM 3047 N N . GLU A 1 394 ? -138.070 -55.553 239.355 1.00 49.94 394 GLU A N 1
ATOM 3048 C CA . GLU A 1 394 ? -137.837 -56.337 240.573 1.00 49.94 394 GLU A CA 1
ATOM 3049 C C . GLU A 1 394 ? -138.774 -55.932 241.728 1.00 49.94 394 GLU A C 1
ATOM 3051 O O . GLU A 1 394 ? -139.364 -56.799 242.372 1.00 49.94 394 GLU A O 1
ATOM 3056 N N . ASN A 1 395 ? -139.029 -54.632 241.932 1.00 47.91 395 ASN A N 1
ATOM 3057 C CA . ASN A 1 395 ? -140.055 -54.176 242.885 1.00 47.91 395 ASN A CA 1
ATOM 3058 C C . ASN A 1 395 ? -141.469 -54.655 242.503 1.00 47.91 395 ASN A C 1
ATOM 3060 O O . ASN A 1 395 ? -142.211 -55.139 243.360 1.00 47.91 395 ASN A O 1
ATOM 3064 N N . GLY A 1 396 ? -141.834 -54.569 241.218 1.00 60.72 396 GLY A N 1
ATOM 3065 C CA . GLY A 1 396 ? -143.123 -55.062 240.721 1.00 60.72 396 GLY A CA 1
ATOM 3066 C C . GLY A 1 396 ? -143.302 -56.575 240.901 1.00 60.72 396 GLY A C 1
ATOM 3067 O O . GLY A 1 396 ? -144.395 -57.036 241.236 1.00 60.72 396 GLY A O 1
ATOM 3068 N N . GLU A 1 397 ? -142.234 -57.356 240.737 1.00 53.88 397 GLU A N 1
ATOM 3069 C CA . GLU A 1 397 ? -142.246 -58.794 241.006 1.00 53.88 397 GLU A CA 1
ATOM 3070 C C . GLU A 1 397 ? -142.310 -59.108 242.505 1.00 53.88 397 GLU A C 1
ATOM 3072 O O . GLU A 1 397 ? -143.020 -60.038 242.889 1.00 53.88 397 GLU A O 1
ATOM 3077 N N . LEU A 1 398 ? -141.647 -58.331 243.367 1.00 52.12 398 LEU A N 1
ATOM 3078 C CA . LEU A 1 398 ? -141.678 -58.533 244.819 1.00 52.12 398 LEU A CA 1
ATOM 3079 C C . LEU A 1 398 ? -143.058 -58.261 245.434 1.00 52.12 398 LEU A C 1
ATOM 3081 O O . LEU A 1 398 ? -143.515 -59.080 246.235 1.00 52.12 398 LEU A O 1
ATOM 3085 N N . ASP A 1 399 ? -143.775 -57.206 245.032 1.00 53.62 399 ASP A N 1
ATOM 3086 C CA . ASP A 1 399 ? -145.149 -56.988 245.519 1.00 53.62 399 ASP A CA 1
ATOM 3087 C C . ASP A 1 399 ? -146.135 -58.028 244.950 1.00 53.62 399 ASP A C 1
ATOM 3089 O O . ASP A 1 399 ? -147.014 -58.506 245.671 1.00 53.62 399 ASP A O 1
ATOM 3093 N N . GLN A 1 400 ? -145.942 -58.506 243.712 1.00 57.88 400 GLN A N 1
ATOM 3094 C CA . GLN A 1 400 ? -146.682 -59.679 243.223 1.00 57.88 400 GLN A CA 1
ATOM 3095 C C . GLN A 1 400 ? -146.357 -60.947 244.026 1.00 57.88 400 GLN A C 1
ATOM 3097 O O . GLN A 1 400 ? -147.248 -61.752 244.296 1.00 57.88 400 GLN A O 1
ATOM 3102 N N . ARG A 1 401 ? -145.099 -61.149 244.433 1.00 54.19 401 ARG A N 1
ATOM 3103 C CA . ARG A 1 401 ? -144.670 -62.289 245.258 1.00 54.19 401 ARG A CA 1
ATOM 3104 C C . ARG A 1 401 ? -145.288 -62.214 246.656 1.00 54.19 401 ARG A C 1
ATOM 3106 O O . ARG A 1 401 ? -145.744 -63.232 247.170 1.00 54.19 401 ARG A O 1
ATOM 3113 N N . ARG A 1 402 ? -145.393 -61.008 247.219 1.00 55.78 402 ARG A N 1
ATOM 3114 C CA . ARG A 1 402 ? -146.085 -60.704 248.480 1.00 55.78 402 ARG A CA 1
ATOM 3115 C C . ARG A 1 402 ? -147.587 -60.990 248.396 1.00 55.78 402 ARG A C 1
ATOM 3117 O O . ARG A 1 402 ? -148.110 -61.675 249.270 1.00 55.78 402 ARG A O 1
ATOM 3124 N N . GLN A 1 403 ? -148.263 -60.558 247.328 1.00 55.25 403 GLN A N 1
ATOM 3125 C CA . GLN A 1 403 ? -149.673 -60.894 247.081 1.00 55.25 403 GLN A CA 1
ATOM 3126 C C . GLN A 1 403 ? -149.880 -62.411 246.950 1.00 55.25 403 GLN A C 1
ATOM 3128 O O . GLN A 1 403 ? -150.719 -62.975 247.651 1.00 55.25 403 GLN A O 1
ATOM 3133 N N . ARG A 1 404 ? -149.070 -63.093 246.125 1.00 59.91 404 ARG A N 1
ATOM 3134 C CA . ARG A 1 404 ? -149.143 -64.555 245.943 1.00 59.91 404 ARG A CA 1
ATOM 3135 C C . ARG A 1 404 ? -148.897 -65.320 247.247 1.00 59.91 404 ARG A C 1
ATOM 3137 O O . ARG A 1 404 ? -149.544 -66.339 247.462 1.00 59.91 404 ARG A O 1
ATOM 3144 N N . LEU A 1 405 ? -148.015 -64.838 248.127 1.00 55.59 405 LEU A N 1
ATOM 3145 C CA . LEU A 1 405 ? -147.782 -65.450 249.440 1.00 55.59 405 LEU A CA 1
ATOM 3146 C C . LEU A 1 405 ? -148.984 -65.296 250.383 1.00 55.59 405 LEU A C 1
ATOM 3148 O O . LEU A 1 405 ? -149.321 -66.259 251.065 1.00 55.59 405 LEU A O 1
ATOM 3152 N N . VAL A 1 406 ? -149.696 -64.163 250.366 1.00 63.88 406 VAL A N 1
ATOM 3153 C CA . VAL A 1 406 ? -150.973 -64.021 251.099 1.00 63.88 406 VAL A CA 1
ATOM 3154 C C . VAL A 1 406 ? -152.013 -65.027 250.583 1.00 63.88 406 VAL A C 1
ATOM 3156 O O . VAL A 1 406 ? -152.663 -65.700 251.382 1.00 63.88 406 VAL A O 1
ATOM 3159 N N . THR A 1 407 ? -152.113 -65.222 249.262 1.00 59.16 407 THR A N 1
ATOM 3160 C CA . THR A 1 407 ? -152.993 -66.253 248.674 1.00 59.16 407 THR A CA 1
ATOM 3161 C C . THR A 1 407 ? -152.539 -67.682 249.005 1.00 59.16 407 THR A C 1
ATOM 3163 O O . THR A 1 407 ? -153.368 -68.584 249.138 1.00 59.16 407 THR A O 1
ATOM 3166 N N . GLN A 1 408 ? -151.232 -67.921 249.152 1.00 50.31 408 GLN A N 1
ATOM 3167 C CA . GLN A 1 408 ? -150.691 -69.231 249.527 1.00 50.31 408 GLN A CA 1
ATOM 3168 C C . GLN A 1 408 ? -150.902 -69.559 251.004 1.00 50.31 408 GLN A C 1
ATOM 3170 O O . GLN A 1 408 ? -151.225 -70.705 251.290 1.00 50.31 408 GLN A O 1
ATOM 3175 N N . VAL A 1 409 ? -150.824 -68.591 251.924 1.00 56.31 409 VAL A N 1
ATOM 3176 C CA . VAL A 1 409 ? -151.245 -68.793 253.324 1.00 56.31 409 VAL A CA 1
ATOM 3177 C C . VAL A 1 409 ? -152.719 -69.214 253.358 1.00 56.31 409 VAL A C 1
ATOM 3179 O O . VAL A 1 409 ? -153.035 -70.310 253.816 1.00 56.31 409 VAL A O 1
ATOM 3182 N N . GLN A 1 410 ? -153.599 -68.433 252.723 1.00 56.75 410 GLN A N 1
ATOM 3183 C CA . GLN A 1 410 ? -155.045 -68.694 252.705 1.00 56.75 410 GLN A CA 1
ATOM 3184 C C . GLN A 1 410 ? -155.444 -70.023 252.032 1.00 56.75 410 GLN A C 1
ATOM 3186 O O . GLN A 1 410 ? -156.460 -70.610 252.398 1.00 56.75 410 GLN A O 1
ATOM 3191 N N . SER A 1 411 ? -154.665 -70.528 251.067 1.00 53.06 411 SER A N 1
ATOM 3192 C CA . SER A 1 411 ? -154.933 -71.818 250.401 1.00 53.06 411 SER A CA 1
ATOM 3193 C C . SER A 1 411 ? -154.175 -73.012 251.002 1.00 53.06 411 SER A C 1
ATOM 3195 O O . SER A 1 411 ? -154.606 -74.153 250.823 1.00 53.06 411 SER A O 1
ATOM 3197 N N . ALA A 1 412 ? -153.092 -72.783 251.752 1.00 48.53 412 ALA A N 1
ATOM 3198 C CA . ALA A 1 412 ? -152.416 -73.812 252.541 1.00 48.53 412 ALA A CA 1
ATOM 3199 C C . ALA A 1 412 ? -153.174 -74.107 253.842 1.00 48.53 412 ALA A C 1
ATOM 3201 O O . ALA A 1 412 ? -153.332 -75.272 254.196 1.00 48.53 412 ALA A O 1
ATOM 3202 N N . GLU A 1 413 ? -153.739 -73.089 254.495 1.00 52.41 413 GLU A N 1
ATOM 3203 C CA . GLU A 1 413 ? -154.633 -73.258 255.651 1.00 52.41 413 GLU A CA 1
ATOM 3204 C C . GLU A 1 413 ? -155.909 -74.038 255.269 1.00 52.41 413 GLU A C 1
ATOM 3206 O O . GLU A 1 413 ? -156.392 -74.854 256.049 1.00 52.41 413 GLU A O 1
ATOM 3211 N N . GLN A 1 414 ? -156.378 -73.916 254.020 1.00 53.47 414 GLN A N 1
ATOM 3212 C CA . GLN A 1 414 ? -157.440 -74.763 253.449 1.00 53.47 414 GLN A CA 1
ATOM 3213 C C . GLN A 1 414 ? -156.981 -76.178 253.031 1.00 53.47 414 GLN A C 1
ATOM 3215 O O . GLN A 1 414 ? -157.818 -77.017 252.701 1.00 53.47 414 GLN A O 1
ATOM 3220 N N . ARG A 1 415 ? -155.674 -76.475 253.028 1.00 45.56 415 ARG A N 1
ATOM 3221 C CA . ARG A 1 415 ? -155.109 -77.799 252.673 1.00 45.56 415 ARG A CA 1
ATOM 3222 C C . ARG A 1 415 ? -154.468 -78.546 253.839 1.00 45.56 415 ARG A C 1
ATOM 3224 O O . ARG A 1 415 ? -154.290 -79.760 253.741 1.00 45.56 415 ARG A O 1
ATOM 3231 N N . LEU A 1 416 ? -154.270 -77.865 254.966 1.00 43.88 416 LEU A N 1
ATOM 3232 C CA . LEU A 1 416 ? -154.025 -78.453 256.286 1.00 43.88 416 LEU A CA 1
ATOM 3233 C C . LEU A 1 416 ? -155.185 -79.369 256.746 1.00 43.88 416 LEU A C 1
ATOM 3235 O O . LEU A 1 416 ? -155.014 -80.142 257.676 1.00 43.88 416 LEU A O 1
ATOM 3239 N N . ALA A 1 417 ? -156.328 -79.329 256.047 1.00 48.09 417 ALA A N 1
ATOM 3240 C CA . ALA A 1 417 ? -157.483 -80.214 256.211 1.00 48.09 417 ALA A CA 1
ATOM 3241 C C . ALA A 1 417 ? -157.720 -81.184 255.023 1.00 48.09 417 ALA A C 1
ATOM 3243 O O . ALA A 1 417 ? -158.824 -81.707 254.880 1.00 48.09 417 ALA A O 1
ATOM 3244 N N . ALA A 1 418 ? -156.739 -81.385 254.126 1.00 40.72 418 ALA A N 1
ATOM 3245 C CA . ALA A 1 418 ? -156.935 -82.170 252.895 1.00 40.72 418 ALA A CA 1
ATOM 3246 C C . ALA A 1 418 ? -155.842 -83.208 252.576 1.00 40.72 418 ALA A C 1
ATOM 3248 O O . ALA A 1 418 ? -156.168 -84.230 251.978 1.00 40.72 418 ALA A O 1
ATOM 3249 N N . LEU A 1 419 ? -154.565 -82.971 252.918 1.00 46.50 419 LEU A N 1
ATOM 3250 C CA . LEU A 1 419 ? -153.468 -83.920 252.657 1.00 46.50 419 LEU A CA 1
ATOM 3251 C C . LEU A 1 419 ? -152.350 -83.794 253.722 1.00 46.50 419 LEU A C 1
ATOM 3253 O O . LEU A 1 419 ? -151.511 -82.906 253.608 1.00 46.50 419 LEU A O 1
ATOM 3257 N N . GLU A 1 420 ? -152.188 -84.616 254.764 1.00 48.62 420 GLU A N 1
ATOM 3258 C CA . GLU A 1 420 ? -152.937 -85.756 255.345 1.00 48.62 420 GLU A CA 1
ATOM 3259 C C . GLU A 1 420 ? -153.158 -87.038 254.516 1.00 48.62 420 GLU A C 1
ATOM 3261 O O . GLU A 1 420 ? -153.513 -88.077 255.066 1.00 48.62 420 GLU A O 1
ATOM 3266 N N . ALA A 1 421 ? -152.781 -87.050 253.240 1.00 34.81 421 ALA A N 1
ATOM 3267 C CA . ALA A 1 421 ? -152.540 -88.261 252.460 1.00 34.81 421 ALA A CA 1
ATOM 3268 C C . ALA A 1 421 ? -151.388 -87.970 251.493 1.00 34.81 421 ALA A C 1
ATOM 3270 O O . ALA A 1 421 ? -151.368 -86.896 250.895 1.00 34.81 421 ALA A O 1
ATOM 3271 N N . SER A 1 422 ? -150.413 -88.885 251.373 1.00 37.84 422 SER A N 1
ATOM 3272 C CA . SER A 1 422 ? -149.261 -88.772 250.445 1.00 37.84 422 SER A CA 1
ATOM 3273 C C . SER A 1 422 ? -148.702 -87.334 250.309 1.00 37.84 422 SER A C 1
ATOM 3275 O O . SER A 1 422 ? -148.762 -86.743 249.236 1.00 37.84 422 SER A O 1
ATOM 3277 N N . ALA A 1 423 ? -148.294 -86.632 251.372 1.00 43.88 423 ALA A N 1
ATOM 3278 C CA . ALA A 1 423 ? -147.329 -87.018 252.407 1.00 43.88 423 ALA A CA 1
ATOM 3279 C C . ALA A 1 423 ? -145.983 -87.485 251.824 1.00 43.88 423 ALA A C 1
ATOM 3281 O O . ALA A 1 423 ? -145.961 -88.506 251.149 1.00 43.88 423 ALA A O 1
ATOM 3282 N N . ARG A 1 424 ? -144.878 -86.813 252.218 1.00 41.91 424 ARG A N 1
ATOM 3283 C CA . ARG A 1 424 ? -143.457 -87.190 251.986 1.00 41.91 424 ARG A CA 1
ATOM 3284 C C . ARG A 1 424 ? -143.068 -87.269 250.489 1.00 41.91 424 ARG A C 1
ATOM 3286 O O . ARG A 1 424 ? -143.627 -88.052 249.746 1.00 41.91 424 ARG A O 1
ATOM 3293 N N . ALA A 1 425 ? -142.052 -86.600 249.957 1.00 33.16 425 ALA A N 1
ATOM 3294 C CA . ALA A 1 425 ? -140.969 -85.759 250.471 1.00 33.16 425 ALA A CA 1
ATOM 3295 C C . ALA A 1 425 ? -140.269 -85.144 249.218 1.00 33.16 425 ALA A C 1
ATOM 3297 O O . ALA A 1 425 ? -140.632 -85.498 248.101 1.00 33.16 425 ALA A O 1
ATOM 3298 N N . ALA A 1 426 ? -139.275 -84.257 249.269 1.00 30.89 426 ALA A N 1
ATOM 3299 C CA . ALA A 1 426 ? -138.627 -83.555 250.372 1.00 30.89 426 ALA A CA 1
ATOM 3300 C C . ALA A 1 426 ? -138.160 -82.167 249.872 1.00 30.89 426 ALA A C 1
ATOM 3302 O O . ALA A 1 426 ? -137.964 -81.998 248.677 1.00 30.89 426 ALA A O 1
ATOM 3303 N N . SER A 1 427 ? -137.953 -81.239 250.811 1.00 31.34 427 SER A N 1
ATOM 3304 C CA . SER A 1 427 ? -136.848 -80.261 250.906 1.00 31.34 427 SER A CA 1
ATOM 3305 C C . SER A 1 427 ? -136.263 -79.537 249.666 1.00 31.34 427 SER A C 1
ATOM 3307 O O . SER A 1 427 ? -135.947 -80.151 248.660 1.00 31.34 427 SER A O 1
ATOM 3309 N N . SER A 1 428 ? -135.874 -78.255 249.723 1.00 30.92 428 SER A N 1
ATOM 3310 C CA . SER A 1 428 ? -136.056 -77.176 250.724 1.00 30.92 428 SER A CA 1
ATOM 3311 C C . SER A 1 428 ? -135.261 -75.925 250.298 1.00 30.92 428 SER A C 1
ATOM 3313 O O . SER A 1 428 ? -134.159 -76.106 249.797 1.00 30.92 428 SER A O 1
ATOM 3315 N N . SER A 1 429 ? -135.690 -74.725 250.731 1.00 30.19 429 SER A N 1
ATOM 3316 C CA . SER A 1 429 ? -134.806 -73.605 251.166 1.00 30.19 429 SER A CA 1
ATOM 3317 C C . SER A 1 429 ? -133.907 -72.878 250.124 1.00 30.19 429 SER A C 1
ATOM 3319 O O . SER A 1 429 ? -133.513 -73.467 249.130 1.00 30.19 429 SER A O 1
ATOM 3321 N N . SER A 1 430 ? -133.435 -71.630 250.323 1.00 34.97 430 SER A N 1
ATOM 3322 C CA . SER A 1 430 ? -134.052 -70.367 250.815 1.00 34.97 430 SER A CA 1
ATOM 3323 C C . SER A 1 430 ? -133.059 -69.176 250.672 1.00 34.97 430 SER A C 1
ATOM 3325 O O . SER A 1 430 ? -131.856 -69.396 250.593 1.00 34.97 430 SER A O 1
ATOM 3327 N N . ALA A 1 431 ? -133.571 -67.933 250.749 1.00 41.84 431 ALA A N 1
ATOM 3328 C CA . ALA A 1 431 ? -132.903 -66.751 251.352 1.00 41.84 431 ALA A CA 1
ATOM 3329 C C . ALA A 1 431 ? -131.606 -66.166 250.656 1.00 41.84 431 ALA A C 1
ATOM 3331 O O . ALA A 1 431 ? -131.436 -66.435 249.470 1.00 41.84 431 ALA A O 1
ATOM 3332 N N . PRO A 1 432 ? -130.823 -65.211 251.249 1.00 59.12 432 PRO A N 1
ATOM 3333 C CA . PRO A 1 432 ? -131.108 -63.752 251.123 1.00 59.12 432 PRO A CA 1
ATOM 3334 C C . PRO A 1 432 ? -129.894 -62.744 251.018 1.00 59.12 432 PRO A C 1
ATOM 3336 O O . PRO A 1 432 ? -128.749 -63.133 251.198 1.00 59.12 432 PRO A O 1
ATOM 3339 N N . ALA A 1 433 ? -130.206 -61.427 250.906 1.00 47.59 433 ALA A N 1
ATOM 3340 C CA . ALA A 1 433 ? -129.575 -60.237 251.575 1.00 47.59 433 ALA A CA 1
ATOM 3341 C C . ALA A 1 433 ? -128.331 -59.412 251.048 1.00 47.59 433 ALA A C 1
ATOM 3343 O O . ALA A 1 433 ? -127.335 -59.952 250.591 1.00 47.59 433 ALA A O 1
ATOM 3344 N N . GLU A 1 434 ? -128.427 -58.070 251.259 1.00 45.41 434 GLU A N 1
ATOM 3345 C CA . GLU A 1 434 ? -127.448 -57.021 251.735 1.00 45.41 434 GLU A CA 1
ATOM 3346 C C . GLU A 1 434 ? -126.243 -56.348 250.958 1.00 45.41 434 GLU A C 1
ATOM 3348 O O . GLU A 1 434 ? -125.147 -56.887 250.884 1.00 45.41 434 GLU A O 1
ATOM 3353 N N . SER A 1 435 ? -126.359 -55.007 250.731 1.00 45.88 435 SER A N 1
ATOM 3354 C CA . SER A 1 435 ? -125.461 -53.878 251.204 1.00 45.88 435 SER A CA 1
ATOM 3355 C C . SER A 1 435 ? -124.209 -53.264 250.451 1.00 45.88 435 SER A C 1
ATOM 3357 O O . SER A 1 435 ? -123.365 -53.972 249.919 1.00 45.88 435 SER A O 1
ATOM 3359 N N . ARG A 1 436 ? -124.021 -51.914 250.609 1.00 43.97 436 ARG A N 1
ATOM 3360 C CA . ARG A 1 436 ? -122.759 -51.073 250.783 1.00 43.97 436 ARG A CA 1
ATOM 3361 C C . ARG A 1 436 ? -121.939 -50.455 249.542 1.00 43.97 436 ARG A C 1
ATOM 3363 O O . ARG A 1 436 ? -122.597 -50.335 248.517 1.00 43.97 436 ARG A O 1
ATOM 3370 N N . PRO A 1 437 ? -120.694 -49.833 249.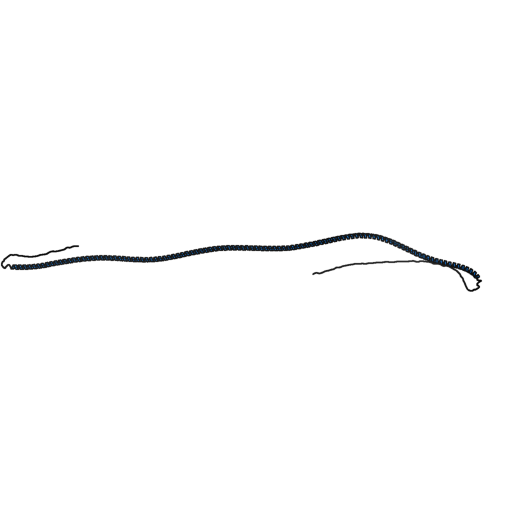599 1.00 55.53 437 PRO A N 1
ATOM 3371 C CA . PRO A 1 437 ? -120.419 -48.337 249.525 1.00 55.53 437 PRO A CA 1
ATOM 3372 C C . PRO A 1 437 ? -119.167 -47.719 248.717 1.00 55.53 437 PRO A C 1
ATOM 3374 O O . PRO A 1 437 ? -118.369 -48.465 248.175 1.00 55.53 437 PRO A O 1
ATOM 3377 N N . GLU A 1 438 ? -118.966 -46.359 248.736 1.00 45.72 438 GLU A N 1
ATOM 3378 C CA . GLU A 1 438 ? -117.721 -45.449 248.701 1.00 45.72 438 GLU A CA 1
ATOM 3379 C C . GLU A 1 438 ? -116.663 -45.170 247.520 1.00 45.72 438 GLU A C 1
ATOM 3381 O O . GLU A 1 438 ? -116.155 -46.092 246.903 1.00 45.72 438 GLU A O 1
ATOM 3386 N N . ALA A 1 439 ? -116.238 -43.864 247.352 1.00 46.31 439 ALA A N 1
ATOM 3387 C CA . ALA A 1 439 ? -114.916 -43.152 246.999 1.00 46.31 439 ALA A CA 1
ATOM 3388 C C . ALA A 1 439 ? -114.027 -43.239 245.659 1.00 46.31 439 ALA A C 1
ATOM 3390 O O . ALA A 1 439 ? -113.976 -44.310 245.073 1.00 46.31 439 ALA A O 1
ATOM 3391 N N . SER A 1 440 ? -113.254 -42.167 245.206 1.00 45.69 440 SER A N 1
ATOM 3392 C CA . SER A 1 440 ? -111.936 -42.134 244.377 1.00 45.69 440 SER A CA 1
ATOM 3393 C C . SER A 1 440 ? -111.399 -40.759 243.711 1.00 45.69 440 SER A C 1
ATOM 3395 O O . SER A 1 440 ? -112.232 -39.867 243.560 1.00 45.69 440 SER A O 1
ATOM 3397 N N . PRO A 1 441 ? -110.078 -40.527 243.298 1.00 60.78 441 PRO A N 1
ATOM 3398 C CA . PRO A 1 441 ? -109.480 -39.211 242.771 1.00 60.78 441 PRO A CA 1
ATOM 3399 C C . PRO A 1 441 ? -108.256 -39.105 241.705 1.00 60.78 441 PRO A C 1
ATOM 3401 O O . PRO A 1 441 ? -107.559 -40.091 241.496 1.00 60.78 441 PRO A O 1
ATOM 3404 N N . ALA A 1 442 ? -107.888 -37.871 241.190 1.00 47.75 442 ALA A N 1
ATOM 3405 C CA . ALA A 1 442 ? -106.537 -37.268 240.724 1.00 47.75 442 ALA A CA 1
ATOM 3406 C C . ALA A 1 442 ? -105.889 -37.264 239.237 1.00 47.75 442 ALA A C 1
ATOM 3408 O O . ALA A 1 442 ? -106.222 -38.135 238.445 1.00 47.75 442 ALA A O 1
ATOM 3409 N N . GLY A 1 443 ? -104.933 -36.319 238.854 1.00 45.06 443 GLY A N 1
ATOM 3410 C CA . GLY A 1 443 ? -103.998 -36.288 237.618 1.00 45.06 443 GLY A CA 1
ATOM 3411 C C . GLY A 1 443 ? -103.338 -34.923 237.054 1.00 45.06 443 GLY A C 1
ATOM 3412 O O . GLY A 1 443 ? -103.964 -33.890 237.266 1.00 45.06 443 GLY A O 1
ATOM 3413 N N . THR A 1 444 ? -102.138 -34.847 236.341 1.00 50.66 444 THR A N 1
ATOM 3414 C CA . THR A 1 444 ? -101.382 -33.569 235.858 1.00 50.66 444 THR A CA 1
ATOM 3415 C C . THR A 1 444 ? -100.164 -33.569 234.784 1.00 50.66 444 THR A C 1
ATOM 3417 O O . THR A 1 444 ? -99.350 -34.481 234.867 1.00 50.66 444 THR A O 1
ATOM 3420 N N . SER A 1 445 ? -99.888 -32.453 233.999 1.00 52.06 445 SER A N 1
ATOM 3421 C CA . SER A 1 445 ? -98.564 -31.752 233.547 1.00 52.06 445 SER A CA 1
ATOM 3422 C C . SER A 1 445 ? -97.679 -31.900 232.188 1.00 52.06 445 SER A C 1
ATOM 3424 O O . SER A 1 445 ? -97.406 -33.020 231.786 1.00 52.06 445 SER A O 1
ATOM 3426 N N . ALA A 1 446 ? -97.129 -30.762 231.595 1.00 55.03 446 ALA A N 1
ATOM 3427 C CA . ALA A 1 446 ? -95.820 -30.334 230.848 1.00 55.03 446 ALA A CA 1
ATOM 3428 C C . ALA A 1 446 ? -95.173 -30.641 229.369 1.00 55.03 446 ALA A C 1
ATOM 3430 O O . ALA A 1 446 ? -95.032 -31.797 229.004 1.00 55.03 446 ALA A O 1
ATOM 3431 N N . ALA A 1 447 ? -94.638 -29.584 228.621 1.00 51.16 447 ALA A N 1
ATOM 3432 C CA . ALA A 1 447 ? -93.444 -29.238 227.651 1.00 51.16 447 ALA A CA 1
ATOM 3433 C C . ALA A 1 447 ? -92.814 -29.954 226.314 1.00 51.16 447 ALA A C 1
ATOM 3435 O O . ALA A 1 447 ? -92.589 -31.150 226.410 1.00 51.16 447 ALA A O 1
ATOM 3436 N N . ALA A 1 448 ? -92.368 -29.261 225.158 1.00 45.19 448 ALA A N 1
ATOM 3437 C CA . ALA A 1 448 ? -91.325 -29.643 224.031 1.00 45.19 448 ALA A CA 1
ATOM 3438 C C . ALA A 1 448 ? -91.061 -28.752 222.661 1.00 45.19 448 ALA A C 1
ATOM 3440 O O . ALA A 1 448 ? -92.029 -28.117 222.244 1.00 45.19 448 ALA A O 1
ATOM 3441 N N . PRO A 1 449 ? -89.853 -28.688 221.920 1.00 68.81 449 PRO A N 1
ATOM 3442 C CA . PRO A 1 449 ? -89.562 -27.997 220.541 1.00 68.81 449 PRO A CA 1
ATOM 3443 C C . PRO A 1 449 ? -88.317 -28.351 219.509 1.00 68.81 449 PRO A C 1
ATOM 3445 O O . PRO A 1 449 ? -87.428 -29.071 219.949 1.00 68.81 449 PRO A O 1
ATOM 3448 N N . ALA A 1 450 ? -88.165 -27.767 218.231 1.00 49.41 450 ALA A N 1
ATOM 3449 C CA . ALA A 1 450 ? -86.927 -27.384 217.321 1.00 49.41 450 ALA A CA 1
ATOM 3450 C C . ALA A 1 450 ? -86.532 -27.893 215.795 1.00 49.41 450 ALA A C 1
ATOM 3452 O O . ALA A 1 450 ? -86.684 -29.076 215.521 1.00 49.41 450 ALA A O 1
ATOM 3453 N N . THR A 1 451 ? -85.900 -27.043 214.865 1.00 51.19 451 THR A N 1
ATOM 3454 C CA . THR A 1 451 ? -84.826 -27.164 213.690 1.00 51.19 451 THR A CA 1
ATOM 3455 C C . THR A 1 451 ? -84.891 -27.486 212.081 1.00 51.19 451 THR A C 1
ATOM 3457 O O . THR A 1 451 ? -85.559 -28.436 211.699 1.00 51.19 451 THR A O 1
ATOM 3460 N N . ASP A 1 452 ? -84.084 -26.752 211.195 1.00 46.09 452 ASP A N 1
ATOM 3461 C CA . ASP A 1 452 ? -83.287 -26.850 209.827 1.00 46.09 452 ASP A CA 1
ATOM 3462 C C . ASP A 1 452 ? -83.705 -27.270 208.291 1.00 46.09 452 ASP A C 1
ATOM 3464 O O . ASP A 1 452 ? -84.853 -27.650 208.092 1.00 46.09 452 ASP A O 1
ATOM 3468 N N . ALA A 1 453 ? -82.864 -27.110 207.161 1.00 45.12 453 ALA A N 1
ATOM 3469 C CA . ALA A 1 453 ? -83.234 -27.056 205.633 1.00 45.12 453 ALA A CA 1
ATOM 3470 C C . ALA A 1 453 ? -82.425 -27.665 204.300 1.00 45.12 453 ALA A C 1
ATOM 3472 O O . ALA A 1 453 ? -82.428 -28.891 204.219 1.00 45.12 453 ALA A O 1
ATOM 3473 N N . PRO A 1 454 ? -81.882 -26.992 203.169 1.00 67.31 454 PRO A N 1
ATOM 3474 C CA . PRO A 1 454 ? -82.083 -27.274 201.633 1.00 67.31 454 PRO A CA 1
ATOM 3475 C C . PRO A 1 454 ? -80.930 -27.256 200.447 1.00 67.31 454 PRO A C 1
ATOM 3477 O O . PRO A 1 454 ? -79.792 -26.928 200.778 1.00 67.31 454 PRO A O 1
ATOM 3480 N N . SER A 1 455 ? -81.145 -27.535 199.074 1.00 56.78 455 SER A N 1
ATOM 3481 C CA . SER A 1 455 ? -80.151 -27.433 197.844 1.00 56.78 455 SER A CA 1
ATOM 3482 C C . SER A 1 455 ? -80.492 -27.739 196.257 1.00 56.78 455 SER A C 1
ATOM 3484 O O . SER A 1 455 ? -81.365 -28.564 196.023 1.00 56.78 455 SER A O 1
ATOM 3486 N N . GLN A 1 456 ? -79.715 -27.218 195.203 1.00 46.84 456 GLN A N 1
ATOM 3487 C CA . GLN A 1 456 ? -79.226 -27.687 193.767 1.00 46.84 456 GLN A CA 1
ATOM 3488 C C . GLN A 1 456 ? -79.819 -27.498 192.240 1.00 46.84 456 GLN A C 1
ATOM 3490 O O . GLN A 1 456 ? -80.948 -27.043 192.103 1.00 46.84 456 GLN A O 1
ATOM 3495 N N . ALA A 1 457 ? -79.031 -27.751 191.094 1.00 47.78 457 ALA A N 1
ATOM 3496 C CA . ALA A 1 457 ? -79.217 -27.574 189.539 1.00 47.78 457 ALA A CA 1
ATOM 3497 C C . ALA A 1 457 ? -78.130 -28.326 188.570 1.00 47.78 457 ALA A C 1
ATOM 3499 O O . ALA A 1 457 ? -77.473 -29.129 189.237 1.00 47.78 457 ALA A O 1
ATOM 3500 N N . PRO A 1 458 ? -77.736 -28.184 187.198 1.00 67.69 458 PRO A N 1
ATOM 3501 C CA . PRO A 1 458 ? -78.141 -27.648 185.780 1.00 67.69 458 PRO A CA 1
ATOM 3502 C C . PRO A 1 458 ? -77.675 -28.430 184.387 1.00 67.69 458 PRO A C 1
ATOM 3504 O O . PRO A 1 458 ? -77.207 -29.552 184.541 1.00 67.69 458 PRO A O 1
ATOM 3507 N N . ASN A 1 459 ? -77.736 -27.904 183.072 1.00 54.25 459 ASN A N 1
ATOM 3508 C CA . ASN A 1 459 ? -76.916 -28.170 181.736 1.00 54.25 459 ASN A CA 1
ATOM 3509 C C . ASN A 1 459 ? -77.518 -28.364 180.223 1.00 54.25 459 ASN A C 1
ATOM 3511 O O . ASN A 1 459 ? -78.685 -28.722 180.114 1.00 54.25 459 ASN A O 1
ATOM 3515 N N . GLY A 1 460 ? -76.738 -28.211 179.063 1.00 45.75 460 GLY A N 1
ATOM 3516 C CA . GLY A 1 460 ? -77.011 -28.625 177.581 1.00 45.75 460 GLY A CA 1
ATOM 3517 C C . GLY A 1 460 ? -76.131 -28.089 176.320 1.00 45.75 460 GLY A C 1
ATOM 3518 O O . GLY A 1 460 ? -75.533 -27.035 176.502 1.00 45.75 460 GLY A O 1
ATOM 3519 N N . ASP A 1 461 ? -76.028 -28.724 175.076 1.00 42.94 461 ASP A N 1
ATOM 3520 C CA . ASP A 1 461 ? -75.072 -28.416 173.877 1.00 42.94 461 ASP A CA 1
ATOM 3521 C C . ASP A 1 461 ? -75.382 -28.961 172.365 1.00 42.94 461 ASP A C 1
ATOM 3523 O O . ASP A 1 461 ? -76.315 -29.756 172.242 1.00 42.94 461 ASP A O 1
ATOM 3527 N N . GLY A 1 462 ? -74.655 -28.620 171.222 1.00 41.47 462 GLY A N 1
ATOM 3528 C CA . GLY A 1 462 ? -74.734 -29.224 169.796 1.00 41.47 462 GLY A CA 1
ATOM 3529 C C . GLY A 1 462 ? -74.037 -28.580 168.482 1.00 41.47 462 GLY A C 1
ATOM 3530 O O . GLY A 1 462 ? -73.754 -27.387 168.492 1.00 41.47 462 GLY A O 1
ATOM 3531 N N . THR A 1 463 ? -73.764 -29.297 167.320 1.00 47.88 463 THR A N 1
ATOM 3532 C CA . THR A 1 463 ? -72.911 -28.853 166.099 1.00 47.88 463 THR A CA 1
ATOM 3533 C C . THR A 1 463 ? -73.121 -29.463 164.625 1.00 47.88 463 THR A C 1
ATOM 3535 O O . THR A 1 463 ? -73.781 -30.491 164.507 1.00 47.88 463 THR A O 1
ATOM 3538 N N . GLY A 1 464 ? -72.500 -28.919 163.509 1.00 40.25 464 GLY A N 1
ATOM 3539 C CA . GLY A 1 464 ? -71.990 -29.663 162.266 1.00 40.25 464 GLY A CA 1
ATOM 3540 C C . GLY A 1 464 ? -72.219 -29.203 160.749 1.00 40.25 464 GLY A C 1
ATOM 3541 O O . GLY A 1 464 ? -73.313 -28.758 160.424 1.00 40.25 464 GLY A O 1
ATOM 3542 N N . GLY A 1 465 ? -71.251 -29.396 159.783 1.00 35.72 465 GLY A N 1
ATOM 3543 C CA . GLY A 1 465 ? -71.428 -29.417 158.262 1.00 35.72 465 GLY A CA 1
ATOM 3544 C C . GLY A 1 465 ? -70.333 -28.791 157.294 1.00 35.72 465 GLY A C 1
ATOM 3545 O O . GLY A 1 465 ? -69.777 -27.756 157.650 1.00 35.72 465 GLY A O 1
ATOM 3546 N N . SER A 1 466 ? -69.965 -29.363 156.095 1.00 43.50 466 SER A N 1
ATOM 3547 C CA . SER A 1 466 ? -68.766 -28.944 155.233 1.00 43.50 466 SER A CA 1
ATOM 3548 C C . SER A 1 466 ? -68.790 -29.211 153.635 1.00 43.50 466 SER A C 1
ATOM 3550 O O . SER A 1 466 ? -69.910 -29.192 153.132 1.00 43.50 466 SER A O 1
ATOM 3552 N N . PRO A 1 467 ? -67.699 -29.339 152.768 1.00 70.44 467 PRO A N 1
ATOM 3553 C CA . PRO A 1 467 ? -67.557 -28.631 151.428 1.00 70.44 467 PRO A CA 1
ATOM 3554 C C . PRO A 1 467 ? -66.950 -29.375 150.138 1.00 70.44 467 PRO A C 1
ATOM 3556 O O . PRO A 1 467 ? -66.739 -30.581 150.182 1.00 70.44 467 PRO A O 1
ATOM 3559 N N . ALA A 1 468 ? -66.572 -28.626 149.046 1.00 45.88 468 ALA A N 1
ATOM 3560 C CA . ALA A 1 468 ? -65.487 -28.840 147.991 1.00 45.88 468 ALA A CA 1
ATOM 3561 C C . ALA A 1 468 ? -65.749 -29.283 146.485 1.00 45.88 468 ALA A C 1
ATOM 3563 O O . ALA A 1 468 ? -66.795 -29.843 146.174 1.00 45.88 468 ALA A O 1
ATOM 3564 N N . GLY A 1 469 ? -64.782 -29.024 145.546 1.00 38.25 469 GLY A N 1
ATOM 3565 C CA . GLY A 1 469 ? -64.720 -29.450 144.096 1.00 38.25 469 GLY A CA 1
ATOM 3566 C C . GLY A 1 469 ? -63.571 -28.822 143.213 1.00 38.25 469 GLY A C 1
ATOM 3567 O O . GLY A 1 469 ? -63.126 -27.728 143.550 1.00 38.25 469 GLY A O 1
ATOM 3568 N N . GLU A 1 470 ? -63.064 -29.465 142.119 1.00 39.25 470 GLU A N 1
ATOM 3569 C CA . GLU A 1 470 ? -61.697 -29.192 141.534 1.00 39.25 470 GLU A CA 1
ATOM 3570 C C . GLU A 1 470 ? -61.394 -29.522 140.008 1.00 39.25 470 GLU A C 1
ATOM 3572 O O . GLU A 1 470 ? -62.029 -30.397 139.432 1.00 39.25 470 GLU A O 1
ATOM 3577 N N . ALA A 1 471 ? -60.347 -28.878 139.421 1.00 42.06 471 ALA A N 1
ATOM 3578 C CA . ALA A 1 471 ? -59.304 -29.314 138.418 1.00 42.06 471 ALA A CA 1
ATOM 3579 C C . ALA A 1 471 ? -59.491 -29.724 136.895 1.00 42.06 471 ALA A C 1
ATOM 3581 O O . ALA A 1 471 ? -60.461 -30.346 136.474 1.00 42.06 471 ALA A O 1
ATOM 3582 N N . THR A 1 472 ? -58.369 -29.572 136.131 1.00 44.53 472 THR A N 1
ATOM 3583 C CA . THR A 1 472 ? -57.792 -30.402 134.995 1.00 44.53 472 THR A CA 1
ATOM 3584 C C . THR A 1 472 ? -57.939 -30.077 133.465 1.00 44.53 472 THR A C 1
ATOM 3586 O O . THR A 1 472 ? -58.574 -29.105 133.070 1.00 44.53 472 THR A O 1
ATOM 3589 N N . THR A 1 473 ? -57.190 -30.812 132.598 1.00 44.88 473 THR A N 1
ATOM 3590 C CA . THR A 1 473 ? -56.904 -30.588 131.128 1.00 44.88 473 THR A CA 1
ATOM 3591 C C . THR A 1 473 ? -56.730 -31.968 130.382 1.00 44.88 473 THR A C 1
ATOM 3593 O O . THR A 1 473 ? -57.530 -32.812 130.782 1.00 44.88 473 THR A O 1
ATOM 3596 N N . PRO A 1 474 ? -55.812 -32.360 129.416 1.00 59.59 474 PRO A N 1
ATOM 3597 C CA . PRO A 1 474 ? -54.704 -31.726 128.622 1.00 59.59 474 PRO A CA 1
ATOM 3598 C C . PRO A 1 474 ? -54.496 -32.163 127.102 1.00 59.59 474 PRO A C 1
ATOM 3600 O O . PRO A 1 474 ? -55.140 -33.080 126.614 1.00 59.59 474 PRO A O 1
ATOM 3603 N N . ALA A 1 475 ? -53.467 -31.589 126.424 1.00 41.59 475 ALA A N 1
ATOM 3604 C CA . ALA A 1 475 ? -52.510 -32.180 125.420 1.00 41.59 475 ALA A CA 1
ATOM 3605 C C . ALA A 1 475 ? -52.821 -32.553 123.918 1.00 41.59 475 ALA A C 1
ATOM 3607 O O . ALA A 1 475 ? -53.890 -33.035 123.571 1.00 41.59 475 ALA A O 1
ATOM 3608 N N . GLY A 1 476 ? -51.759 -32.463 123.068 1.00 39.53 476 GLY A N 1
ATOM 3609 C CA . GLY A 1 476 ? -51.500 -33.232 121.807 1.00 39.53 476 GLY A CA 1
ATOM 3610 C C . GLY A 1 476 ? -51.667 -32.504 120.442 1.00 39.53 476 GLY A C 1
ATOM 3611 O O . GLY A 1 476 ? -52.623 -31.759 120.286 1.00 39.53 476 GLY A O 1
ATOM 3612 N N . GLY A 1 477 ? -50.833 -32.666 119.386 1.00 40.91 477 GLY A N 1
ATOM 3613 C CA . GLY A 1 477 ? -49.506 -33.314 119.208 1.00 40.91 477 GLY A CA 1
ATOM 3614 C C . GLY A 1 477 ? -49.049 -33.441 117.714 1.00 40.91 477 GLY A C 1
ATOM 3615 O O . GLY A 1 477 ? -49.911 -33.475 116.850 1.00 40.91 477 GLY A O 1
ATOM 3616 N N . THR A 1 478 ? -47.721 -33.497 117.444 1.00 47.06 478 THR A N 1
ATOM 3617 C CA . THR A 1 478 ? -46.941 -34.239 116.374 1.00 47.06 478 THR A CA 1
ATOM 3618 C C . THR A 1 478 ? -47.496 -34.454 114.931 1.00 47.06 478 THR A C 1
ATOM 3620 O O . THR A 1 478 ? -48.672 -34.728 114.766 1.00 47.06 478 THR A O 1
ATOM 3623 N N . THR A 1 479 ? -46.748 -34.498 113.803 1.00 46.66 479 THR A N 1
ATOM 3624 C CA . THR A 1 479 ? -45.296 -34.641 113.455 1.00 46.66 479 THR A CA 1
ATOM 3625 C C . THR A 1 479 ? -45.062 -34.258 111.956 1.00 46.66 479 THR A C 1
ATOM 3627 O O . THR A 1 479 ? -46.051 -34.108 111.241 1.00 46.66 479 THR A O 1
ATOM 3630 N N . PRO A 1 480 ? -43.814 -34.120 111.440 1.00 68.44 480 PRO A N 1
ATOM 3631 C CA . PRO A 1 480 ? -43.522 -33.625 110.079 1.00 68.44 480 PRO A CA 1
ATOM 3632 C C . PRO A 1 480 ? -43.096 -34.707 109.059 1.00 68.44 480 PRO A C 1
ATOM 3634 O O . PRO A 1 480 ? -42.734 -35.822 109.445 1.00 68.44 480 PRO A O 1
ATOM 3637 N N . ARG A 1 481 ? -42.989 -34.322 107.777 1.00 48.31 481 ARG A N 1
ATOM 3638 C CA . ARG A 1 481 ? -41.919 -34.776 106.869 1.00 48.31 481 ARG A CA 1
ATOM 3639 C C . ARG A 1 481 ? -41.620 -33.735 105.787 1.00 48.31 481 ARG A C 1
ATOM 3641 O O . ARG A 1 481 ? -42.556 -32.974 105.469 1.00 48.31 481 ARG A O 1
#

Sequence (481 aa):
MTAQWLRKPLSLTLALSLSLATAGCGITIERTATVNAREQALATAERRVATLEQRVAEMESTLAAQRQAAQDLDALNAQLAQVRNARSATERARADAAQRVASLRAEIAATEQRLSTLSQGSETEQGRLQRLGEDRSRAESDLASRRDALSQIEARLRQAQQSAEAAQAELSRRTASVGEAQNKLQEATRQIEQSTTRLQALERQWTELTGQASQQEQRLNDLRQRADGVRENLTREEATLAQRRQELQQLQADITRQTAARKEATDAVAAATARRGELDNAIRAAETRLAGLQQQAEAAQRNLDGIRSNAEEAQRTAEQRQQQREEAERRLSAVQEDLRKAEASLADRNKAVSEAEARVAQARREAEQATADLQNLRQQADQLTTANQALQRENGELDQRRQRLVTQVQSAEQRLAALEASARAASSSSAPAESRPEASPAGTSAAAPATDAPSQAPNGDGTGGSPAGEATTPAGGTTPR

pLDDT: mean 74.87, std 21.24, range [30.19, 98.31]

Radius of gyration: 173.33 Å; chains: 1; bounding box: 286×113×468 Å

Secondary structure (DSSP, 8-state):
-------------------------------SSSSHHHHHHHHHHHHHHHHHHHHHHHHHHHHHHHHHHHHHHHHHHHHHHHHHHHHHHHHHHHHHHHHHHHHHHHHHHHHHHHHHHHHHHHHHHHHHHHHHHHHHHHHHHHHHHHHHHHHHHHHHHHHHHHHHHHHHHHHHHHHHHHHHHHHHHHHHHHHHHHHHHHHHHHHHHHHHHHHHHHHHHHHHHHHHHHHHHHHHHHHHHHHHHHHHHHHHHHHHHHHHHHHHHHHHHHHHHHHHHHHHHHHHHHHHHHHHHHHHHHHHHHHHHHHHHHHHHHHHHHHHHHHHHHHHHHHHHHHHHHHHHHHHHHHHHHHHHHHHHHHHHHHHHHHHHHHHHHHHHHHHHHHHHHHHHHHHHHHHHHHHHHHHHHHHHHHHHHHHHTTTTT-SSS-----------------------------------------------------------